Protein AF-A0A968TLF6-F1 (afdb_monomer_lite)

Sequence (465 aa):
MFPANTNHAWLTSAFGILPASILFLIASHLYLSDGKRNRTLSYLLIFTSLFCYEKFLPMFWVAPLLKPTWKWNARSRREQLRHTAILIALMLIVLLIRKLIGEARVNQAIDSDGVMQVLLSLVAGPLISIGAFIFKPLQALMMLETKWIVPLSLLLVAIACGLYFAQLNFQTKRSSNASIKQPQHQSSSLWRLGLAGFAALILAYVLTLTGSEENIYLVNGRASLVHLAAAFGTAILCGCACCGIQLAVSRDRRNSIIAVALASFFMLLIVSGFKNQQEFVAIAQYQRTFWTDVAKLCPDMTRRSIILIDFNQDPVGLDRVQSFNSRFPGLLGLIYKFPSDWINSENPLQSVQPRAYRLDDDWQEQIAIEDDFLQINREVALDRRDLPGRIRSSRVIFLRSQEGRLSRQFEPLVVGDRTFNLKQNQTQLKAPPFPPNFMFDLLMFPTDSQSPADLQSRDRELLDR

Foldseek 3Di:
DDAPDDDVLCCLVVQADVQLVVLLVQLLVLCLDDDPVSPVSSLVSNLVNCVRPNLSLLLCLLSLLLHPPDDPDPVSVVVSVVSVVSSVVSVVVVLVVCVVVVPVLSVVCPDPVVVVLLVCLLPLLLVLLVVCLVVQLVVLVVVPDPVVPVVLVVVLVVQLVVVVVVVVVVVVVPVPDDDDDDDPVPVVSLVSLLVSLSSQLSSSSNPCSNDDSVLSNQCAASSVVSCVSNVSSVVSNVVSVLVVVQVVQPDVVVNSVSSSVVVSSVVSVVSSRVVSNVVVVVLLVLLQQVVQQVFQQPQVQDFQAEEEEEELDDPPPCVSHVSCQECQFPVVVQFFPDDPVQADPVDRLSRRGYGYFYFDNPLLVVFDDDPQWTAFAVNGTSHNPSGNGIDGQLSYFYWYDDPSHIDTDQAFDDRPPDTHGHHDPPDPDSGHPTHTHDCNPSRHDDPPDPDPVVVVVVVVVVVVD

Secondary structure (DSSP, 8-state):
-PPPPPHHHHHIIIIIIHHHHHHHHHHHHHHHS-SHHHHHHHHHHHHHHHHH-TTHHHHGGGGGGG-TT--SSHHHHHHHHHHHHHHHHHHHHHHHHHHHHT-HHHHHTTSHHHHHHHHHHHHHHHHHHHHHHHHHHHHHHHT--HHHHHHHHHHHHHHHHHHHHHHHHHHHHHTSS-----SHHHHHHHHHHHHHHHHHHHHTTTTGGGS-GGGGG--STGGGGGGTTHHHHHHHHHHHHHHHHHHHT-SHHHHHHHHHHHHHHHHHHHHHHHHHHHHHHHHHHHHHHHHHHHHHH-TT--TT-EEEEEESS--TTGGGTT-STTTTTTHHHHHB---GGG--SS-GGG--S-EEEEBPTTHHHH-EEETTEEEE-TTTBS--SS--EEEEGGGEEEEEEETTEEEEE-SPEEETTEEEPPPP-----SS-SS-B-TTHHHHS--TT--SHHHHHHHHHHHH--

Structure (mmCIF, N/CA/C/O backbone):
data_AF-A0A968TLF6-F1
#
_entry.id   AF-A0A968TLF6-F1
#
loop_
_atom_site.group_PDB
_atom_site.id
_atom_site.type_symbol
_atom_site.label_atom_id
_atom_site.label_alt_id
_atom_site.label_comp_id
_atom_site.label_asym_id
_atom_site.label_entity_id
_atom_site.label_seq_id
_atom_site.pdbx_PDB_ins_code
_atom_site.Cartn_x
_atom_site.Cartn_y
_atom_site.Cartn_z
_atom_site.occupancy
_atom_site.B_iso_or_equiv
_atom_site.auth_seq_id
_atom_site.auth_comp_id
_atom_site.auth_asym_id
_atom_site.auth_atom_id
_atom_site.pdbx_PDB_model_num
ATOM 1 N N . MET A 1 1 ? 2.536 -2.983 11.136 1.00 36.59 1 MET A N 1
ATOM 2 C CA . MET A 1 1 ? 2.008 -3.504 9.855 1.00 36.59 1 MET A CA 1
ATOM 3 C C . MET A 1 1 ? 2.344 -2.627 8.655 1.00 36.59 1 MET A C 1
ATOM 5 O O . MET A 1 1 ? 2.484 -3.186 7.577 1.00 36.59 1 MET A O 1
ATOM 9 N N . PHE A 1 2 ? 2.504 -1.307 8.803 1.00 36.72 2 PHE A N 1
ATOM 10 C CA . PHE A 1 2 ? 2.811 -0.430 7.668 1.00 36.72 2 PHE A CA 1
ATOM 11 C C . PHE A 1 2 ? 4.322 -0.186 7.537 1.00 36.72 2 PHE A C 1
ATOM 13 O O . PHE A 1 2 ? 4.965 0.084 8.555 1.00 36.72 2 PHE A O 1
ATOM 20 N N . PRO A 1 3 ? 4.887 -0.313 6.326 1.00 35.09 3 PRO A N 1
ATOM 21 C CA . PRO A 1 3 ? 6.276 0.019 6.056 1.00 35.09 3 PRO A CA 1
ATOM 22 C C . PRO A 1 3 ? 6.532 1.537 6.174 1.00 35.09 3 PRO A C 1
ATOM 24 O O . PRO A 1 3 ? 5.613 2.348 6.083 1.00 35.09 3 PRO A O 1
ATOM 27 N N . ALA A 1 4 ? 7.787 1.927 6.381 1.00 35.28 4 ALA A N 1
ATOM 28 C CA . ALA A 1 4 ? 8.286 3.284 6.317 1.00 35.28 4 ALA A CA 1
ATOM 29 C C . ALA A 1 4 ? 8.352 3.605 4.828 1.00 35.28 4 ALA A C 1
ATOM 31 O O . ALA A 1 4 ? 8.971 2.893 4.039 1.00 35.28 4 ALA A O 1
ATOM 32 N N . ASN A 1 5 ? 7.566 4.591 4.426 1.00 37.34 5 ASN A N 1
ATOM 33 C CA . ASN A 1 5 ? 7.213 4.757 3.030 1.00 37.34 5 ASN A CA 1
ATOM 34 C C . ASN A 1 5 ? 8.344 5.403 2.210 1.00 37.34 5 ASN A C 1
ATOM 36 O O . ASN A 1 5 ? 8.997 6.331 2.675 1.00 37.34 5 ASN A O 1
ATOM 40 N N . THR A 1 6 ? 8.508 4.982 0.953 1.00 45.19 6 THR A N 1
ATOM 41 C CA . THR A 1 6 ? 9.322 5.671 -0.069 1.00 45.19 6 THR A CA 1
ATOM 42 C C . THR A 1 6 ? 8.629 6.953 -0.553 1.00 45.19 6 THR A C 1
ATOM 44 O O . THR A 1 6 ? 7.408 7.027 -0.488 1.00 45.19 6 THR A O 1
ATOM 47 N N . ASN A 1 7 ? 9.351 7.957 -1.074 1.00 45.72 7 ASN A N 1
ATOM 48 C CA . ASN A 1 7 ? 8.862 9.337 -1.299 1.00 45.72 7 ASN A CA 1
ATOM 49 C C . ASN A 1 7 ? 7.407 9.502 -1.798 1.00 45.72 7 ASN A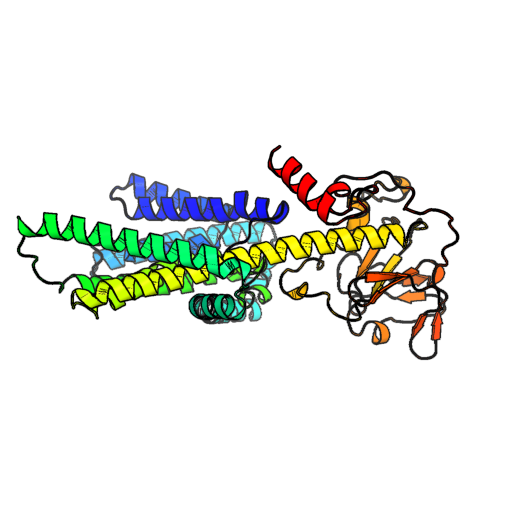 C 1
ATOM 51 O O . ASN A 1 7 ? 6.656 10.259 -1.199 1.00 45.72 7 ASN A O 1
ATOM 55 N N . HIS A 1 8 ? 6.934 8.792 -2.830 1.00 45.19 8 HIS A N 1
ATOM 56 C CA . HIS A 1 8 ? 5.532 8.936 -3.276 1.00 45.19 8 HIS A CA 1
ATOM 57 C C . HIS A 1 8 ? 4.520 8.243 -2.341 1.00 45.19 8 HIS A C 1
ATOM 59 O O . HIS A 1 8 ? 3.414 8.742 -2.116 1.00 45.19 8 HIS A O 1
ATOM 65 N N . ALA A 1 9 ? 4.879 7.087 -1.780 1.00 50.94 9 ALA A N 1
ATOM 66 C CA . ALA A 1 9 ? 4.082 6.425 -0.751 1.00 50.94 9 ALA A CA 1
ATOM 67 C C . ALA A 1 9 ? 4.116 7.222 0.562 1.00 50.94 9 ALA A C 1
ATOM 69 O O . ALA A 1 9 ? 3.123 7.253 1.280 1.00 50.94 9 ALA A O 1
ATOM 70 N N . TRP A 1 10 ? 5.221 7.918 0.840 1.00 54.47 10 TRP A N 1
ATOM 71 C CA . TRP A 1 10 ? 5.373 8.818 1.969 1.00 54.47 10 TRP A CA 1
ATOM 72 C C . TRP A 1 10 ? 4.479 10.020 1.770 1.00 54.47 10 TRP A C 1
ATOM 74 O O . TRP A 1 10 ? 3.708 10.304 2.663 1.00 54.47 10 TRP A O 1
ATOM 84 N N . LEU A 1 11 ? 4.441 10.626 0.582 1.00 55.75 11 LEU A N 1
ATOM 85 C CA . LEU A 1 11 ? 3.497 11.701 0.285 1.00 55.75 11 LEU A CA 1
ATOM 86 C C . LEU A 1 11 ? 2.036 11.233 0.410 1.00 55.75 11 LEU A C 1
ATOM 88 O O . LEU A 1 11 ? 1.231 11.889 1.062 1.00 55.75 11 LEU A O 1
ATOM 92 N N . THR A 1 12 ? 1.694 10.060 -0.134 1.00 60.75 12 THR A N 1
ATOM 93 C CA . THR A 1 12 ? 0.325 9.504 -0.043 1.00 60.75 12 THR A CA 1
ATOM 94 C C . THR A 1 12 ? -0.063 9.180 1.407 1.00 60.75 12 THR A C 1
ATOM 96 O O . THR A 1 12 ? -1.191 9.413 1.836 1.00 60.75 12 THR A O 1
ATOM 99 N N . SER A 1 13 ? 0.879 8.661 2.190 1.00 66.06 13 SER A N 1
ATOM 100 C CA . SER A 1 13 ? 0.694 8.354 3.607 1.00 66.06 13 SER A CA 1
ATOM 101 C C . SER A 1 13 ? 0.651 9.614 4.468 1.00 66.06 13 SER A C 1
ATOM 103 O O . SER A 1 13 ? -0.256 9.765 5.271 1.00 66.06 13 SER A O 1
ATOM 105 N N . ALA A 1 14 ? 1.628 10.505 4.327 1.00 68.88 14 ALA A N 1
ATOM 106 C CA . ALA A 1 14 ? 1.859 11.675 5.166 1.00 68.88 14 ALA A CA 1
ATOM 107 C C . ALA A 1 14 ? 0.891 12.819 4.863 1.00 68.88 14 ALA A C 1
ATOM 109 O O . ALA A 1 14 ? 0.491 13.509 5.793 1.00 68.88 14 ALA A O 1
ATOM 110 N N . PHE A 1 15 ? 0.470 12.990 3.605 1.00 73.12 15 PHE A N 1
ATOM 111 C CA . PHE A 1 15 ? -0.472 14.044 3.208 1.00 73.12 15 PHE A CA 1
ATOM 112 C C . PHE A 1 15 ? -1.885 13.533 2.895 1.00 73.12 15 PHE A C 1
ATOM 114 O O . PHE A 1 15 ? -2.825 14.322 2.897 1.00 73.12 15 PHE A O 1
ATOM 121 N N . GLY A 1 16 ? -2.065 12.226 2.679 1.00 81.12 16 GLY A N 1
ATOM 122 C CA . GLY A 1 16 ? -3.380 11.614 2.470 1.00 81.12 16 GLY A CA 1
ATOM 123 C C . GLY A 1 16 ? -3.870 10.858 3.702 1.00 81.12 16 GLY A C 1
ATOM 124 O O . GLY A 1 16 ? -4.716 11.329 4.461 1.00 81.12 16 GLY A O 1
ATOM 125 N N . ILE A 1 17 ? -3.342 9.657 3.926 1.00 82.81 17 ILE A N 1
ATOM 126 C CA . ILE A 1 17 ? -4.006 8.704 4.824 1.00 82.81 17 ILE A CA 1
ATOM 127 C C . ILE A 1 17 ? -3.821 9.037 6.314 1.00 82.81 17 ILE A C 1
ATOM 129 O O . ILE A 1 17 ? -4.779 8.943 7.082 1.00 82.81 17 ILE A O 1
ATOM 133 N N . LEU A 1 18 ? -2.623 9.450 6.740 1.00 86.88 18 LEU A N 1
ATOM 134 C CA . LEU A 1 18 ? -2.359 9.820 8.133 1.00 86.88 18 LEU A CA 1
ATOM 135 C C . LEU A 1 18 ? -3.174 11.053 8.556 1.00 86.88 18 LEU A C 1
ATOM 137 O O . LEU A 1 18 ? -3.871 10.943 9.568 1.00 86.88 18 LEU A O 1
ATOM 141 N N . PRO A 1 19 ? -3.211 12.168 7.794 1.00 92.00 19 PRO A N 1
ATOM 142 C CA . PRO A 1 19 ? -4.101 13.284 8.102 1.00 92.00 19 PRO A CA 1
ATOM 143 C C . PRO A 1 19 ? -5.563 12.855 8.189 1.00 92.00 19 PRO A C 1
ATOM 145 O O . PRO A 1 19 ? -6.235 13.209 9.153 1.00 92.00 19 PRO A O 1
ATOM 148 N N . ALA A 1 20 ? -6.045 12.028 7.254 1.00 92.25 20 ALA A N 1
ATOM 149 C CA . ALA A 1 20 ? -7.415 11.521 7.298 1.00 92.25 20 ALA A CA 1
ATOM 150 C C . ALA A 1 20 ? -7.697 10.710 8.573 1.00 92.25 20 ALA A C 1
ATOM 152 O O . ALA A 1 20 ? -8.737 10.897 9.202 1.00 92.25 20 ALA A O 1
ATOM 153 N N . SER A 1 21 ? -6.755 9.857 8.990 1.00 92.50 21 SER A N 1
ATOM 154 C CA . SER A 1 21 ? -6.875 9.064 10.217 1.00 92.50 21 SER A CA 1
ATOM 155 C C . SER A 1 21 ? -6.916 9.944 11.470 1.00 92.50 21 SER A C 1
ATOM 157 O O . SER A 1 21 ? -7.756 9.732 12.342 1.00 92.50 21 SER A O 1
ATOM 159 N N . ILE A 1 22 ? -6.079 10.984 11.536 1.00 94.75 22 ILE A N 1
ATOM 160 C CA . ILE A 1 22 ? -6.060 11.947 12.643 1.00 94.75 22 ILE A CA 1
ATOM 161 C C . ILE A 1 22 ? -7.374 12.731 12.674 1.00 94.75 22 ILE A C 1
ATOM 163 O O . ILE A 1 22 ? -8.015 12.811 13.721 1.00 94.75 22 ILE A O 1
ATOM 167 N N . LEU A 1 23 ? -7.820 13.253 11.527 1.00 96.56 23 LEU A N 1
ATOM 168 C CA . LEU A 1 23 ? -9.097 13.959 11.398 1.00 96.56 23 LEU A CA 1
ATOM 169 C C . LEU A 1 23 ? -10.272 13.078 11.827 1.00 96.56 23 LEU A C 1
ATOM 171 O O . LEU A 1 23 ? -11.133 13.540 12.569 1.00 96.56 23 LEU A O 1
ATOM 175 N N . PHE A 1 24 ? -10.283 11.807 11.425 1.00 96.25 24 PHE A N 1
ATOM 176 C CA . PHE A 1 24 ? -11.288 10.831 11.837 1.00 96.25 24 PHE A CA 1
ATOM 177 C C . PHE A 1 24 ? -11.279 10.581 13.350 1.00 96.25 24 PHE A C 1
ATOM 179 O O . PHE A 1 24 ? -12.343 10.559 13.973 1.00 96.25 24 PHE A O 1
ATOM 186 N N . LEU A 1 25 ? -10.103 10.412 13.961 1.00 95.75 25 LEU A N 1
ATOM 187 C CA . LEU A 1 25 ? -9.982 10.192 15.403 1.00 95.75 25 LEU A CA 1
ATOM 188 C C . LEU A 1 25 ? -10.433 11.424 16.198 1.00 95.75 25 LEU A C 1
ATOM 190 O O . LEU A 1 25 ? -11.196 11.281 17.154 1.00 95.75 25 LEU A O 1
ATOM 194 N N . ILE A 1 26 ? -10.039 12.631 15.776 1.00 97.25 26 ILE A N 1
ATOM 195 C CA . ILE A 1 26 ? -10.482 13.887 16.402 1.00 97.25 26 ILE A CA 1
ATOM 196 C C . ILE A 1 26 ? -11.988 14.075 16.198 1.00 97.25 26 ILE A C 1
ATOM 198 O O . ILE A 1 26 ? -12.694 14.400 17.151 1.00 97.25 26 ILE A O 1
ATOM 202 N N . ALA A 1 27 ? -12.512 13.823 14.996 1.00 97.25 27 ALA A N 1
ATOM 203 C CA . ALA A 1 27 ? -13.946 13.875 14.726 1.00 97.25 27 ALA A CA 1
ATOM 204 C C . ALA A 1 27 ? -14.714 12.905 15.632 1.00 97.25 27 ALA A C 1
ATOM 206 O O . ALA A 1 27 ? -15.715 13.286 16.236 1.00 97.25 27 ALA A O 1
ATOM 207 N N . SER A 1 28 ? -14.222 11.673 15.778 1.00 96.19 28 SER A N 1
ATOM 208 C CA . SER A 1 28 ? -14.823 10.649 16.641 1.00 96.19 28 SER A CA 1
ATOM 209 C C . SER A 1 28 ? -14.798 11.078 18.100 1.00 96.19 28 SER A C 1
ATOM 211 O O . SER A 1 28 ? -15.821 11.002 18.777 1.00 96.19 28 SER A O 1
ATOM 213 N N . HIS A 1 29 ? -13.672 11.614 18.567 1.00 95.81 29 HIS A N 1
ATOM 214 C CA . HIS A 1 29 ? -13.556 12.151 19.915 1.00 95.81 29 HIS A CA 1
ATOM 215 C C . HIS A 1 29 ? -14.549 13.298 20.157 1.00 95.81 29 HIS A C 1
ATOM 217 O O . HIS A 1 29 ? -15.343 13.220 21.090 1.00 95.81 29 HIS A O 1
ATOM 223 N N . LEU A 1 30 ? -14.590 14.305 19.277 1.00 96.94 30 LEU A N 1
ATOM 224 C CA . LEU A 1 30 ? -15.505 15.448 19.387 1.00 96.94 30 LEU A CA 1
ATOM 225 C C . LEU A 1 30 ? -16.982 15.051 19.287 1.00 96.94 30 LEU A C 1
ATOM 227 O O . LEU A 1 30 ? -17.829 15.680 19.916 1.00 96.94 30 LEU A O 1
ATOM 231 N N . TYR A 1 31 ? -17.314 14.022 18.507 1.00 96.12 31 TYR A N 1
ATOM 232 C CA . TYR A 1 31 ? -18.682 13.511 18.418 1.00 96.12 31 TYR A CA 1
ATOM 233 C C . TYR A 1 31 ? -19.140 12.837 19.716 1.00 96.12 31 TYR A C 1
ATOM 235 O O . TYR A 1 31 ? -20.321 12.900 20.087 1.00 96.12 31 TYR A O 1
ATOM 243 N N . LEU A 1 32 ? -18.201 12.157 20.379 1.00 94.00 32 LEU A N 1
ATOM 244 C CA . LEU A 1 32 ? -18.404 11.506 21.667 1.00 94.00 32 LEU A CA 1
ATOM 245 C C . LEU A 1 32 ? -18.387 12.503 22.827 1.00 94.00 32 LEU A C 1
ATOM 247 O O . LEU A 1 32 ? -19.070 12.263 23.821 1.00 94.00 32 LEU A O 1
ATOM 251 N N . SER A 1 33 ? -17.673 13.622 22.694 1.00 93.62 33 SER A N 1
ATOM 252 C CA . SER A 1 33 ? -17.761 14.746 23.621 1.00 93.62 33 SER A CA 1
ATOM 253 C C . SER A 1 33 ? -19.144 15.400 23.558 1.00 93.62 33 SER A C 1
ATOM 255 O O . SER A 1 33 ? -19.692 15.668 22.486 1.00 93.62 33 SER A O 1
ATOM 257 N N . ASP A 1 34 ? -19.716 15.715 24.717 1.00 83.50 34 ASP A N 1
ATOM 258 C CA . ASP A 1 34 ? -20.969 16.462 24.766 1.00 83.50 34 ASP A CA 1
ATOM 259 C C . ASP A 1 34 ? -20.774 17.912 24.285 1.00 83.50 34 ASP A C 1
ATOM 261 O O . ASP A 1 34 ? -19.708 18.512 24.429 1.00 83.50 34 ASP A O 1
ATOM 265 N N . GLY A 1 35 ? -21.816 18.478 23.668 1.00 89.06 35 GLY A N 1
ATOM 266 C CA . GLY A 1 35 ? -21.831 19.863 23.184 1.00 89.06 35 GLY A CA 1
ATOM 267 C C . GLY A 1 35 ? -22.208 20.019 21.708 1.00 89.06 35 GLY A C 1
ATOM 268 O O . GLY A 1 35 ? -21.747 19.293 20.827 1.00 89.06 35 GLY A O 1
ATOM 269 N N . LYS A 1 36 ? -23.053 21.016 21.408 1.00 91.19 36 LYS A N 1
ATOM 270 C CA . LYS A 1 36 ? -23.501 21.313 20.033 1.00 91.19 36 LYS A CA 1
ATOM 271 C C . LYS A 1 36 ? -22.332 21.732 19.129 1.00 91.19 36 LYS A C 1
ATOM 273 O O . LYS A 1 36 ? -22.261 21.269 17.996 1.00 91.19 36 LYS A O 1
ATOM 278 N N . ARG A 1 37 ? -21.402 22.546 19.650 1.00 95.44 37 ARG A N 1
ATOM 279 C CA . ARG A 1 37 ? -20.195 23.005 18.936 1.00 95.44 37 ARG A CA 1
ATOM 280 C C . ARG A 1 37 ? -19.302 21.835 18.515 1.00 95.44 37 ARG A C 1
ATOM 282 O O . ARG A 1 37 ? -18.918 21.765 17.353 1.00 95.44 37 ARG A O 1
ATOM 289 N N . ASN A 1 38 ? -19.046 20.897 19.426 1.00 95.62 38 ASN A N 1
ATOM 290 C CA . ASN A 1 38 ? -18.208 19.723 19.165 1.00 95.62 38 ASN A CA 1
ATOM 291 C C . ASN A 1 38 ? -18.820 18.823 18.087 1.00 95.62 38 ASN A C 1
ATOM 293 O O . ASN A 1 38 ? -18.117 18.384 17.184 1.00 95.62 38 ASN A O 1
ATOM 297 N N . ARG A 1 39 ? -20.150 18.646 18.094 1.00 94.38 39 ARG A N 1
ATOM 298 C CA . ARG A 1 39 ? -20.847 17.919 17.021 1.00 94.38 39 ARG A CA 1
ATOM 299 C C . ARG A 1 39 ? -20.675 18.591 15.661 1.00 94.38 39 ARG A C 1
ATOM 301 O O . ARG A 1 39 ? -20.363 17.900 14.698 1.00 94.38 39 ARG A O 1
ATOM 308 N N . THR A 1 40 ? -20.844 19.909 15.562 1.00 95.31 40 THR A N 1
ATOM 309 C CA . THR A 1 40 ? -20.625 20.619 14.289 1.00 95.31 40 THR A CA 1
ATOM 310 C C . THR A 1 40 ? -19.180 20.474 13.812 1.00 95.31 40 THR A C 1
ATOM 312 O O . THR A 1 40 ? -18.957 20.125 12.657 1.00 95.31 40 THR A O 1
ATOM 315 N N . LEU A 1 41 ? -18.206 20.656 14.711 1.00 97.25 41 LEU A N 1
ATOM 316 C CA . LEU A 1 41 ? -16.787 20.472 14.395 1.00 97.25 41 LEU A CA 1
ATOM 317 C C . LEU A 1 41 ? -16.470 19.032 13.974 1.00 97.25 41 LEU A C 1
ATOM 319 O O . LEU A 1 41 ? -15.700 18.837 13.044 1.00 97.25 41 LEU A O 1
ATOM 323 N N . SER A 1 42 ? -17.101 18.027 14.585 1.00 97.62 42 SER A N 1
ATOM 324 C CA . SER A 1 42 ? -16.903 16.626 14.199 1.00 97.62 42 SER A CA 1
ATOM 325 C C . SER A 1 42 ? -17.330 16.351 12.755 1.00 97.62 42 SER A C 1
ATOM 327 O O . SER A 1 42 ? -16.594 15.699 12.019 1.00 97.62 42 SER A O 1
ATOM 329 N N . TYR A 1 43 ? -18.468 16.910 12.319 1.00 97.31 43 TYR A N 1
ATOM 330 C CA . TYR A 1 43 ? -18.930 16.780 10.935 1.00 97.31 43 TYR A CA 1
ATOM 331 C C . TYR A 1 43 ? -18.048 17.552 9.956 1.00 97.31 43 TYR A C 1
ATOM 333 O O . TYR A 1 43 ? -17.803 17.072 8.855 1.00 97.31 43 TYR A O 1
ATOM 341 N N . L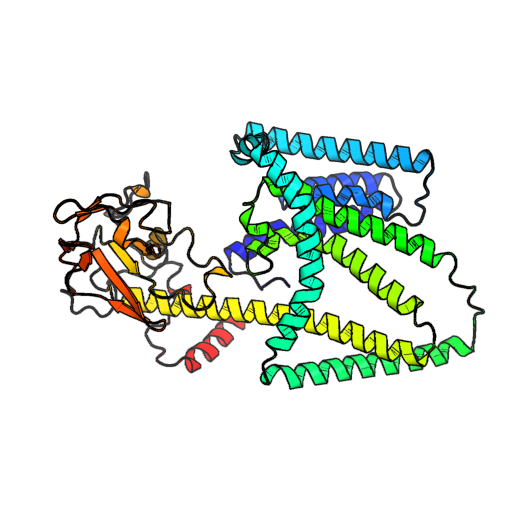EU A 1 44 ? -17.539 18.717 10.365 1.00 96.75 44 LEU A N 1
ATOM 342 C CA . LEU A 1 44 ? -16.581 19.468 9.562 1.00 96.75 44 LEU A CA 1
ATOM 343 C C . LEU A 1 44 ? -15.288 18.666 9.365 1.00 96.75 44 LEU A C 1
ATOM 345 O O . LEU A 1 44 ? -14.848 18.503 8.237 1.00 96.75 44 LEU A O 1
ATOM 349 N N . LEU A 1 45 ? -14.711 18.112 10.435 1.00 97.50 45 LEU A N 1
ATOM 350 C CA . LEU A 1 45 ? -13.459 17.353 10.360 1.00 97.50 45 LEU A CA 1
ATOM 351 C C . LEU A 1 45 ? -13.604 16.048 9.572 1.00 97.50 45 LEU A C 1
ATOM 353 O O . LEU A 1 45 ? -12.727 15.733 8.769 1.00 97.50 45 LEU A O 1
ATOM 357 N N . ILE A 1 46 ? -14.697 15.297 9.760 1.00 96.56 46 ILE A N 1
ATOM 358 C CA . ILE A 1 46 ? -14.914 14.076 8.973 1.00 96.56 46 ILE A CA 1
ATOM 359 C C . ILE A 1 46 ? -15.170 14.405 7.499 1.00 96.56 46 ILE A C 1
ATOM 361 O O . ILE A 1 46 ? -14.688 13.688 6.626 1.00 96.56 46 ILE A O 1
ATOM 365 N N . PHE A 1 47 ? -15.844 15.519 7.203 1.00 94.81 47 PHE A N 1
ATOM 366 C CA . PHE A 1 47 ? -15.964 16.008 5.835 1.00 94.81 47 PHE A CA 1
ATOM 367 C C . PHE A 1 47 ? -14.596 16.388 5.260 1.00 94.81 47 PHE A C 1
ATOM 369 O O . PHE A 1 47 ? -14.266 15.956 4.163 1.00 94.81 47 PHE A O 1
ATOM 376 N N . THR A 1 48 ? -13.747 17.091 6.015 1.00 93.44 48 THR A N 1
ATOM 377 C CA . THR A 1 48 ? -12.374 17.399 5.590 1.00 93.44 48 THR A CA 1
ATOM 378 C C . THR A 1 48 ? -11.562 16.130 5.320 1.00 93.44 48 THR A C 1
ATOM 380 O O . THR A 1 48 ? -10.788 16.088 4.367 1.00 93.44 48 THR A O 1
ATOM 383 N N . SER A 1 49 ? -11.775 15.061 6.097 1.00 93.31 49 SER A N 1
ATOM 384 C CA . SER A 1 49 ? -11.080 13.786 5.882 1.00 93.31 49 SER A CA 1
ATOM 385 C C . SER A 1 49 ? -11.351 13.173 4.502 1.00 93.31 49 SER A C 1
ATOM 387 O O . SER A 1 49 ? -10.488 12.463 3.992 1.00 93.31 49 SER A O 1
ATOM 389 N N . LEU A 1 50 ? -12.479 13.502 3.851 1.00 88.62 50 LEU A N 1
ATOM 390 C CA . LEU A 1 50 ? -12.812 13.032 2.499 1.00 88.62 50 LEU A CA 1
ATOM 391 C C . LEU A 1 50 ? -11.841 13.530 1.432 1.00 88.62 50 LEU A C 1
ATOM 393 O O . LEU A 1 50 ? -11.600 12.822 0.457 1.00 88.62 50 LEU A O 1
ATOM 397 N N . PHE A 1 51 ? -11.275 14.721 1.620 1.00 85.50 51 PHE A N 1
ATOM 398 C CA . PHE A 1 51 ? -10.281 15.275 0.699 1.00 85.50 51 PHE A CA 1
ATOM 399 C C . PHE A 1 51 ? -8.913 14.602 0.853 1.00 85.50 51 PHE A C 1
ATOM 401 O O . PHE A 1 51 ? -8.082 14.693 -0.045 1.00 85.50 51 PHE A O 1
ATOM 408 N N . CYS A 1 52 ? -8.687 13.913 1.973 1.00 87.81 52 CYS A N 1
ATOM 409 C CA . CYS A 1 52 ? -7.438 13.229 2.279 1.00 87.81 52 CYS A CA 1
ATOM 410 C C . CYS A 1 52 ? -7.529 11.720 1.988 1.00 87.81 52 CYS A C 1
ATOM 412 O O . CYS A 1 52 ? -6.698 11.172 1.265 1.00 87.81 52 CYS A O 1
ATOM 414 N N . TYR A 1 53 ? -8.535 11.037 2.550 1.00 86.25 53 TYR A N 1
ATOM 415 C CA . TYR A 1 53 ? -8.811 9.618 2.324 1.00 86.25 53 TYR A CA 1
ATOM 416 C C . TYR A 1 53 ? -10.265 9.265 2.675 1.00 86.25 53 TYR A C 1
ATOM 418 O O . TYR A 1 53 ? -10.659 9.209 3.840 1.00 86.25 53 TYR A O 1
ATOM 426 N N . GLU A 1 54 ? -11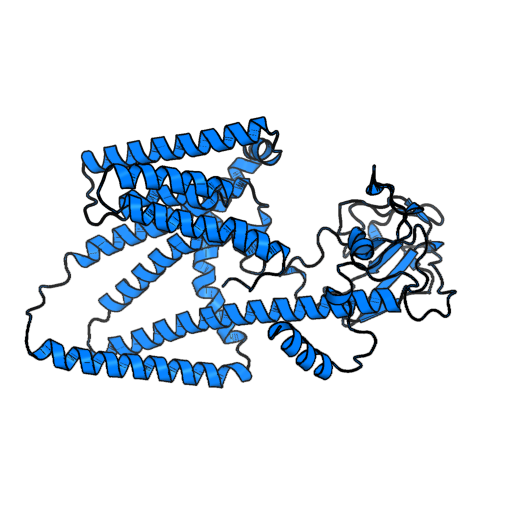.067 8.966 1.657 1.00 86.88 54 GLU A N 1
ATOM 427 C CA . GLU A 1 54 ? -12.526 8.823 1.773 1.00 86.88 54 GLU A CA 1
ATOM 428 C C . GLU A 1 54 ? -13.024 7.676 2.661 1.00 86.88 54 GLU A C 1
ATOM 430 O O . GLU A 1 54 ? -14.109 7.762 3.236 1.00 86.88 54 GLU A O 1
ATOM 435 N N . LYS A 1 55 ? -12.233 6.609 2.825 1.00 89.31 55 LYS A N 1
ATOM 436 C CA . LYS A 1 55 ? -12.663 5.390 3.532 1.00 89.31 55 LYS A CA 1
ATOM 437 C C . LYS A 1 55 ? -12.937 5.584 5.020 1.00 89.31 55 LYS A C 1
ATOM 439 O O . LYS A 1 55 ? -13.581 4.739 5.638 1.00 89.31 55 LYS A O 1
ATOM 444 N N . PHE A 1 56 ? -12.463 6.682 5.606 1.00 92.31 56 PHE A N 1
ATOM 445 C CA . PHE A 1 56 ? -12.755 7.007 6.999 1.00 92.31 56 PHE A CA 1
ATOM 446 C C . PHE A 1 56 ? -14.181 7.536 7.207 1.00 92.31 56 PHE A C 1
ATOM 448 O O . PHE A 1 56 ? -14.723 7.351 8.298 1.00 92.31 56 PHE A O 1
ATOM 455 N N . LEU A 1 57 ? -14.821 8.133 6.190 1.00 93.88 57 LEU A N 1
ATOM 456 C CA . LEU A 1 57 ? -16.175 8.680 6.336 1.00 93.88 57 LEU A CA 1
ATOM 457 C C . LEU A 1 57 ? -17.205 7.589 6.680 1.00 93.88 57 LEU A C 1
ATOM 459 O O . LEU A 1 57 ? -17.911 7.771 7.674 1.00 93.88 57 LEU A O 1
ATOM 463 N N . PRO A 1 58 ? -17.294 6.451 5.957 1.00 93.88 58 PRO A N 1
ATOM 464 C CA . PRO A 1 58 ? -18.248 5.407 6.308 1.00 93.88 58 PRO A CA 1
ATOM 465 C C . PRO A 1 58 ? -18.049 4.865 7.723 1.00 93.88 58 PRO A C 1
ATOM 467 O O . PRO A 1 58 ? -19.012 4.607 8.433 1.00 93.88 58 PRO A O 1
ATOM 470 N N . MET A 1 59 ? -16.812 4.741 8.200 1.00 94.88 59 MET A N 1
ATOM 471 C CA . MET A 1 59 ? -16.577 4.258 9.564 1.00 94.88 59 MET A CA 1
ATOM 472 C C . MET A 1 59 ? -17.175 5.172 10.636 1.00 94.88 59 MET A C 1
ATOM 474 O O . MET A 1 59 ? -17.510 4.710 11.729 1.00 94.88 59 MET A O 1
ATOM 478 N N . PHE A 1 60 ? -17.360 6.457 10.327 1.00 96.50 60 PHE A N 1
ATOM 479 C CA . PHE A 1 60 ? -17.951 7.413 11.253 1.00 96.50 60 PHE A CA 1
ATOM 480 C C . PHE A 1 60 ? -19.404 7.077 11.615 1.00 96.50 60 PHE A C 1
ATOM 482 O O . PHE A 1 60 ? -19.835 7.461 12.699 1.00 96.50 60 PHE A O 1
ATOM 489 N N . TRP A 1 61 ? -20.119 6.264 10.818 1.00 96.00 61 TRP A N 1
ATOM 490 C CA . TRP A 1 61 ? -21.464 5.753 11.153 1.00 96.00 61 TRP A CA 1
ATOM 491 C C . TRP A 1 61 ? -21.546 5.058 12.511 1.00 96.00 61 TRP A C 1
ATOM 493 O O . TRP A 1 61 ? -22.622 4.995 13.116 1.00 96.00 61 TRP A O 1
ATOM 503 N N . VAL A 1 62 ? -20.420 4.517 12.974 1.00 95.69 62 VAL A N 1
ATOM 504 C CA . VAL A 1 62 ? -20.303 3.781 14.231 1.00 95.69 62 VAL A CA 1
ATOM 505 C C . VAL A 1 62 ? -20.148 4.711 15.436 1.00 95.69 62 VAL A C 1
ATOM 507 O O . VAL A 1 62 ? -20.415 4.294 16.562 1.00 95.69 62 VAL A O 1
ATOM 510 N N . ALA A 1 63 ? -19.800 5.987 15.241 1.00 94.94 63 ALA A N 1
ATOM 511 C CA . ALA A 1 63 ? -19.546 6.928 16.333 1.00 94.94 63 ALA A CA 1
ATOM 512 C C . ALA A 1 63 ? -20.673 6.999 17.393 1.00 94.94 63 ALA A C 1
ATOM 514 O O . ALA A 1 63 ? -20.360 7.022 18.584 1.00 94.94 63 ALA A O 1
ATOM 515 N N . PRO A 1 64 ? -21.980 6.967 17.051 1.00 93.31 64 PRO A N 1
ATOM 516 C CA . PRO A 1 64 ? -23.045 6.942 18.058 1.00 93.31 64 PRO A CA 1
ATOM 517 C C . PRO A 1 64 ? -23.066 5.664 18.908 1.00 93.31 64 PRO A C 1
ATOM 519 O O . PRO A 1 64 ? -23.386 5.738 20.095 1.00 93.31 64 PRO A O 1
ATOM 522 N N . LEU A 1 65 ? -22.683 4.515 18.336 1.00 91.81 65 LEU A N 1
ATOM 523 C CA . LEU A 1 65 ? -22.647 3.216 19.024 1.00 91.81 65 LEU A CA 1
ATOM 524 C C . LEU A 1 65 ? -21.549 3.148 20.092 1.00 91.81 65 LEU A C 1
ATOM 526 O O . LEU A 1 65 ? -21.660 2.375 21.045 1.00 91.81 65 LEU A O 1
ATOM 530 N N . LEU A 1 66 ? -20.513 3.980 19.959 1.00 92.31 66 LEU A N 1
ATOM 531 C CA . LEU A 1 66 ? -19.414 4.082 20.917 1.00 92.31 66 LEU A CA 1
ATOM 532 C C . LEU A 1 66 ? -19.784 4.897 22.170 1.00 92.31 66 LEU A C 1
ATOM 534 O O . LEU A 1 66 ? -19.023 4.909 23.138 1.00 92.31 66 LEU A O 1
ATOM 538 N N . LYS A 1 67 ? -20.952 5.559 22.201 1.00 90.56 67 LYS A N 1
ATOM 539 C CA . LYS A 1 67 ? -21.386 6.327 23.377 1.00 90.56 67 LYS A CA 1
ATOM 540 C C . LYS A 1 67 ? -21.665 5.397 24.564 1.00 90.56 67 LYS A C 1
ATOM 542 O O . LYS A 1 67 ? -22.494 4.493 24.440 1.00 90.56 67 LYS A O 1
ATOM 547 N N . PRO A 1 68 ? -21.093 5.655 25.759 1.00 83.00 68 PRO A N 1
ATOM 548 C CA . PRO A 1 68 ? -21.350 4.837 26.947 1.00 83.00 68 PRO A CA 1
ATOM 549 C C . PRO A 1 68 ? -22.842 4.734 27.283 1.00 83.00 68 PRO A C 1
ATOM 551 O O . PRO A 1 68 ? -23.336 3.657 27.623 1.00 83.00 68 PRO A O 1
ATOM 554 N N . THR A 1 69 ? -23.569 5.840 27.104 1.00 82.44 69 THR A N 1
ATOM 555 C CA . THR A 1 69 ? -25.003 5.994 27.384 1.00 82.44 69 THR A CA 1
ATOM 556 C C . THR A 1 69 ? -25.920 5.440 26.293 1.00 82.44 69 THR A C 1
ATOM 558 O O . THR A 1 69 ? -27.141 5.526 26.434 1.00 82.44 69 THR A O 1
ATOM 561 N N . TRP A 1 70 ? -25.370 4.865 25.218 1.00 80.06 70 TRP A N 1
ATOM 562 C CA . TRP A 1 70 ? -26.165 4.312 24.129 1.00 80.06 70 TRP A CA 1
ATOM 563 C C . TRP A 1 70 ? -27.094 3.199 24.625 1.00 80.06 70 TRP A C 1
ATOM 565 O O . TRP A 1 70 ? -26.634 2.167 25.119 1.00 80.06 70 TRP A O 1
ATOM 575 N N . LYS A 1 71 ? -28.403 3.410 24.463 1.00 84.19 71 LYS A N 1
ATOM 576 C CA . LYS A 1 71 ? -29.473 2.449 24.756 1.00 84.19 71 LYS A CA 1
ATOM 577 C C . LYS A 1 71 ? -30.392 2.363 23.544 1.00 84.19 71 LYS A C 1
ATOM 579 O O . LYS A 1 71 ? -30.572 3.353 22.841 1.00 84.19 71 LYS A O 1
ATOM 584 N N . TRP A 1 72 ? -31.021 1.212 23.318 1.00 79.81 72 TRP A N 1
ATOM 585 C CA . TRP A 1 72 ? -31.971 1.031 22.214 1.00 79.81 72 TRP A CA 1
ATOM 586 C C . TRP A 1 72 ? -33.323 1.707 22.506 1.00 79.81 72 TRP A C 1
ATOM 588 O O . TRP A 1 72 ? -34.343 1.059 22.707 1.00 79.81 72 TRP A O 1
ATOM 598 N N . ASN A 1 73 ? -33.329 3.039 22.588 1.00 90.88 73 ASN A N 1
ATOM 599 C CA . ASN A 1 73 ? -34.519 3.852 22.828 1.00 90.88 73 ASN A CA 1
ATOM 600 C C . ASN A 1 73 ? -34.852 4.729 21.604 1.00 90.88 73 ASN A C 1
ATOM 602 O O . ASN A 1 73 ? -34.062 4.870 20.667 1.00 90.88 73 ASN A O 1
ATOM 606 N N . ALA A 1 74 ? -36.050 5.324 21.585 1.00 89.62 74 ALA A N 1
ATOM 607 C CA . ALA A 1 74 ? -36.498 6.173 20.473 1.00 89.62 74 ALA A CA 1
ATOM 608 C C . ALA A 1 74 ? -35.562 7.372 20.217 1.00 89.62 74 ALA A C 1
ATOM 610 O O . ALA A 1 74 ? -35.337 7.750 19.067 1.00 89.62 74 ALA A O 1
ATOM 611 N N . ARG A 1 75 ? -34.963 7.929 21.277 1.00 90.12 75 ARG A N 1
ATOM 612 C CA . ARG A 1 75 ? -34.031 9.063 21.197 1.00 90.12 75 ARG A CA 1
ATOM 613 C C . ARG A 1 75 ? -32.740 8.693 20.463 1.00 90.12 75 ARG A C 1
ATOM 615 O O . ARG A 1 75 ? -32.351 9.403 19.541 1.00 90.12 75 ARG A O 1
ATOM 622 N N . SER A 1 76 ? -32.118 7.577 20.832 1.00 89.50 76 SER A N 1
ATOM 623 C CA . SER A 1 76 ? -30.909 7.049 20.199 1.00 89.50 76 SER A CA 1
ATOM 624 C C . SER A 1 76 ? -31.166 6.649 18.747 1.00 89.50 76 SER A C 1
ATOM 626 O O . SER A 1 76 ? -30.383 7.013 17.877 1.00 89.50 76 SER A O 1
ATOM 628 N N . ARG A 1 77 ? -32.312 6.022 18.437 1.00 90.88 77 ARG A N 1
ATOM 629 C CA . ARG A 1 77 ? -32.698 5.735 17.041 1.00 90.88 77 ARG A CA 1
ATOM 630 C C . ARG A 1 77 ? -32.817 7.006 16.197 1.00 90.88 77 ARG A C 1
ATOM 632 O O . ARG A 1 77 ? -32.268 7.063 15.102 1.00 90.88 77 ARG A O 1
ATOM 639 N N . ARG A 1 78 ? -33.470 8.052 16.718 1.00 92.94 78 ARG A N 1
ATOM 640 C CA . ARG A 1 78 ? -33.570 9.352 16.032 1.00 92.94 78 ARG A CA 1
ATOM 641 C C . ARG A 1 78 ? -32.198 10.002 15.827 1.00 92.94 78 ARG A C 1
ATOM 643 O O . ARG A 1 78 ? -31.962 10.605 14.784 1.00 92.94 78 ARG A O 1
ATOM 650 N N . GLU A 1 79 ? -31.293 9.869 16.796 1.00 92.12 79 GLU A N 1
ATOM 651 C CA . GLU A 1 79 ? -29.909 10.335 16.663 1.00 92.12 79 GLU A CA 1
ATOM 652 C C . GLU A 1 79 ? -29.147 9.569 15.571 1.00 92.12 79 GLU A C 1
ATOM 654 O O . GLU A 1 79 ? -28.521 10.220 14.736 1.00 92.12 79 GLU A O 1
ATOM 659 N N . GLN A 1 80 ? -29.260 8.234 15.512 1.00 93.88 80 GLN A N 1
ATOM 660 C CA . GLN A 1 80 ? -28.639 7.419 14.457 1.00 93.88 80 GLN A CA 1
ATOM 661 C C . GLN A 1 80 ? -29.172 7.772 13.074 1.00 93.88 80 GLN A C 1
ATOM 663 O O . GLN A 1 80 ? -28.387 7.908 12.141 1.00 93.88 80 GLN A O 1
ATOM 668 N N . LEU A 1 81 ? -30.491 7.930 12.933 1.00 95.44 81 LEU A N 1
ATOM 669 C CA . LEU A 1 81 ? -31.114 8.288 11.658 1.00 95.44 81 LEU A CA 1
ATOM 670 C C . LEU A 1 81 ? -30.640 9.660 11.185 1.00 95.44 81 LEU A C 1
ATOM 672 O O . LEU A 1 81 ? -30.241 9.805 10.034 1.00 95.44 81 LEU A O 1
ATOM 676 N N . ARG A 1 82 ? -30.599 10.653 12.084 1.00 95.56 82 ARG A N 1
ATOM 677 C CA . ARG A 1 82 ? -30.070 11.983 11.755 1.00 95.56 82 ARG A CA 1
ATOM 678 C C . ARG A 1 82 ? -28.598 11.918 11.356 1.00 95.56 82 ARG A C 1
ATOM 680 O O . ARG A 1 82 ? -28.205 12.548 10.384 1.00 95.56 82 ARG A O 1
ATOM 687 N N . HIS A 1 83 ? -27.791 11.180 12.112 1.00 96.12 83 HIS A N 1
ATOM 688 C CA . HIS A 1 83 ? -26.370 10.999 11.828 1.00 96.12 83 HIS A CA 1
ATOM 689 C C . HIS A 1 83 ? -26.147 10.324 10.468 1.00 96.12 83 HIS A C 1
ATOM 691 O O . HIS A 1 83 ? -25.357 10.802 9.661 1.00 96.12 83 HIS A O 1
ATOM 697 N N . THR A 1 84 ? -26.926 9.282 10.184 1.00 95.81 84 THR A N 1
ATOM 698 C CA . THR A 1 84 ? -26.908 8.555 8.913 1.00 95.81 84 THR A CA 1
ATOM 699 C C . THR A 1 84 ? -27.303 9.450 7.749 1.00 95.81 84 THR A C 1
ATOM 701 O O . THR A 1 84 ? -26.588 9.486 6.758 1.00 95.81 84 THR A O 1
ATOM 704 N N . ALA A 1 85 ? -28.381 10.225 7.880 1.00 96.94 85 ALA A N 1
ATOM 705 C CA . ALA A 1 85 ? -28.811 11.157 6.842 1.00 96.94 85 ALA A CA 1
ATOM 706 C C . ALA A 1 85 ? -27.728 12.201 6.517 1.00 96.94 85 ALA A C 1
ATOM 708 O O . ALA A 1 85 ? -27.493 12.490 5.347 1.00 96.94 85 ALA A O 1
ATOM 709 N N . ILE A 1 86 ? -27.031 12.721 7.536 1.00 96.19 86 ILE A N 1
ATOM 710 C CA . ILE A 1 86 ? -25.910 13.650 7.334 1.00 96.19 86 ILE A CA 1
ATOM 711 C C . ILE A 1 86 ? -24.771 12.957 6.576 1.00 96.19 86 ILE A C 1
ATOM 713 O O . ILE A 1 86 ? -24.280 13.510 5.600 1.00 96.19 86 ILE A O 1
ATOM 717 N N . LEU A 1 87 ? -24.371 11.748 6.979 1.00 95.94 87 LEU A N 1
ATOM 718 C CA . LEU A 1 87 ? -23.293 11.010 6.312 1.00 95.94 87 LEU A CA 1
ATOM 719 C C . LEU A 1 87 ? -23.614 10.659 4.855 1.00 95.94 87 LEU A C 1
ATOM 721 O O . LEU A 1 87 ? -22.761 10.847 3.990 1.00 95.94 87 LEU A O 1
ATOM 725 N N . ILE A 1 88 ? -24.849 10.231 4.572 1.00 94.06 88 ILE A N 1
ATOM 726 C CA . ILE A 1 88 ? -25.325 9.999 3.200 1.00 94.06 88 ILE A CA 1
ATOM 727 C C . ILE A 1 88 ? -25.241 11.294 2.392 1.00 94.06 88 ILE A C 1
ATOM 729 O O . ILE A 1 88 ? -24.721 11.280 1.281 1.00 94.06 88 ILE A O 1
ATOM 733 N N . ALA A 1 89 ? -25.698 12.420 2.949 1.00 95.25 89 ALA A N 1
ATOM 734 C CA . ALA A 1 89 ? -25.623 13.707 2.265 1.00 95.25 89 ALA A CA 1
ATOM 735 C C . ALA A 1 89 ? -24.170 14.098 1.937 1.00 95.25 89 ALA A C 1
ATOM 737 O O . ALA A 1 89 ? -23.893 14.498 0.810 1.00 95.25 89 ALA A O 1
ATOM 738 N N . LEU A 1 90 ? -23.231 13.920 2.876 1.00 93.69 90 LEU A N 1
ATOM 739 C CA . LEU A 1 90 ? -21.807 14.181 2.629 1.00 93.69 90 LEU A CA 1
ATOM 740 C C . LEU A 1 90 ? -21.233 13.264 1.534 1.00 93.69 90 LEU A C 1
ATOM 742 O O . LEU A 1 90 ? -20.514 13.750 0.663 1.00 93.69 90 LEU A O 1
ATOM 746 N N . MET A 1 91 ? -21.578 11.970 1.535 1.00 89.25 91 MET A N 1
ATOM 747 C CA . MET A 1 91 ? -21.174 11.041 0.470 1.00 89.25 91 MET A CA 1
ATOM 748 C C . MET A 1 91 ? -21.719 11.464 -0.895 1.00 89.25 91 MET A C 1
ATOM 750 O O . MET A 1 91 ? -20.961 11.524 -1.859 1.00 89.25 91 MET A O 1
ATOM 754 N N . LEU A 1 92 ? -23.013 11.785 -0.981 1.00 89.75 92 LEU A N 1
ATOM 755 C CA . LEU A 1 92 ? -23.653 12.196 -2.232 1.00 89.75 92 LEU A CA 1
ATOM 756 C C . LEU A 1 92 ? -23.041 13.482 -2.790 1.00 89.75 92 LEU A C 1
ATOM 758 O O . LEU A 1 92 ? -22.811 13.561 -3.993 1.00 89.75 92 LEU A O 1
ATOM 762 N N . ILE A 1 93 ? -22.727 14.459 -1.932 1.00 90.12 93 ILE A N 1
ATOM 763 C CA . ILE A 1 93 ? -22.046 15.695 -2.340 1.00 90.12 93 ILE A CA 1
ATOM 764 C C . ILE A 1 93 ? -20.691 15.373 -2.980 1.00 90.12 93 ILE A C 1
ATOM 766 O O . ILE A 1 93 ? -20.396 15.872 -4.063 1.00 90.12 93 ILE A O 1
ATOM 770 N N . VAL A 1 94 ? -19.882 14.511 -2.357 1.00 86.38 94 VAL A N 1
ATOM 771 C CA . VAL A 1 94 ? -18.565 14.141 -2.901 1.00 86.38 94 VAL A CA 1
ATOM 772 C C . VAL A 1 94 ? -18.689 13.364 -4.209 1.00 86.38 94 VAL A C 1
ATOM 774 O O . VAL A 1 94 ? -17.978 13.672 -5.165 1.00 86.38 94 VAL A O 1
ATOM 777 N N . LEU A 1 95 ? -19.608 12.398 -4.287 1.00 84.56 95 LEU A N 1
ATOM 778 C CA . LEU A 1 95 ? -19.858 11.642 -5.517 1.00 84.56 95 LEU A CA 1
ATOM 779 C C . LEU A 1 95 ? -20.311 12.558 -6.659 1.00 84.56 95 LEU A C 1
ATOM 781 O O . LEU A 1 95 ? -19.838 12.412 -7.784 1.00 84.56 95 LEU A O 1
ATOM 785 N N . LEU A 1 96 ? -21.177 13.532 -6.371 1.00 88.19 96 LEU A N 1
ATOM 786 C CA . LEU A 1 96 ? -21.648 14.503 -7.353 1.00 88.19 96 LEU A CA 1
ATOM 787 C C . LEU A 1 96 ? -20.512 15.411 -7.835 1.00 88.19 96 LEU A C 1
ATOM 789 O O . LEU A 1 96 ? -20.343 15.570 -9.040 1.00 88.19 96 LEU A O 1
ATOM 793 N N . ILE A 1 97 ? -19.691 15.944 -6.924 1.00 87.12 97 ILE A N 1
ATOM 794 C CA . ILE A 1 97 ? -18.518 16.756 -7.282 1.00 87.12 97 ILE A CA 1
ATOM 795 C C . ILE A 1 97 ? -17.562 15.958 -8.180 1.00 87.12 97 ILE A C 1
ATOM 797 O O . ILE A 1 97 ? -17.147 16.453 -9.224 1.00 87.12 97 ILE A O 1
ATOM 801 N N . ARG A 1 98 ? -17.252 14.705 -7.829 1.00 84.62 98 ARG A N 1
ATOM 802 C CA . ARG A 1 98 ? -16.359 13.847 -8.629 1.00 84.62 98 ARG A CA 1
ATOM 803 C C . ARG A 1 98 ? -16.935 13.497 -9.995 1.00 84.62 98 ARG A C 1
ATOM 805 O O . ARG A 1 98 ? -16.208 13.500 -10.987 1.00 84.62 98 ARG A O 1
ATOM 812 N N . LYS A 1 99 ? -18.247 13.259 -10.062 1.00 85.75 99 LYS A N 1
ATOM 813 C CA . LYS A 1 99 ? -18.954 13.053 -11.328 1.00 85.75 99 LYS A CA 1
ATOM 814 C C . LYS A 1 99 ? -18.875 14.295 -12.217 1.00 85.75 99 LYS A C 1
ATOM 816 O O . LYS A 1 99 ? -18.606 14.159 -13.405 1.00 85.75 99 LYS A O 1
ATOM 821 N N . LEU A 1 100 ? -19.054 15.492 -11.652 1.00 88.50 100 LEU A N 1
ATOM 822 C CA . LEU A 1 100 ? -18.945 16.760 -12.387 1.00 88.50 100 LEU A CA 1
ATOM 823 C C . LEU A 1 100 ? -17.517 17.042 -12.881 1.00 88.50 100 LEU A C 1
ATOM 825 O O . LEU A 1 100 ? -17.354 17.638 -13.939 1.00 88.50 100 LEU A O 1
ATOM 829 N N . ILE A 1 101 ? -16.494 16.584 -12.154 1.00 89.38 101 ILE A N 1
ATOM 830 C CA . ILE A 1 101 ? -15.081 16.663 -12.570 1.00 89.38 101 ILE A CA 1
ATOM 831 C C . ILE A 1 101 ? -14.752 15.638 -13.678 1.00 89.38 101 ILE A C 1
ATOM 833 O O . ILE A 1 101 ? -13.714 15.739 -14.327 1.00 89.38 101 ILE A O 1
ATOM 837 N N . GLY A 1 102 ? -15.636 14.669 -13.938 1.00 81.25 102 GLY A N 1
ATOM 838 C CA . GLY A 1 102 ? -15.426 13.637 -14.953 1.00 81.25 102 GLY A CA 1
ATOM 839 C C . GLY A 1 102 ? -14.506 12.507 -14.489 1.00 81.25 102 GLY A C 1
ATOM 840 O O . GLY A 1 102 ? -13.826 11.887 -15.305 1.00 81.25 102 GLY A O 1
ATOM 841 N N . GLU A 1 103 ? -14.458 12.221 -13.183 1.00 80.06 103 GLU A N 1
ATOM 842 C CA . GLU A 1 103 ? -13.643 11.123 -12.665 1.00 80.06 103 GLU A CA 1
ATOM 843 C C . GLU A 1 103 ? -14.191 9.769 -13.154 1.00 80.06 103 GLU A C 1
ATOM 845 O O . GLU A 1 103 ? -15.226 9.291 -12.687 1.00 80.06 103 GLU A O 1
ATOM 850 N N . ALA A 1 104 ? -13.472 9.127 -14.084 1.00 72.56 104 ALA A N 1
ATOM 851 C CA . ALA A 1 104 ? -13.889 7.888 -14.754 1.00 72.56 104 ALA A CA 1
ATOM 852 C C . ALA A 1 104 ? -14.283 6.751 -13.789 1.00 72.56 104 ALA A C 1
ATOM 854 O O . ALA A 1 104 ? -15.151 5.938 -14.102 1.00 72.56 104 ALA A O 1
ATOM 855 N N . ARG A 1 105 ? -13.692 6.732 -12.589 1.00 70.12 105 ARG A N 1
ATOM 856 C CA . ARG A 1 105 ? -13.961 5.739 -11.537 1.00 70.12 105 ARG A CA 1
ATOM 857 C C . ARG A 1 105 ? -15.393 5.800 -11.012 1.00 70.12 105 ARG A C 1
ATOM 859 O O . ARG A 1 105 ? -15.965 4.770 -10.686 1.00 70.12 105 ARG A O 1
ATOM 866 N N . VAL A 1 106 ? -15.984 6.993 -10.940 1.00 75.62 106 VAL A N 1
ATOM 867 C CA . VAL A 1 106 ? -17.366 7.157 -10.461 1.00 75.62 106 VAL A CA 1
ATOM 868 C C . VAL A 1 106 ? -18.362 6.616 -11.482 1.00 75.62 106 VAL A C 1
ATOM 870 O O . VAL A 1 106 ? -19.404 6.102 -11.094 1.00 75.62 106 VAL A O 1
ATOM 873 N N . ASN A 1 107 ? -18.031 6.684 -12.773 1.00 72.44 107 ASN A N 1
ATOM 874 C CA . ASN A 1 107 ? -18.878 6.125 -13.824 1.00 72.44 107 ASN A CA 1
ATOM 875 C C . ASN A 1 107 ? -18.844 4.590 -13.799 1.00 72.44 107 ASN A C 1
ATOM 877 O O . ASN A 1 107 ? -19.901 3.976 -13.810 1.00 72.44 107 ASN A O 1
ATOM 881 N N . GLN A 1 108 ? -17.658 3.990 -13.641 1.00 69.88 108 GLN A N 1
ATOM 882 C CA . GLN A 1 108 ? -17.495 2.531 -13.511 1.00 69.88 108 GLN A CA 1
ATOM 883 C C . GLN A 1 108 ? -18.158 1.964 -12.246 1.00 69.88 108 GLN A C 1
ATOM 885 O O . GLN A 1 108 ? -18.661 0.846 -12.246 1.00 69.88 108 GLN A O 1
ATOM 890 N N . ALA A 1 109 ? -18.199 2.741 -11.160 1.00 67.88 109 ALA A N 1
ATOM 891 C CA . ALA A 1 109 ? -18.825 2.329 -9.904 1.00 67.88 109 ALA A CA 1
ATOM 892 C C . ALA A 1 109 ? -20.354 2.137 -9.991 1.00 67.88 109 ALA A C 1
ATOM 894 O O . ALA A 1 109 ? -20.936 1.531 -9.093 1.00 67.88 109 ALA A O 1
ATOM 895 N N . ILE A 1 110 ? -21.004 2.688 -11.023 1.00 73.25 110 ILE A N 1
ATOM 896 C CA . ILE A 1 110 ? -22.460 2.605 -11.225 1.00 73.25 110 ILE A CA 1
ATOM 897 C C . ILE A 1 110 ? -22.834 1.387 -12.092 1.00 73.25 110 ILE A C 1
ATOM 899 O O . ILE A 1 110 ? -23.999 0.988 -12.114 1.00 73.25 110 ILE A O 1
ATOM 903 N N . ASP A 1 111 ? -21.856 0.754 -12.743 1.00 81.31 111 ASP A N 1
ATOM 904 C CA . ASP A 1 111 ? -22.067 -0.452 -13.541 1.00 81.31 111 ASP A CA 1
ATOM 905 C C . ASP A 1 111 ? -22.277 -1.689 -12.646 1.00 81.31 111 ASP A C 1
ATOM 907 O O . ASP A 1 111 ? -21.880 -1.720 -11.475 1.00 81.31 111 ASP A O 1
ATOM 911 N N . SER A 1 112 ? -22.907 -2.736 -13.194 1.00 81.88 112 SER A N 1
ATOM 912 C CA . SER A 1 112 ? -23.222 -3.977 -12.462 1.00 81.88 112 SER A CA 1
ATOM 913 C C . SER A 1 112 ? -21.995 -4.610 -11.809 1.00 81.88 112 SER A C 1
ATOM 915 O O . SER A 1 112 ? -22.073 -5.096 -10.677 1.00 81.88 112 SER A O 1
ATOM 917 N N . ASP A 1 113 ? -20.859 -4.555 -12.501 1.00 80.38 113 ASP A N 1
ATOM 918 C CA . ASP A 1 113 ? -19.596 -5.123 -12.037 1.00 80.38 113 ASP A CA 1
ATOM 919 C C . ASP A 1 113 ? -19.057 -4.334 -10.839 1.00 80.38 113 ASP A C 1
ATOM 921 O O . ASP A 1 113 ? -18.663 -4.926 -9.834 1.00 80.38 113 ASP A O 1
ATOM 925 N N . GLY A 1 114 ? -19.154 -3.000 -10.878 1.00 78.88 114 GLY A N 1
ATOM 926 C CA . GLY A 1 114 ? -18.779 -2.129 -9.765 1.00 78.88 114 GLY A CA 1
ATOM 927 C C . GLY A 1 114 ? -19.605 -2.403 -8.506 1.00 78.88 114 GLY A C 1
ATOM 928 O O . GLY A 1 114 ? -19.057 -2.488 -7.406 1.00 78.88 114 GLY A O 1
ATOM 929 N N . VAL A 1 115 ? -20.916 -2.625 -8.647 1.00 83.12 115 VAL A N 1
ATOM 930 C CA . VAL A 1 115 ? -21.785 -2.986 -7.511 1.00 83.12 115 VAL A CA 1
ATOM 931 C C . VAL A 1 115 ? -21.394 -4.342 -6.920 1.00 83.12 115 VAL A C 1
ATOM 933 O O . VAL A 1 115 ? -21.273 -4.464 -5.696 1.00 83.12 115 VAL A O 1
ATOM 936 N N . MET A 1 116 ? -21.162 -5.353 -7.764 1.00 85.50 116 MET A N 1
ATOM 937 C CA . MET A 1 116 ? -20.728 -6.678 -7.310 1.00 85.50 116 MET A CA 1
ATOM 938 C C . MET A 1 116 ? -19.392 -6.601 -6.561 1.00 85.50 116 MET A C 1
ATOM 940 O O . MET A 1 116 ? -19.242 -7.202 -5.495 1.00 85.50 116 MET A O 1
ATOM 944 N N . GLN A 1 117 ? -18.455 -5.791 -7.053 1.00 82.12 117 GLN A N 1
ATOM 945 C CA . GLN A 1 117 ? -17.164 -5.556 -6.407 1.00 82.12 117 GLN A CA 1
ATOM 946 C C . GLN A 1 117 ? -17.304 -4.943 -5.010 1.00 82.12 117 GLN A C 1
ATOM 948 O O . GLN A 1 117 ? -16.580 -5.343 -4.092 1.00 82.12 117 GLN A O 1
ATOM 953 N N . VAL A 1 118 ? -18.242 -4.012 -4.793 1.00 84.25 118 VAL A N 1
ATOM 954 C CA . VAL A 1 118 ? -18.517 -3.491 -3.439 1.00 84.25 118 VAL A CA 1
ATOM 955 C C . VAL A 1 118 ? -19.002 -4.598 -2.532 1.00 84.25 118 VAL A C 1
ATOM 957 O O . VAL A 1 118 ? -18.474 -4.761 -1.434 1.00 84.25 118 VAL A O 1
ATOM 960 N N . LEU A 1 119 ? -19.987 -5.373 -2.982 1.00 88.38 119 LEU A N 1
ATOM 961 C CA . LEU A 1 119 ? -20.553 -6.455 -2.181 1.00 88.38 119 LEU A CA 1
ATOM 962 C C . LEU A 1 119 ? -19.480 -7.478 -1.798 1.00 88.38 119 LEU A C 1
ATOM 964 O O . LEU A 1 119 ? -19.394 -7.864 -0.631 1.00 88.38 119 LEU A O 1
ATOM 968 N N . LEU A 1 120 ? -18.608 -7.842 -2.742 1.00 89.12 120 LEU A N 1
ATOM 969 C CA . LEU A 1 120 ? -17.470 -8.716 -2.480 1.00 89.12 120 LEU A CA 1
ATOM 970 C C . LEU A 1 120 ? -16.499 -8.085 -1.472 1.00 89.12 120 LEU A C 1
ATOM 972 O O . LEU A 1 120 ? -16.096 -8.742 -0.512 1.00 89.12 120 LEU A O 1
ATOM 976 N N . SER A 1 121 ? -16.175 -6.798 -1.628 1.00 88.25 121 SER A N 1
ATOM 977 C CA . SER A 1 121 ? -15.279 -6.061 -0.724 1.00 88.25 121 SER A CA 1
ATOM 978 C C . SER A 1 121 ? -15.787 -6.031 0.720 1.00 88.25 121 SER A C 1
ATOM 980 O O . SER A 1 121 ? -14.990 -6.156 1.653 1.00 88.25 121 SER A O 1
ATOM 982 N N . LEU A 1 122 ? -17.104 -5.893 0.913 1.00 91.75 122 LEU A N 1
ATOM 983 C CA . LEU A 1 122 ? -17.752 -5.861 2.229 1.00 91.75 122 LEU A CA 1
ATOM 984 C C . LEU A 1 122 ? -17.623 -7.182 2.996 1.00 91.75 122 LEU A C 1
ATOM 986 O O . LEU A 1 122 ? -17.754 -7.180 4.219 1.00 91.75 122 LEU A O 1
ATOM 990 N N . VAL A 1 123 ? -17.359 -8.291 2.302 1.00 92.50 123 VAL A N 1
ATOM 991 C CA . VAL A 1 123 ? -17.181 -9.620 2.903 1.00 92.50 123 VAL A CA 1
ATOM 992 C C . VAL A 1 123 ? -15.705 -10.008 2.936 1.00 92.50 123 VAL A C 1
ATOM 994 O O . VAL A 1 123 ? -15.164 -10.308 4.002 1.00 92.50 123 VAL A O 1
ATOM 997 N N . ALA A 1 124 ? -15.030 -9.957 1.786 1.00 92.00 124 ALA A N 1
ATOM 998 C CA . ALA A 1 124 ? -13.633 -10.348 1.649 1.00 92.00 124 ALA A CA 1
ATOM 999 C C . ALA A 1 124 ? -12.713 -9.455 2.493 1.00 92.00 124 ALA A C 1
ATOM 1001 O O . ALA A 1 124 ? -11.869 -9.963 3.230 1.00 92.00 124 ALA A O 1
ATOM 1002 N N . GLY A 1 125 ? -12.914 -8.133 2.466 1.00 90.81 125 GLY A N 1
ATOM 1003 C CA . GLY A 1 125 ? -12.088 -7.170 3.196 1.00 90.81 125 GLY A CA 1
ATOM 1004 C C . GLY A 1 125 ? -12.020 -7.442 4.705 1.00 90.81 125 GLY A C 1
ATOM 1005 O O . GLY A 1 125 ? -10.915 -7.586 5.245 1.00 90.81 125 GLY A O 1
ATOM 1006 N N . PRO A 1 126 ? -13.162 -7.557 5.411 1.00 93.81 126 PRO A N 1
ATOM 1007 C CA . PRO A 1 126 ? -13.195 -7.931 6.824 1.00 93.81 126 PRO A CA 1
ATOM 1008 C C . PRO A 1 126 ? -12.556 -9.289 7.120 1.00 93.81 126 PRO A C 1
ATOM 1010 O O . PRO A 1 126 ? -11.762 -9.384 8.058 1.00 93.81 126 PRO A O 1
ATOM 1013 N N . LEU A 1 127 ? -12.848 -10.319 6.316 1.00 94.19 127 LEU A N 1
ATOM 1014 C CA . LEU A 1 127 ? -12.282 -11.661 6.495 1.00 94.19 127 LEU A CA 1
ATOM 1015 C C . LEU A 1 127 ? -10.758 -11.653 6.369 1.00 94.19 127 LEU A C 1
ATOM 1017 O O . LEU A 1 127 ? -10.066 -12.192 7.230 1.00 94.19 127 LEU A O 1
ATOM 1021 N N . ILE A 1 128 ? -10.232 -10.981 5.347 1.00 91.62 128 ILE A N 1
ATOM 1022 C CA . ILE A 1 128 ? -8.794 -10.844 5.103 1.00 91.62 128 ILE A CA 1
ATOM 1023 C C . ILE A 1 128 ? -8.135 -10.030 6.221 1.00 91.62 128 ILE A C 1
ATOM 1025 O O . ILE A 1 128 ? -7.068 -10.400 6.706 1.00 91.62 128 ILE A O 1
ATOM 1029 N N . SER A 1 129 ? -8.791 -8.966 6.695 1.00 91.00 129 SER A N 1
ATOM 1030 C CA . SER A 1 129 ? -8.284 -8.141 7.802 1.00 91.00 129 SER A CA 1
ATOM 1031 C C . SER A 1 129 ? -8.164 -8.932 9.098 1.00 91.00 129 SER A C 1
ATOM 1033 O O . SER A 1 129 ? -7.132 -8.868 9.759 1.00 91.00 129 SER A O 1
ATOM 1035 N N . ILE A 1 130 ? -9.204 -9.685 9.463 1.00 92.00 130 ILE A N 1
ATOM 1036 C CA . ILE A 1 130 ? -9.196 -10.541 10.656 1.00 92.00 130 ILE A CA 1
ATOM 1037 C C . ILE A 1 130 ? -8.184 -11.676 10.471 1.00 92.00 130 ILE A C 1
ATOM 1039 O O . ILE A 1 130 ? -7.374 -11.932 11.362 1.00 92.00 130 ILE A O 1
ATOM 1043 N N . GLY A 1 131 ? -8.175 -12.308 9.296 1.00 91.31 131 GLY A N 1
ATOM 1044 C CA . GLY A 1 131 ? -7.227 -13.358 8.936 1.00 91.31 131 GLY A CA 1
ATOM 1045 C C . GLY A 1 131 ? -5.776 -12.896 9.055 1.00 91.31 131 GLY A C 1
ATOM 1046 O O . GLY A 1 131 ? -4.942 -13.638 9.569 1.00 91.31 131 GLY A O 1
ATOM 1047 N N . ALA A 1 132 ? -5.470 -11.646 8.698 1.00 89.69 132 ALA A N 1
ATOM 1048 C CA . ALA A 1 132 ? -4.132 -11.079 8.838 1.00 89.69 132 ALA A CA 1
ATOM 1049 C C . ALA A 1 132 ? -3.657 -11.018 10.302 1.00 89.69 132 ALA A C 1
ATOM 1051 O O . ALA A 1 132 ? -2.471 -11.224 10.554 1.00 89.69 132 ALA A O 1
ATOM 1052 N N . PHE A 1 133 ? -4.547 -10.811 11.280 1.00 88.81 133 PHE A N 1
ATOM 1053 C CA . PHE A 1 133 ? -4.171 -10.849 12.701 1.00 88.81 133 PHE A CA 1
ATOM 1054 C C . PHE A 1 133 ? -3.778 -12.252 13.178 1.00 88.81 133 PHE A C 1
ATOM 1056 O O . PHE A 1 133 ? -3.019 -12.366 14.133 1.00 88.81 133 PHE A O 1
ATOM 1063 N N . ILE A 1 134 ? -4.244 -13.309 12.511 1.00 89.69 134 ILE A N 1
ATOM 1064 C CA . ILE A 1 134 ? -3.888 -14.699 12.829 1.00 89.69 134 ILE A CA 1
ATOM 1065 C C . ILE A 1 134 ? -2.659 -15.130 12.020 1.00 89.69 134 ILE A C 1
ATOM 1067 O O . ILE A 1 134 ? -1.699 -15.677 12.561 1.00 89.69 134 ILE A O 1
ATOM 1071 N N . PHE A 1 135 ? -2.667 -14.845 10.718 1.00 90.69 135 PHE A N 1
ATOM 1072 C CA . PHE A 1 135 ? -1.646 -15.300 9.783 1.00 90.69 135 PHE A CA 1
ATOM 1073 C C . PHE A 1 135 ? -0.303 -14.594 9.985 1.00 90.69 135 PHE A C 1
ATOM 1075 O O . PHE A 1 135 ? 0.738 -15.237 9.914 1.00 90.69 135 PHE A O 1
ATOM 1082 N N . LYS A 1 136 ? -0.288 -13.283 10.262 1.00 87.94 136 LYS A N 1
ATOM 1083 C CA . LYS A 1 136 ? 0.965 -12.511 10.336 1.00 87.94 136 LYS A CA 1
ATOM 1084 C C . LYS A 1 136 ? 1.856 -12.892 11.521 1.00 87.94 136 LYS A C 1
ATOM 1086 O O . LYS A 1 136 ? 3.059 -13.023 11.305 1.00 87.94 136 LYS A O 1
ATOM 1091 N N . PRO A 1 137 ? 1.332 -13.115 12.740 1.00 90.00 137 PRO A N 1
ATOM 1092 C CA . PRO A 1 137 ? 2.138 -13.639 13.839 1.00 90.00 137 PRO A CA 1
ATOM 1093 C C . PRO A 1 137 ? 2.705 -15.024 13.544 1.00 90.00 137 PRO A C 1
ATOM 1095 O O . PRO A 1 137 ? 3.876 -15.274 13.816 1.00 90.00 137 PRO A O 1
ATOM 1098 N N . LEU A 1 138 ? 1.896 -15.907 12.947 1.00 90.31 138 LEU A N 1
ATOM 1099 C CA . LEU A 1 138 ? 2.335 -17.249 12.571 1.00 90.31 138 LEU A CA 1
ATOM 1100 C C . LEU A 1 138 ? 3.442 -17.190 11.512 1.00 90.31 138 LEU A C 1
ATOM 1102 O O . LEU A 1 138 ? 4.476 -17.836 11.654 1.00 90.31 138 LEU A O 1
ATOM 1106 N N . GLN A 1 139 ? 3.259 -16.347 10.497 1.00 87.38 139 GLN A N 1
ATOM 1107 C CA . GLN A 1 139 ? 4.261 -16.075 9.475 1.00 87.38 139 GLN A CA 1
ATOM 1108 C C . GLN A 1 139 ? 5.551 -15.514 10.088 1.00 87.38 139 GLN A C 1
ATOM 1110 O O . GLN A 1 139 ? 6.638 -15.954 9.721 1.00 87.38 139 GLN A O 1
ATOM 1115 N N . ALA A 1 140 ? 5.452 -14.571 11.031 1.00 87.75 140 ALA A N 1
ATOM 1116 C CA . ALA A 1 140 ? 6.610 -14.016 11.728 1.00 87.75 140 ALA A CA 1
ATOM 1117 C C . ALA A 1 140 ? 7.368 -15.086 12.522 1.00 87.75 140 ALA A C 1
ATOM 1119 O O . ALA A 1 140 ? 8.594 -15.072 12.531 1.00 87.75 140 ALA A O 1
ATOM 1120 N N . LEU A 1 141 ? 6.651 -16.027 13.138 1.00 87.94 141 LEU A N 1
ATOM 1121 C CA . LEU A 1 141 ? 7.239 -17.136 13.883 1.00 87.94 141 LEU A CA 1
ATOM 1122 C C . LEU A 1 141 ? 7.940 -18.145 12.961 1.00 87.94 141 LEU A C 1
ATOM 1124 O O . LEU A 1 141 ? 9.059 -18.554 13.247 1.00 87.94 141 LEU A O 1
ATOM 1128 N N . MET A 1 142 ? 7.326 -18.495 11.827 1.00 86.88 142 MET A N 1
ATOM 1129 C CA . MET A 1 142 ? 7.924 -19.389 10.822 1.00 86.88 142 MET A CA 1
ATOM 1130 C C . MET A 1 142 ? 9.150 -18.783 10.132 1.00 86.88 142 MET A C 1
ATOM 1132 O O . MET A 1 142 ? 10.005 -19.503 9.629 1.00 86.88 142 MET A O 1
ATOM 1136 N N . MET A 1 143 ? 9.222 -17.455 10.080 1.00 81.25 143 MET A N 1
ATOM 1137 C CA . MET A 1 143 ? 10.277 -16.712 9.397 1.00 81.25 143 MET A CA 1
ATOM 1138 C C . MET A 1 143 ? 11.228 -16.013 10.374 1.00 81.25 143 MET A C 1
ATOM 1140 O O . MET A 1 143 ? 11.917 -15.065 9.991 1.00 81.25 143 MET A O 1
ATOM 1144 N N . LEU A 1 144 ? 11.229 -16.432 11.641 1.00 81.94 144 LEU A N 1
ATOM 1145 C CA . LEU A 1 144 ? 12.034 -15.813 12.680 1.00 81.94 144 LEU A CA 1
ATOM 1146 C C . LEU A 1 144 ? 13.509 -16.175 12.467 1.00 81.94 144 LEU A C 1
ATOM 1148 O O . LEU A 1 144 ? 13.950 -17.282 12.763 1.00 81.94 144 LEU A O 1
ATOM 1152 N N . GLU A 1 145 ? 14.284 -15.231 11.946 1.00 81.69 145 GLU A N 1
ATOM 1153 C CA . GLU A 1 145 ? 15.733 -15.397 11.851 1.00 81.69 145 GLU A CA 1
ATOM 1154 C C . GLU A 1 145 ? 16.373 -15.388 13.247 1.00 81.69 145 GLU A C 1
ATOM 1156 O O . GLU A 1 145 ? 15.938 -14.661 14.146 1.00 81.69 145 GLU A O 1
ATOM 1161 N N . THR A 1 146 ? 17.467 -16.134 13.420 1.00 81.00 146 THR A N 1
ATOM 1162 C CA . THR A 1 146 ? 18.198 -16.253 14.696 1.00 81.00 146 THR A CA 1
ATOM 1163 C C . THR A 1 146 ? 18.611 -14.904 15.285 1.00 81.00 146 THR A C 1
ATOM 1165 O O . THR A 1 146 ? 18.576 -14.731 16.503 1.00 81.00 146 THR A O 1
ATOM 1168 N N . LYS A 1 147 ? 18.905 -13.910 14.434 1.00 83.25 147 LYS A N 1
ATOM 1169 C CA . LYS A 1 147 ? 19.255 -12.539 14.847 1.00 83.25 147 LYS A CA 1
ATOM 1170 C C . LYS A 1 147 ? 18.156 -11.831 15.649 1.00 83.25 147 LYS A C 1
ATOM 1172 O O . LYS A 1 147 ? 18.457 -10.950 16.449 1.00 83.25 147 LYS A O 1
ATOM 1177 N N . TRP A 1 148 ? 16.891 -12.210 15.459 1.00 79.38 148 TRP A N 1
ATOM 1178 C CA . TRP A 1 148 ? 15.765 -11.598 16.162 1.00 79.38 148 TRP A CA 1
ATOM 1179 C C . TRP A 1 148 ? 15.464 -12.261 17.505 1.00 79.38 148 TRP A C 1
ATOM 1181 O O . TRP A 1 148 ? 14.862 -11.612 18.350 1.00 79.38 148 TRP A O 1
ATOM 1191 N N . ILE A 1 149 ? 15.914 -13.496 17.752 1.00 81.75 149 ILE A N 1
ATOM 1192 C CA . ILE A 1 149 ? 15.567 -14.260 18.965 1.00 81.75 149 ILE A CA 1
ATOM 1193 C C . ILE A 1 149 ? 15.987 -13.518 20.241 1.00 81.75 149 ILE A C 1
ATOM 1195 O O . ILE A 1 149 ? 15.183 -13.354 21.159 1.00 81.75 149 ILE A O 1
ATOM 1199 N N . VAL A 1 150 ? 17.228 -13.026 20.288 1.00 79.69 150 VAL A N 1
ATOM 1200 C CA . VAL A 1 150 ? 17.787 -12.342 21.465 1.00 79.69 150 VAL A CA 1
ATOM 1201 C C . VAL A 1 150 ? 17.022 -11.054 21.810 1.00 79.69 150 VAL A C 1
ATOM 1203 O O . VAL A 1 150 ? 16.488 -10.990 22.920 1.00 79.69 150 VAL A O 1
ATOM 1206 N N . PRO A 1 151 ? 16.875 -10.053 20.916 1.00 82.81 151 PRO A N 1
ATOM 1207 C CA . PRO A 1 151 ? 16.130 -8.834 21.243 1.00 82.81 151 PRO A CA 1
ATOM 1208 C C . PRO A 1 151 ? 14.660 -9.118 21.579 1.00 82.81 151 PRO A C 1
ATOM 1210 O O . PRO A 1 151 ? 14.103 -8.475 22.468 1.00 82.81 151 PRO A O 1
ATOM 1213 N N . LEU A 1 152 ? 14.047 -10.118 20.936 1.00 81.50 152 LEU A N 1
ATOM 1214 C CA . LEU A 1 152 ? 12.682 -10.543 21.243 1.00 81.50 152 LEU A CA 1
ATOM 1215 C C . LEU A 1 152 ? 12.547 -11.079 22.668 1.00 81.50 152 LEU A C 1
ATOM 1217 O O . LEU A 1 152 ? 11.619 -10.721 23.391 1.00 81.50 152 LEU A O 1
ATOM 1221 N N . SER A 1 153 ? 13.485 -11.942 23.059 1.00 79.50 153 SER A N 1
ATOM 1222 C CA . SER A 1 153 ? 13.510 -12.564 24.379 1.00 79.50 153 SER A CA 1
ATOM 1223 C C . SER A 1 153 ? 13.748 -11.524 25.474 1.00 79.50 153 SER A C 1
ATOM 1225 O O . SER A 1 153 ? 13.033 -11.522 26.472 1.00 79.50 153 SER A O 1
ATOM 1227 N N . LEU A 1 154 ? 14.656 -10.567 25.248 1.00 83.94 154 LEU A N 1
ATOM 1228 C CA . LEU A 1 154 ? 14.910 -9.460 26.170 1.00 83.94 154 LEU A CA 1
ATOM 1229 C C . LEU A 1 154 ? 13.681 -8.561 26.327 1.00 83.94 154 LEU A C 1
ATOM 1231 O O . LEU A 1 154 ? 13.322 -8.204 27.448 1.00 83.94 154 LEU A O 1
ATOM 1235 N N . LEU A 1 155 ? 12.999 -8.234 25.225 1.00 84.19 155 LEU A N 1
ATOM 1236 C CA . LEU A 1 155 ? 11.774 -7.437 25.264 1.00 84.19 155 LEU A CA 1
ATOM 1237 C C . LEU A 1 155 ? 10.645 -8.169 26.003 1.00 84.19 155 LEU A C 1
ATOM 1239 O O . LEU A 1 155 ? 9.952 -7.562 26.817 1.00 84.19 155 LEU A O 1
ATOM 1243 N N . LEU A 1 156 ? 10.478 -9.473 25.767 1.00 84.12 156 LEU A N 1
ATOM 1244 C CA . LEU A 1 156 ? 9.510 -10.295 26.497 1.00 84.12 156 LEU A CA 1
ATOM 1245 C C . LEU A 1 156 ? 9.799 -10.339 27.992 1.00 84.12 156 LEU A C 1
ATOM 1247 O O . LEU A 1 156 ? 8.876 -10.181 28.789 1.00 84.12 156 LEU A O 1
ATOM 1251 N N . VAL A 1 157 ? 11.065 -10.521 28.373 1.00 83.56 157 VAL A N 1
ATOM 1252 C CA . VAL A 1 157 ? 11.490 -10.492 29.776 1.00 83.56 157 VAL A CA 1
ATOM 1253 C C . VAL A 1 157 ? 11.210 -9.119 30.383 1.00 83.56 157 VAL A C 1
ATOM 1255 O O . VAL A 1 157 ? 10.633 -9.049 31.463 1.00 83.56 157 VAL A O 1
ATOM 1258 N N . ALA A 1 158 ? 11.520 -8.026 29.681 1.00 84.56 158 ALA A N 1
ATOM 1259 C CA . ALA A 1 158 ? 11.229 -6.672 30.148 1.00 84.56 158 ALA A CA 1
ATOM 1260 C C . ALA A 1 158 ? 9.722 -6.441 30.361 1.00 84.56 158 ALA A C 1
ATOM 1262 O O . ALA A 1 158 ? 9.325 -5.894 31.391 1.00 84.56 158 ALA A O 1
ATOM 1263 N N . ILE A 1 159 ? 8.873 -6.908 29.437 1.00 82.12 159 ILE A N 1
ATOM 1264 C CA . ILE A 1 159 ? 7.412 -6.832 29.576 1.00 82.12 159 ILE A CA 1
ATOM 1265 C C . ILE A 1 159 ? 6.935 -7.688 30.754 1.00 82.12 159 ILE A C 1
ATOM 1267 O O . ILE A 1 159 ? 6.144 -7.215 31.567 1.00 82.12 159 ILE A O 1
ATOM 1271 N N . ALA A 1 160 ? 7.423 -8.922 30.884 1.00 80.38 160 ALA A N 1
ATOM 1272 C CA . ALA A 1 160 ? 7.057 -9.816 31.980 1.00 80.38 160 ALA A CA 1
ATOM 1273 C C . ALA A 1 160 ? 7.459 -9.234 33.346 1.00 80.38 160 ALA A C 1
ATOM 1275 O O . ALA A 1 160 ? 6.638 -9.207 34.263 1.00 80.38 160 ALA A O 1
ATOM 1276 N N . CYS A 1 161 ? 8.675 -8.696 33.464 1.00 81.25 161 CYS A N 1
ATOM 1277 C CA . CYS A 1 161 ? 9.149 -7.990 34.652 1.00 81.25 161 CYS A CA 1
ATOM 1278 C C . CYS A 1 161 ? 8.297 -6.749 34.942 1.00 81.25 161 CYS A C 1
ATOM 1280 O O . CYS A 1 161 ? 7.852 -6.566 36.072 1.00 81.25 161 CYS A O 1
ATOM 1282 N N . GLY A 1 162 ? 8.008 -5.922 33.933 1.00 84.56 162 GLY A N 1
ATOM 1283 C CA . GLY A 1 162 ? 7.159 -4.738 34.081 1.00 84.56 162 GLY A CA 1
ATOM 1284 C C . GLY A 1 162 ? 5.749 -5.081 34.568 1.00 84.56 162 GLY A C 1
ATOM 1285 O O . GLY A 1 162 ? 5.238 -4.440 35.486 1.00 84.56 162 GLY A O 1
ATOM 1286 N N . LEU A 1 163 ? 5.145 -6.139 34.020 1.00 80.44 163 LEU A N 1
ATOM 1287 C CA . LEU A 1 163 ? 3.851 -6.655 34.469 1.00 80.44 163 LEU A CA 1
ATOM 1288 C C . LEU A 1 163 ? 3.918 -7.200 35.902 1.00 80.44 163 LEU A C 1
ATOM 1290 O O . LEU A 1 163 ? 3.015 -6.928 36.693 1.00 80.44 163 LEU A O 1
ATOM 1294 N N . TYR A 1 164 ? 4.985 -7.918 36.256 1.00 79.31 164 TYR A N 1
ATOM 1295 C CA . TYR A 1 164 ? 5.211 -8.425 37.610 1.00 79.31 164 TYR A CA 1
ATOM 1296 C C . TYR A 1 164 ? 5.323 -7.284 38.636 1.00 79.31 164 TYR A C 1
ATOM 1298 O O . TYR A 1 164 ? 4.603 -7.277 39.635 1.00 79.31 164 TYR A O 1
ATOM 1306 N N . PHE A 1 165 ? 6.136 -6.259 38.362 1.00 80.44 165 PHE A N 1
ATOM 1307 C CA . PHE A 1 165 ? 6.255 -5.082 39.231 1.00 80.44 165 PHE A CA 1
ATOM 1308 C C . PHE A 1 165 ? 4.958 -4.268 39.304 1.00 80.44 165 PHE A C 1
ATOM 1310 O O . PHE A 1 165 ? 4.578 -3.806 40.382 1.00 80.44 165 PHE A O 1
ATOM 1317 N N . ALA A 1 166 ? 4.237 -4.122 38.189 1.00 78.62 166 ALA A N 1
ATOM 1318 C CA . ALA A 1 166 ? 2.933 -3.465 38.178 1.00 78.62 166 ALA A CA 1
ATOM 1319 C C . ALA A 1 166 ? 1.921 -4.205 39.066 1.00 78.62 166 ALA A C 1
ATOM 1321 O O . ALA A 1 166 ? 1.178 -3.560 39.804 1.00 78.62 166 ALA A O 1
ATOM 1322 N N . GLN A 1 167 ? 1.923 -5.543 39.053 1.00 75.44 167 GLN A N 1
ATOM 1323 C CA . GLN A 1 167 ? 1.076 -6.360 39.925 1.00 75.44 167 GLN A CA 1
ATOM 1324 C C . GLN A 1 167 ? 1.432 -6.197 41.406 1.00 75.44 167 GLN A C 1
ATOM 1326 O O . GLN A 1 167 ? 0.525 -5.996 42.215 1.00 75.44 167 GLN A O 1
ATOM 1331 N N . LEU A 1 168 ? 2.721 -6.211 41.762 1.00 77.25 168 LEU A N 1
ATOM 1332 C CA . LEU A 1 168 ? 3.176 -5.988 43.142 1.00 77.25 168 LEU A CA 1
ATOM 1333 C C . LEU A 1 168 ? 2.748 -4.610 43.674 1.00 77.25 168 LEU A C 1
ATOM 1335 O O . LEU A 1 168 ? 2.235 -4.493 44.790 1.00 77.25 168 LEU A O 1
ATOM 1339 N N . ASN A 1 169 ? 2.874 -3.570 42.847 1.00 76.44 169 ASN A N 1
ATOM 1340 C CA . ASN A 1 169 ? 2.450 -2.208 43.186 1.00 76.44 169 ASN A CA 1
ATOM 1341 C C . ASN A 1 169 ? 0.920 -2.053 43.269 1.00 76.44 169 ASN A C 1
ATOM 1343 O O . ASN A 1 169 ? 0.416 -1.181 43.981 1.00 76.44 169 ASN A O 1
ATOM 1347 N N . PHE A 1 170 ? 0.162 -2.882 42.547 1.00 66.88 170 PHE A N 1
ATOM 1348 C CA . PHE A 1 170 ? -1.301 -2.882 42.612 1.00 66.88 170 PHE A CA 1
ATOM 1349 C C . PHE A 1 170 ? -1.830 -3.642 43.831 1.00 66.88 170 PHE A C 1
ATOM 1351 O O . PHE A 1 170 ? -2.796 -3.200 44.451 1.00 66.88 170 PHE A O 1
ATOM 1358 N N . GLN A 1 171 ? -1.208 -4.765 44.201 1.00 64.19 171 GLN A N 1
ATOM 1359 C CA . GLN A 1 171 ? -1.610 -5.563 45.365 1.00 64.19 171 GLN A CA 1
ATOM 1360 C C . GLN A 1 171 ? -1.372 -4.817 46.684 1.00 64.19 171 GLN A C 1
ATOM 1362 O O . GLN A 1 171 ? -2.246 -4.824 47.549 1.00 64.19 171 GLN A O 1
ATOM 1367 N N . THR A 1 172 ? -0.263 -4.083 46.800 1.00 60.88 172 THR A N 1
ATOM 1368 C CA . THR A 1 172 ? 0.025 -3.233 47.970 1.00 60.88 172 THR A CA 1
ATOM 1369 C C . THR A 1 172 ? -0.990 -2.098 48.150 1.00 60.88 172 THR A C 1
ATOM 1371 O O . THR A 1 172 ? -1.318 -1.748 49.281 1.00 60.88 172 THR A O 1
ATOM 1374 N N . LYS A 1 173 ? -1.568 -1.566 47.063 1.00 57.53 173 LYS A N 1
ATOM 1375 C CA . LYS A 1 173 ? -2.612 -0.521 47.118 1.00 57.53 173 LYS A CA 1
ATOM 1376 C C . LYS A 1 173 ? -4.035 -1.051 47.326 1.00 57.53 173 LYS A C 1
ATOM 1378 O O . LYS A 1 173 ? -4.881 -0.318 47.829 1.00 57.53 173 LYS A O 1
ATOM 1383 N N . ARG A 1 174 ? -4.326 -2.303 46.955 1.00 52.06 174 ARG A N 1
ATOM 1384 C CA . ARG A 1 174 ? -5.683 -2.887 47.037 1.00 52.06 174 ARG A CA 1
ATOM 1385 C C . ARG A 1 174 ? -6.040 -3.411 48.433 1.00 52.06 174 ARG A C 1
ATOM 1387 O O . ARG A 1 174 ? -7.214 -3.628 48.705 1.00 52.06 174 ARG A O 1
ATOM 1394 N N . SER A 1 175 ? -5.054 -3.574 49.319 1.00 51.94 175 SER A N 1
ATOM 1395 C CA . SER A 1 175 ? -5.267 -4.047 50.694 1.00 51.94 175 SER A CA 1
ATOM 1396 C C . SER A 1 175 ? -5.927 -3.017 51.625 1.00 51.94 175 SER A C 1
ATOM 1398 O O . SER A 1 175 ? -6.315 -3.397 52.726 1.00 51.94 175 SER A O 1
ATOM 1400 N N . SER A 1 176 ? -6.063 -1.741 51.236 1.00 47.75 176 SER A N 1
ATOM 1401 C CA . SER A 1 176 ? -6.591 -0.710 52.144 1.00 47.75 176 SER A CA 1
ATOM 1402 C C . SER A 1 176 ? -7.994 -0.201 51.824 1.00 47.75 176 SER A C 1
ATOM 1404 O O . SER A 1 176 ? -8.597 0.390 52.708 1.00 47.75 176 SER A O 1
ATOM 1406 N N . ASN A 1 177 ? -8.554 -0.427 50.629 1.00 50.06 177 ASN A N 1
ATOM 1407 C CA . ASN A 1 177 ? -9.912 0.026 50.314 1.00 50.06 177 ASN A CA 1
ATOM 1408 C C . ASN A 1 177 ? -10.532 -0.710 49.112 1.00 50.06 177 ASN A C 1
ATOM 1410 O O . ASN A 1 177 ? -9.905 -0.846 48.064 1.00 50.06 177 ASN A O 1
ATOM 1414 N N . ALA A 1 178 ? -11.821 -1.034 49.261 1.00 44.28 178 ALA A N 1
ATOM 1415 C CA . ALA A 1 178 ? -12.822 -1.369 48.237 1.00 44.28 178 ALA A CA 1
ATOM 1416 C C . ALA A 1 178 ? -13.202 -2.852 48.045 1.00 44.28 178 ALA A C 1
ATOM 1418 O O . ALA A 1 178 ? -12.607 -3.612 47.282 1.00 44.28 178 ALA A O 1
ATOM 1419 N N . SER A 1 179 ? -14.356 -3.176 48.637 1.00 44.59 179 SER A N 1
ATOM 1420 C CA . SER A 1 179 ? -15.385 -4.053 48.071 1.00 44.59 179 SER A CA 1
ATOM 1421 C C . SER A 1 179 ? -15.671 -3.653 46.616 1.00 44.59 179 SER A C 1
ATOM 1423 O O . SER A 1 179 ? -16.342 -2.656 46.339 1.00 44.59 179 SER A O 1
ATOM 1425 N N . ILE A 1 180 ? -15.115 -4.405 45.666 1.00 50.62 180 ILE A N 1
ATOM 1426 C CA . ILE A 1 180 ? -15.384 -4.230 44.237 1.00 50.62 180 ILE A CA 1
ATOM 1427 C C . ILE A 1 180 ? -16.664 -4.995 43.926 1.00 50.62 180 ILE A C 1
ATOM 1429 O O . ILE A 1 180 ? -16.666 -6.219 43.791 1.00 50.62 180 ILE A O 1
ATOM 1433 N N . LYS A 1 181 ? -17.771 -4.253 43.832 1.00 43.34 181 LYS A N 1
ATOM 1434 C CA . LYS A 1 181 ? -19.026 -4.762 43.280 1.00 43.34 181 LYS A CA 1
ATOM 1435 C C . LYS A 1 181 ? -18.782 -5.321 41.869 1.00 43.34 181 LYS A C 1
ATOM 1437 O O . LYS A 1 181 ? -18.100 -4.721 41.043 1.00 43.34 181 LYS A O 1
ATOM 1442 N N . GLN A 1 182 ? -19.346 -6.504 41.672 1.00 50.38 182 GLN A N 1
ATOM 1443 C CA . GLN A 1 182 ? -19.169 -7.481 40.599 1.00 50.38 182 GLN A CA 1
ATOM 1444 C C . GLN A 1 182 ? -19.479 -7.018 39.146 1.00 50.38 182 GLN A C 1
ATOM 1446 O O . GLN A 1 182 ? -20.141 -6.003 38.926 1.00 50.38 182 GLN A O 1
ATOM 1451 N N . PRO A 1 183 ? -19.048 -7.809 38.133 1.00 49.44 183 PRO A N 1
ATOM 1452 C CA . PRO A 1 183 ? -18.787 -7.423 36.733 1.00 49.44 183 PRO A CA 1
ATOM 1453 C C . PRO A 1 183 ? -20.012 -7.389 35.793 1.00 49.44 183 PRO A C 1
ATOM 1455 O O . PRO A 1 183 ? -19.866 -7.391 34.568 1.00 49.44 183 PRO A O 1
ATOM 1458 N N . GLN A 1 184 ? -21.236 -7.352 36.322 1.00 50.59 184 GLN A N 1
ATOM 1459 C CA . GLN A 1 184 ? -22.450 -7.609 35.531 1.00 50.59 184 GLN A CA 1
ATOM 1460 C C . GLN A 1 184 ? -22.741 -6.528 34.467 1.00 50.59 184 GLN A C 1
ATOM 1462 O O . GLN A 1 184 ? -23.275 -6.829 33.401 1.00 50.59 184 GLN A O 1
ATOM 1467 N N . HIS A 1 185 ? -22.303 -5.283 34.687 1.00 54.19 185 HIS A N 1
ATOM 1468 C CA . HIS A 1 185 ? -22.412 -4.216 33.683 1.00 54.19 185 HIS A CA 1
ATOM 1469 C C . HIS A 1 185 ? -21.381 -4.317 32.545 1.00 54.19 185 HIS A C 1
ATOM 1471 O O . HIS A 1 185 ? -21.601 -3.755 31.470 1.00 54.19 185 HIS A O 1
ATOM 1477 N N . GLN A 1 186 ? -20.284 -5.055 32.734 1.00 62.66 186 GLN A N 1
ATOM 1478 C CA . GLN A 1 186 ? -19.143 -5.045 31.814 1.00 62.66 186 GLN A CA 1
ATOM 1479 C C . GLN A 1 186 ? -19.396 -5.885 30.550 1.00 62.66 186 GLN A C 1
ATOM 1481 O O . GLN A 1 186 ? -19.091 -5.434 29.446 1.00 62.66 186 GLN A O 1
ATOM 1486 N N . SER A 1 187 ? -20.056 -7.044 30.679 1.00 67.88 187 SER A N 1
ATOM 1487 C CA . SER A 1 187 ? -20.383 -7.922 29.537 1.00 67.88 187 SER A CA 1
ATOM 1488 C C . SER A 1 187 ? -21.345 -7.257 28.539 1.00 67.88 187 SER A C 1
ATOM 1490 O O . SER A 1 187 ? -21.139 -7.307 27.326 1.00 67.88 187 SER A O 1
ATOM 1492 N N . SER A 1 188 ? -22.334 -6.505 29.044 1.00 72.00 188 SER A N 1
ATOM 1493 C CA . SER A 1 188 ? -23.271 -5.743 28.201 1.00 72.00 188 SER A CA 1
ATOM 1494 C C . SER A 1 188 ? -22.602 -4.626 27.382 1.00 72.00 188 SER A C 1
ATOM 1496 O O . SER A 1 188 ? -23.121 -4.204 26.353 1.00 72.00 188 SER A O 1
ATOM 1498 N N . SER A 1 189 ? -21.437 -4.141 27.814 1.00 82.81 189 SER A N 1
ATOM 1499 C CA . SER A 1 189 ? -20.675 -3.135 27.073 1.00 82.81 189 SER A CA 1
ATOM 1500 C C . SER A 1 189 ? -19.790 -3.772 25.999 1.00 82.81 189 SER A C 1
ATOM 1502 O O . SER A 1 189 ? -19.600 -3.179 24.938 1.00 82.81 189 SER A O 1
ATOM 1504 N N . LEU A 1 190 ? -19.276 -4.983 26.244 1.00 89.19 190 LEU A N 1
ATOM 1505 C CA . LEU A 1 190 ? -18.371 -5.676 25.325 1.00 89.19 190 LEU A CA 1
ATOM 1506 C C . LEU A 1 190 ? -19.044 -6.086 24.020 1.00 89.19 190 LEU A C 1
ATOM 1508 O O . LEU A 1 190 ? -18.476 -5.835 22.964 1.00 89.19 190 LEU A O 1
ATOM 1512 N N . TRP A 1 191 ? -20.256 -6.649 24.056 1.00 89.19 191 TRP A N 1
ATOM 1513 C CA . TRP A 1 191 ? -20.945 -7.016 22.810 1.00 89.19 191 TRP A CA 1
ATOM 1514 C C . TRP A 1 191 ? -21.259 -5.781 21.956 1.00 89.19 191 TRP A C 1
ATOM 1516 O O . TRP A 1 191 ? -21.124 -5.830 20.737 1.00 89.19 191 TRP A O 1
ATOM 1526 N N . ARG A 1 192 ? -21.627 -4.654 22.586 1.00 91.12 192 ARG A N 1
ATOM 1527 C CA . ARG A 1 192 ? -21.918 -3.395 21.886 1.00 91.12 192 ARG A CA 1
ATOM 1528 C C . ARG A 1 192 ? -20.668 -2.858 21.200 1.00 91.12 192 ARG A C 1
ATOM 1530 O O . ARG A 1 192 ? -20.736 -2.461 20.041 1.00 91.12 192 ARG A O 1
ATOM 1537 N N . LEU A 1 193 ? -19.538 -2.852 21.907 1.00 93.62 193 LEU A N 1
ATOM 1538 C CA . LEU A 1 193 ? -18.249 -2.449 21.345 1.00 93.62 193 LEU A CA 1
ATOM 1539 C C . LEU A 1 193 ? -17.785 -3.423 20.255 1.00 93.62 193 LEU A C 1
ATOM 1541 O O . LEU A 1 193 ? -17.311 -2.975 19.220 1.00 93.62 193 LEU A O 1
ATOM 1545 N N . GLY A 1 194 ? -17.996 -4.727 20.434 1.00 95.00 194 GLY A N 1
ATOM 1546 C CA . GLY A 1 194 ? -17.720 -5.738 19.415 1.00 95.00 194 GLY A CA 1
ATOM 1547 C C . GLY A 1 194 ? -18.537 -5.511 18.143 1.00 95.00 194 GLY A C 1
ATOM 1548 O O . GLY A 1 194 ? -17.975 -5.468 17.053 1.00 95.00 194 GLY A O 1
ATOM 1549 N N . LEU A 1 195 ? -19.844 -5.266 18.273 1.00 93.94 195 LEU A N 1
ATOM 1550 C CA . LEU A 1 195 ? -20.720 -4.947 17.144 1.00 93.94 195 LEU A CA 1
ATOM 1551 C C . LEU A 1 195 ? -20.309 -3.636 16.463 1.00 93.94 195 LEU A C 1
ATOM 1553 O O . LEU A 1 195 ? -20.289 -3.564 15.239 1.00 93.94 195 LEU A O 1
ATOM 1557 N N . ALA A 1 196 ? -19.948 -2.615 17.243 1.00 94.94 196 ALA A N 1
ATOM 1558 C CA . ALA A 1 196 ? -19.422 -1.357 16.727 1.00 94.94 196 ALA A CA 1
ATOM 1559 C C . ALA A 1 196 ? -18.117 -1.575 15.938 1.00 94.94 196 ALA A C 1
ATOM 1561 O O . ALA A 1 196 ? -18.000 -1.107 14.809 1.00 94.94 196 ALA A O 1
ATOM 1562 N N . GLY A 1 197 ? -17.167 -2.335 16.488 1.00 96.00 197 GLY A N 1
ATOM 1563 C CA . GLY A 1 197 ? -15.914 -2.685 15.819 1.00 96.00 197 GLY A CA 1
ATOM 1564 C C . GLY A 1 197 ? -16.135 -3.477 14.530 1.00 96.00 197 GLY A C 1
ATOM 1565 O O . GLY A 1 197 ? -15.540 -3.153 13.506 1.00 96.00 197 GLY A O 1
ATOM 1566 N N . PHE A 1 198 ? -17.045 -4.454 14.545 1.00 96.38 198 PHE A N 1
ATOM 1567 C CA . PHE A 1 198 ? -17.406 -5.242 13.365 1.00 96.38 198 PHE A CA 1
ATOM 1568 C C . PHE A 1 198 ? -18.106 -4.402 12.290 1.00 96.38 198 PHE A C 1
ATOM 1570 O O . PHE A 1 198 ? -17.760 -4.487 11.114 1.00 96.38 198 PHE A O 1
ATOM 1577 N N . ALA A 1 199 ? -19.034 -3.527 12.682 1.00 96.12 199 ALA A N 1
ATOM 1578 C CA . ALA A 1 199 ? -19.667 -2.593 11.759 1.00 96.12 199 ALA A CA 1
ATOM 1579 C C . ALA A 1 199 ? -18.634 -1.635 11.147 1.00 96.12 199 ALA A C 1
ATOM 1581 O O . ALA A 1 199 ? -18.630 -1.444 9.937 1.00 96.12 199 ALA A O 1
ATOM 1582 N N . ALA A 1 200 ? -17.722 -1.080 11.953 1.00 96.00 200 ALA A N 1
ATOM 1583 C CA . ALA A 1 200 ? -16.659 -0.199 11.464 1.00 96.00 200 ALA A CA 1
ATOM 1584 C C . ALA A 1 200 ? -15.741 -0.935 10.482 1.00 96.00 200 ALA A C 1
ATOM 1586 O O . ALA A 1 200 ? -15.349 -0.369 9.464 1.00 96.00 200 ALA A O 1
ATOM 1587 N N . LEU A 1 201 ? -15.448 -2.207 10.769 1.00 95.19 201 LEU A N 1
ATOM 1588 C CA . LEU A 1 201 ? -14.651 -3.068 9.909 1.00 95.19 201 LEU A CA 1
ATOM 1589 C C . LEU A 1 201 ? -15.298 -3.257 8.533 1.00 95.19 201 LEU A C 1
ATOM 1591 O O . LEU A 1 201 ? -14.617 -3.066 7.534 1.00 95.19 201 LEU A O 1
ATOM 1595 N N . ILE A 1 202 ? -16.594 -3.583 8.471 1.00 95.25 202 ILE A N 1
ATOM 1596 C CA . ILE A 1 202 ? -17.336 -3.705 7.204 1.00 95.25 202 ILE A CA 1
ATOM 1597 C C . ILE A 1 202 ? -17.385 -2.355 6.480 1.00 95.25 202 ILE A C 1
ATOM 1599 O O . ILE A 1 202 ? -17.086 -2.263 5.291 1.00 95.25 202 ILE A O 1
ATOM 1603 N N . LEU A 1 203 ? -17.727 -1.287 7.206 1.00 94.50 203 LEU A N 1
ATOM 1604 C CA . LEU A 1 203 ? -17.913 0.047 6.637 1.00 94.50 203 LEU A CA 1
ATOM 1605 C C . LEU A 1 203 ? -16.631 0.610 6.011 1.00 94.50 203 LEU A C 1
ATOM 1607 O O . LEU A 1 203 ? -16.712 1.342 5.027 1.00 94.50 203 LEU A O 1
ATOM 1611 N N . ALA A 1 204 ? -15.454 0.219 6.505 1.00 92.50 204 ALA A N 1
ATOM 1612 C CA . ALA A 1 204 ? -14.167 0.580 5.910 1.00 92.50 204 ALA A CA 1
ATOM 1613 C C . ALA A 1 204 ? -14.020 0.154 4.431 1.00 92.50 204 ALA A C 1
ATOM 1615 O O . ALA A 1 204 ? -13.197 0.726 3.713 1.00 92.50 204 ALA A O 1
ATOM 1616 N N . TYR A 1 205 ? -14.825 -0.814 3.975 1.00 90.88 205 TYR A N 1
ATOM 1617 C CA . TYR A 1 205 ? -14.833 -1.349 2.610 1.00 90.88 205 TYR A CA 1
ATOM 1618 C C . TYR A 1 205 ? -16.029 -0.885 1.768 1.00 90.88 205 TYR A C 1
ATOM 1620 O O . TYR A 1 205 ? -16.180 -1.325 0.638 1.00 90.88 205 TYR A O 1
ATOM 1628 N N . VAL A 1 206 ? -16.878 0.026 2.258 1.00 88.62 206 VAL A N 1
ATOM 1629 C CA . VAL A 1 206 ? -17.996 0.561 1.449 1.00 88.62 206 VAL A CA 1
ATOM 1630 C C . VAL A 1 206 ? -17.487 1.403 0.276 1.00 88.62 206 VAL A C 1
ATOM 1632 O O . VAL A 1 206 ? -18.064 1.387 -0.805 1.00 88.62 206 VAL A O 1
ATOM 1635 N N . LEU A 1 207 ? -16.391 2.138 0.481 1.00 80.69 207 LEU A N 1
ATOM 1636 C CA . LEU A 1 207 ? -15.804 3.041 -0.513 1.00 80.69 207 LEU A CA 1
ATOM 1637 C C . LEU A 1 207 ? -14.538 2.464 -1.170 1.00 80.69 207 LEU A C 1
ATOM 1639 O O . LEU A 1 207 ? -13.646 3.210 -1.560 1.00 80.69 207 LEU A O 1
ATOM 1643 N N . THR A 1 208 ? -14.412 1.137 -1.300 1.00 70.31 208 THR A N 1
ATOM 1644 C CA . THR A 1 208 ? -13.331 0.540 -2.116 1.00 70.31 208 THR A CA 1
ATOM 1645 C C . THR A 1 208 ? -13.515 0.728 -3.620 1.00 70.31 208 THR A C 1
ATOM 1647 O O . THR A 1 208 ? -12.551 0.510 -4.343 1.00 70.31 208 THR A O 1
ATOM 1650 N N . LEU A 1 209 ? -14.672 1.230 -4.069 1.00 55.09 209 LEU A N 1
ATOM 1651 C CA . LEU A 1 209 ? -15.008 1.573 -5.463 1.00 55.09 209 LEU A CA 1
ATOM 1652 C C . LEU A 1 209 ? -13.952 2.399 -6.214 1.00 55.09 209 LEU A C 1
ATOM 1654 O O . LEU A 1 209 ? -13.920 2.409 -7.438 1.00 55.09 209 LEU A O 1
ATOM 1658 N N . THR A 1 210 ? -13.103 3.136 -5.500 1.00 51.09 210 THR A N 1
ATOM 1659 C CA . THR A 1 210 ? -12.115 4.048 -6.089 1.00 51.09 210 THR A CA 1
ATOM 1660 C C . THR A 1 210 ? -10.696 3.474 -6.157 1.00 51.09 210 THR A C 1
ATOM 1662 O O . THR A 1 210 ? -9.777 4.159 -6.624 1.00 51.09 210 THR A O 1
ATOM 1665 N N . GLY A 1 211 ? -10.491 2.226 -5.720 1.00 54.69 211 GLY A N 1
ATOM 1666 C CA . GLY A 1 211 ? -9.218 1.501 -5.799 1.00 54.69 211 GLY A CA 1
ATOM 1667 C C . GLY A 1 211 ? -9.347 0.197 -6.589 1.00 54.69 211 GLY A C 1
ATOM 1668 O O . GLY A 1 211 ? -10.420 -0.387 -6.631 1.00 54.69 211 GLY A O 1
ATOM 1669 N N . SER A 1 212 ? -8.257 -0.273 -7.209 1.00 55.28 212 SER A N 1
ATOM 1670 C CA . SER A 1 212 ? -8.270 -1.554 -7.928 1.00 55.28 212 SER A CA 1
ATOM 1671 C C . SER A 1 212 ? -8.559 -2.718 -6.971 1.00 55.28 212 SER A C 1
ATOM 1673 O O . SER A 1 212 ? -7.908 -2.845 -5.928 1.00 55.28 212 SER A O 1
ATOM 1675 N N . GLU A 1 213 ? -9.547 -3.540 -7.342 1.00 56.19 213 GLU A N 1
ATOM 1676 C CA . GLU A 1 213 ? -10.041 -4.741 -6.648 1.00 56.19 213 GLU A CA 1
ATOM 1677 C C . GLU A 1 213 ? -8.913 -5.685 -6.211 1.00 56.19 213 GLU A C 1
ATOM 1679 O O . GLU A 1 213 ? -8.926 -6.208 -5.095 1.00 56.19 213 GLU A O 1
ATOM 1684 N N . GLU A 1 214 ? -7.881 -5.799 -7.049 1.00 62.19 214 GLU A N 1
ATOM 1685 C CA . GLU A 1 214 ? -6.671 -6.593 -6.813 1.00 62.19 214 GLU A CA 1
ATOM 1686 C C . GLU A 1 214 ? -6.031 -6.317 -5.445 1.00 62.19 214 GLU A C 1
ATOM 1688 O O . GLU A 1 214 ? -5.443 -7.207 -4.836 1.00 62.19 214 GLU A O 1
ATOM 1693 N N . ASN A 1 215 ? -6.183 -5.104 -4.904 1.00 71.38 215 ASN A N 1
ATOM 1694 C CA . ASN A 1 215 ? -5.539 -4.733 -3.650 1.00 71.38 215 ASN A CA 1
ATOM 1695 C C . ASN A 1 215 ? -6.194 -5.340 -2.405 1.00 71.38 215 ASN A C 1
ATOM 1697 O O . ASN A 1 215 ? -5.528 -5.414 -1.377 1.00 71.38 215 ASN A O 1
ATOM 1701 N N . ILE A 1 216 ? -7.463 -5.766 -2.456 1.00 79.50 216 ILE A N 1
ATOM 1702 C CA . ILE A 1 216 ? -8.187 -6.265 -1.268 1.00 79.50 216 ILE A CA 1
ATOM 1703 C C . ILE A 1 216 ? -7.569 -7.567 -0.747 1.00 79.50 216 ILE A C 1
ATOM 1705 O O . ILE A 1 216 ? -7.575 -7.812 0.456 1.00 79.50 216 ILE A O 1
ATOM 1709 N N . TYR A 1 217 ? -6.995 -8.375 -1.636 1.00 83.12 217 TYR A N 1
ATOM 1710 C CA . TYR A 1 217 ? -6.305 -9.619 -1.288 1.00 83.12 217 TYR A CA 1
ATOM 1711 C C . TYR A 1 217 ? -4.845 -9.398 -0.869 1.00 83.12 217 TYR A C 1
ATOM 1713 O O . TYR A 1 217 ? -4.208 -10.285 -0.295 1.00 83.12 217 TYR A O 1
ATOM 1721 N N . LEU A 1 218 ? -4.309 -8.198 -1.098 1.00 77.25 218 LEU A N 1
ATOM 1722 C CA . LEU A 1 218 ? -2.915 -7.870 -0.843 1.00 77.25 218 LEU A CA 1
ATOM 1723 C C . LEU A 1 218 ? -2.723 -7.333 0.579 1.00 77.25 218 LEU A C 1
ATOM 1725 O O . LEU A 1 218 ? -2.733 -6.136 0.852 1.00 77.25 218 LEU A O 1
ATOM 1729 N N . VAL A 1 219 ? -2.421 -8.247 1.498 1.00 75.75 219 VAL A N 1
ATOM 1730 C CA . VAL A 1 219 ? -2.074 -7.947 2.903 1.00 75.75 219 VAL A CA 1
ATOM 1731 C C . VAL A 1 219 ? -0.617 -7.505 3.106 1.00 75.75 219 VAL A C 1
ATOM 1733 O O . VAL A 1 219 ? -0.130 -7.460 4.239 1.00 75.75 219 VAL A O 1
ATOM 1736 N N . ASN A 1 220 ? 0.117 -7.260 2.023 1.00 71.62 220 ASN A N 1
ATOM 1737 C CA . ASN A 1 220 ? 1.521 -6.859 2.019 1.00 71.62 220 ASN A CA 1
ATOM 1738 C C . ASN A 1 220 ? 1.745 -5.682 1.072 1.00 71.62 220 ASN A C 1
ATOM 1740 O O . ASN A 1 220 ? 0.932 -5.395 0.194 1.00 71.62 220 ASN A O 1
ATOM 1744 N N . GLY A 1 221 ? 2.869 -4.999 1.271 1.00 68.12 221 GLY A N 1
ATOM 1745 C CA . GLY A 1 221 ? 3.296 -3.923 0.393 1.00 68.12 221 GLY A CA 1
ATOM 1746 C C . GLY A 1 221 ? 2.349 -2.720 0.381 1.00 68.12 221 GLY A C 1
ATOM 1747 O O . GLY A 1 221 ? 1.536 -2.509 1.285 1.00 68.12 221 GLY A O 1
ATOM 1748 N N . ARG A 1 222 ? 2.467 -1.912 -0.675 1.00 65.50 222 ARG A N 1
ATOM 1749 C CA . ARG A 1 222 ? 1.693 -0.674 -0.871 1.00 65.50 222 ARG A CA 1
ATOM 1750 C C . ARG A 1 222 ? 0.186 -0.921 -0.964 1.00 65.50 222 ARG A C 1
ATOM 1752 O O . ARG A 1 222 ? -0.597 -0.101 -0.494 1.00 65.50 222 ARG A O 1
ATOM 1759 N N . ALA A 1 223 ? -0.216 -2.030 -1.572 1.00 71.06 223 ALA A N 1
ATOM 1760 C CA . ALA A 1 223 ? -1.620 -2.358 -1.782 1.00 71.06 223 ALA A CA 1
ATOM 1761 C C . ALA A 1 223 ? -2.387 -2.553 -0.459 1.00 71.06 223 ALA A C 1
ATOM 1763 O O . ALA A 1 223 ? -3.553 -2.168 -0.360 1.00 71.06 223 ALA A O 1
ATOM 1764 N N . SER A 1 224 ? -1.695 -2.998 0.599 1.00 75.69 224 SER A N 1
ATOM 1765 C CA . SER A 1 224 ? -2.278 -3.199 1.935 1.00 75.69 224 SER A CA 1
ATOM 1766 C C . SER A 1 224 ? -2.833 -1.935 2.604 1.00 75.69 224 SER A C 1
ATOM 1768 O O . SER A 1 224 ? -3.604 -2.031 3.561 1.00 75.69 224 SER A O 1
ATOM 1770 N N . LEU A 1 225 ? -2.518 -0.741 2.081 1.00 75.94 225 LEU A N 1
ATOM 1771 C CA . LEU A 1 225 ? -3.110 0.526 2.526 1.00 75.94 225 LEU A CA 1
ATOM 1772 C C . LEU A 1 225 ? -4.642 0.521 2.433 1.00 75.94 225 LEU A C 1
ATOM 1774 O O . LEU A 1 225 ? -5.301 1.242 3.182 1.00 75.94 225 LEU A O 1
ATOM 1778 N N . VAL A 1 226 ? -5.214 -0.326 1.567 1.00 78.88 226 VAL A N 1
ATOM 1779 C CA . VAL A 1 226 ? -6.660 -0.553 1.465 1.00 78.88 226 VAL A CA 1
ATOM 1780 C C . VAL A 1 226 ? -7.294 -0.908 2.821 1.00 78.88 226 VAL A C 1
ATOM 1782 O O . VAL A 1 226 ? -8.430 -0.500 3.065 1.00 78.88 226 VAL A O 1
ATOM 1785 N N . HIS A 1 227 ? -6.544 -1.582 3.702 1.00 85.62 227 HIS A N 1
ATOM 1786 C CA . HIS A 1 227 ? -6.975 -2.074 5.011 1.00 85.62 227 HIS A CA 1
ATOM 1787 C C . HIS A 1 227 ? -6.728 -1.079 6.162 1.00 85.62 227 HIS A C 1
ATOM 1789 O O . HIS A 1 227 ? -7.080 -1.359 7.306 1.00 85.62 227 HIS A O 1
ATOM 1795 N N . LEU A 1 228 ? -6.116 0.087 5.916 1.00 86.06 228 LEU A N 1
ATOM 1796 C CA . LEU A 1 228 ? -5.753 1.012 7.000 1.00 86.06 228 LEU A CA 1
ATOM 1797 C C . LEU A 1 228 ? -6.984 1.607 7.702 1.00 86.06 228 LEU A C 1
ATOM 1799 O O . LEU A 1 228 ? -6.998 1.695 8.925 1.00 86.06 228 LEU A O 1
ATOM 1803 N N . ALA A 1 229 ? -8.049 1.938 6.968 1.00 89.00 229 ALA A N 1
ATOM 1804 C CA . ALA A 1 229 ? -9.316 2.333 7.591 1.00 89.00 229 ALA A CA 1
ATOM 1805 C C . ALA A 1 229 ? -9.849 1.207 8.502 1.00 89.00 229 ALA A C 1
ATOM 1807 O O . ALA A 1 229 ? -10.122 1.423 9.683 1.00 89.00 229 ALA A O 1
ATOM 1808 N N . ALA A 1 230 ? -9.858 -0.028 7.994 1.00 91.31 230 ALA A N 1
ATOM 1809 C CA . ALA A 1 230 ? -10.318 -1.219 8.706 1.00 91.31 230 ALA A CA 1
ATOM 1810 C C . ALA A 1 230 ? -9.581 -1.465 10.038 1.00 91.31 230 ALA A C 1
ATOM 1812 O O . ALA A 1 230 ? -10.170 -2.022 10.965 1.00 91.31 230 ALA A O 1
ATOM 1813 N N . ALA A 1 231 ? -8.339 -0.981 10.181 1.00 89.94 231 ALA A N 1
ATOM 1814 C CA . ALA A 1 231 ? -7.561 -1.092 11.413 1.00 89.94 231 ALA A CA 1
ATOM 1815 C C . ALA A 1 231 ? -8.280 -0.512 12.644 1.00 89.94 231 ALA A C 1
ATOM 1817 O O . ALA A 1 231 ? -8.098 -1.038 13.740 1.00 89.94 231 ALA A O 1
ATOM 1818 N N . PHE A 1 232 ? -9.123 0.517 12.488 1.00 92.06 232 PHE A N 1
ATOM 1819 C CA . PHE A 1 232 ? -9.912 1.057 13.602 1.00 92.06 232 PHE A CA 1
ATOM 1820 C C . PHE A 1 232 ? -10.933 0.039 14.128 1.00 92.06 232 PHE A C 1
ATOM 1822 O O . PHE A 1 232 ? -10.976 -0.239 15.329 1.00 92.06 232 PHE A O 1
ATOM 1829 N N . GLY A 1 233 ? -11.719 -0.560 13.228 1.00 93.88 233 GLY A N 1
ATOM 1830 C CA . GLY A 1 233 ? -12.678 -1.608 13.577 1.00 93.88 233 GLY A CA 1
ATOM 1831 C C . GLY A 1 233 ? -11.988 -2.831 14.178 1.00 93.88 233 GLY A C 1
ATOM 1832 O O . GLY A 1 233 ? -12.390 -3.311 15.242 1.00 93.88 233 GLY A O 1
ATOM 1833 N N . THR A 1 234 ? -10.886 -3.278 13.567 1.00 92.69 234 THR A N 1
ATOM 1834 C CA . THR A 1 234 ? -10.120 -4.419 14.081 1.00 92.69 234 THR A CA 1
ATOM 1835 C C . THR A 1 234 ? -9.494 -4.135 15.443 1.00 92.69 234 THR A C 1
ATOM 1837 O O . THR A 1 234 ? -9.511 -5.011 16.298 1.00 92.69 234 THR A O 1
ATOM 1840 N N . ALA A 1 235 ? -9.008 -2.917 15.705 1.00 92.81 235 ALA A N 1
ATOM 1841 C CA . ALA A 1 235 ? -8.470 -2.550 17.016 1.00 92.81 235 ALA A CA 1
ATOM 1842 C C . ALA A 1 235 ? -9.532 -2.646 18.124 1.00 92.81 235 ALA A C 1
ATOM 1844 O O . ALA A 1 235 ? -9.244 -3.169 19.203 1.00 92.81 235 ALA A O 1
ATOM 1845 N N . ILE A 1 236 ? -10.771 -2.213 17.853 1.00 94.38 236 ILE A N 1
ATOM 1846 C CA . ILE A 1 236 ? -11.892 -2.367 18.794 1.00 94.38 236 ILE A CA 1
ATOM 1847 C C . ILE A 1 236 ? -12.189 -3.852 19.034 1.00 94.38 236 ILE A C 1
ATOM 1849 O O . ILE A 1 236 ? -12.333 -4.267 20.186 1.00 94.38 236 ILE A O 1
ATOM 1853 N N . LEU A 1 237 ? -12.246 -4.661 17.970 1.00 95.25 237 LEU A N 1
ATOM 1854 C CA . LEU A 1 237 ? -12.480 -6.105 18.070 1.00 95.25 237 LEU A CA 1
ATOM 1855 C C . LEU A 1 237 ? -11.375 -6.813 18.861 1.00 95.25 237 LEU A C 1
ATOM 1857 O O . LEU A 1 237 ? -11.681 -7.591 19.762 1.00 95.25 237 LEU A O 1
ATOM 1861 N N . CYS A 1 238 ? -10.106 -6.501 18.591 1.00 92.38 238 CYS A N 1
ATOM 1862 C CA . CYS A 1 238 ? -8.967 -7.007 19.352 1.00 92.38 238 CYS A CA 1
ATOM 1863 C C . CYS A 1 238 ? -9.056 -6.599 20.825 1.00 92.38 238 CYS A C 1
ATOM 1865 O O . CYS A 1 238 ? -8.858 -7.439 21.697 1.00 92.38 238 CYS A O 1
ATOM 1867 N N . GLY A 1 239 ? -9.414 -5.347 21.124 1.00 92.00 239 GLY A N 1
ATOM 1868 C CA . GLY A 1 239 ? -9.638 -4.891 22.498 1.00 92.00 239 GLY A CA 1
ATOM 1869 C C . GLY A 1 239 ? -10.748 -5.678 23.204 1.00 92.00 239 GLY A C 1
ATOM 1870 O O . GLY A 1 239 ? -10.572 -6.111 24.344 1.00 92.00 239 GLY A O 1
ATOM 1871 N N . CYS A 1 240 ? -11.862 -5.928 22.509 1.00 93.25 240 CYS A N 1
ATOM 1872 C CA . CYS A 1 240 ? -12.964 -6.745 23.020 1.00 93.25 240 CYS A CA 1
ATOM 1873 C C . CYS A 1 240 ? -12.536 -8.199 23.257 1.00 93.25 240 CYS A C 1
ATOM 1875 O O . CYS A 1 240 ? -12.872 -8.761 24.298 1.00 93.25 240 CYS A O 1
ATOM 1877 N N . ALA A 1 241 ? -11.761 -8.789 22.342 1.00 92.06 241 ALA A N 1
ATOM 1878 C CA . ALA A 1 241 ? -11.229 -10.142 22.478 1.00 92.06 241 ALA A CA 1
ATOM 1879 C C . ALA A 1 241 ? -10.265 -10.254 23.669 1.00 92.06 241 ALA A C 1
ATOM 1881 O O . ALA A 1 241 ? -10.446 -11.124 24.518 1.00 92.06 241 ALA A O 1
ATOM 1882 N N . CYS A 1 242 ? -9.303 -9.334 23.797 1.00 90.12 242 CYS A N 1
ATOM 1883 C CA . CYS A 1 242 ? -8.382 -9.278 24.935 1.00 90.12 242 CYS A CA 1
ATOM 1884 C C . CYS A 1 242 ? -9.135 -9.152 26.267 1.00 90.12 242 CYS A C 1
ATOM 1886 O O . CYS A 1 242 ? -8.842 -9.879 27.215 1.00 90.12 242 CYS A O 1
ATOM 1888 N N . CYS A 1 243 ? -10.139 -8.269 26.331 1.00 88.12 243 CYS A N 1
ATOM 1889 C CA . CYS A 1 243 ? -10.961 -8.103 27.528 1.00 88.12 243 CYS A CA 1
ATOM 1890 C C . CYS A 1 243 ? -11.787 -9.363 27.834 1.00 88.12 243 CYS A C 1
ATOM 1892 O O . CYS A 1 243 ? -11.841 -9.793 28.984 1.00 88.12 243 CYS A O 1
ATOM 1894 N N . GLY A 1 244 ? -12.373 -10.001 26.816 1.00 88.56 244 GLY A N 1
ATOM 1895 C CA . GLY A 1 244 ? -13.102 -11.262 26.962 1.00 88.56 244 GLY A CA 1
ATOM 1896 C C . GLY A 1 244 ? -12.223 -12.398 27.493 1.00 88.56 244 GLY A C 1
ATOM 1897 O O . GLY A 1 244 ? -12.618 -13.083 28.435 1.00 88.56 244 GLY A O 1
ATOM 1898 N N . ILE A 1 245 ? -11.004 -12.546 26.960 1.00 87.38 245 ILE A N 1
ATOM 1899 C CA . ILE A 1 245 ? -10.012 -13.523 27.439 1.00 87.38 245 ILE A CA 1
ATOM 1900 C C . ILE A 1 245 ? -9.656 -13.246 28.905 1.00 87.38 245 ILE A C 1
ATOM 1902 O O . ILE A 1 245 ? -9.629 -14.166 29.721 1.00 87.38 245 ILE A O 1
ATOM 1906 N N . GLN A 1 246 ? -9.425 -11.982 29.265 1.00 82.25 246 GLN A N 1
ATOM 1907 C CA . GLN A 1 246 ? -9.096 -11.605 30.639 1.00 82.25 246 GLN A CA 1
ATOM 1908 C C . GLN A 1 246 ? -10.249 -11.891 31.615 1.00 82.25 246 GLN A C 1
ATOM 1910 O O . GLN A 1 246 ? -10.012 -12.399 32.710 1.00 82.25 246 GLN A O 1
ATOM 1915 N N . LEU A 1 247 ? -11.497 -11.606 31.225 1.00 82.56 247 LEU A N 1
ATOM 1916 C CA . LEU A 1 247 ? -12.680 -11.903 32.040 1.00 82.56 247 LEU A CA 1
ATOM 1917 C C . LEU A 1 247 ? -12.899 -13.411 32.222 1.00 82.56 247 LEU A C 1
ATOM 1919 O O . LEU A 1 247 ? -13.305 -13.838 33.300 1.00 82.56 247 LEU A O 1
ATOM 1923 N N . ALA A 1 248 ? -12.606 -14.219 31.200 1.00 82.06 248 ALA A N 1
ATOM 1924 C CA . ALA A 1 248 ? -12.776 -15.670 31.251 1.00 82.06 248 ALA A CA 1
ATOM 1925 C C . ALA A 1 248 ? -11.794 -16.367 32.210 1.00 82.06 248 ALA A C 1
ATOM 1927 O O . ALA A 1 248 ? -12.062 -17.474 32.676 1.00 82.06 248 ALA A O 1
ATOM 1928 N N . VAL A 1 249 ? -10.654 -15.741 32.521 1.00 78.81 249 VAL A N 1
ATOM 1929 C CA . VAL A 1 249 ? -9.547 -16.391 33.241 1.00 78.81 249 VAL A CA 1
ATOM 1930 C C . VAL A 1 249 ? -9.310 -15.793 34.631 1.00 78.81 249 VAL A C 1
ATOM 1932 O O . VAL A 1 249 ? -8.202 -15.801 35.152 1.00 78.81 249 VAL A O 1
ATOM 1935 N N . SER A 1 250 ? -10.389 -15.363 35.288 1.00 59.75 250 SER A N 1
ATOM 1936 C CA . SER A 1 250 ? -10.445 -14.643 36.573 1.00 59.75 250 SER A CA 1
ATOM 1937 C C . SER A 1 250 ? -9.874 -15.354 37.830 1.00 59.75 250 SER A C 1
ATOM 1939 O O . SER A 1 250 ? -10.331 -15.094 38.941 1.00 59.75 250 SER A O 1
ATOM 1941 N N . ARG A 1 251 ? -8.880 -16.245 37.706 1.00 63.72 251 ARG A N 1
ATOM 1942 C CA . ARG A 1 251 ? -8.060 -16.786 38.804 1.00 63.72 251 ARG A CA 1
ATOM 1943 C C . ARG A 1 251 ? -6.671 -16.139 38.776 1.00 63.72 251 ARG A C 1
ATOM 1945 O O . ARG A 1 251 ? -5.939 -16.294 37.800 1.00 63.72 251 ARG A O 1
ATOM 1952 N N . ASP A 1 252 ? -6.295 -15.477 39.871 1.00 68.50 252 ASP A N 1
ATOM 1953 C CA . ASP A 1 252 ? -5.193 -14.499 39.940 1.00 68.50 252 ASP A CA 1
ATOM 1954 C C . ASP A 1 252 ? -3.862 -14.919 39.294 1.00 68.50 252 ASP A C 1
ATOM 1956 O O . ASP A 1 252 ? -3.256 -14.120 38.583 1.00 68.50 252 ASP A O 1
ATOM 1960 N N . ARG A 1 253 ? -3.410 -16.172 39.450 1.00 65.00 253 ARG A N 1
ATOM 1961 C CA . ARG A 1 253 ? -2.134 -16.621 38.852 1.00 65.00 253 ARG A CA 1
ATOM 1962 C C . ARG A 1 253 ? -2.160 -16.783 37.326 1.00 65.00 253 ARG A C 1
ATOM 1964 O O . ARG A 1 253 ? -1.107 -16.721 36.700 1.00 65.00 253 ARG A O 1
ATOM 1971 N N . ARG A 1 254 ? -3.325 -16.995 36.703 1.00 74.81 254 ARG A N 1
ATOM 1972 C CA . ARG A 1 254 ? -3.421 -17.207 35.244 1.00 74.81 254 ARG A CA 1
ATOM 1973 C C . ARG A 1 254 ? -3.449 -15.895 34.451 1.00 74.81 254 ARG A C 1
ATOM 1975 O O . ARG A 1 254 ? -3.108 -15.901 33.270 1.00 74.81 254 ARG A O 1
ATOM 1982 N N . ASN A 1 255 ? -3.766 -14.775 35.103 1.00 77.00 255 ASN A N 1
ATOM 1983 C CA . ASN A 1 255 ? -3.783 -13.454 34.472 1.00 77.00 255 ASN A CA 1
ATOM 1984 C C . ASN A 1 255 ? -2.402 -13.038 33.945 1.00 77.00 255 ASN A C 1
ATOM 1986 O O . ASN A 1 255 ? -2.312 -12.486 32.852 1.00 77.00 255 ASN A O 1
ATOM 1990 N N . SER A 1 256 ? -1.325 -13.341 34.677 1.00 78.38 256 SER A N 1
ATOM 1991 C CA . SER A 1 256 ? 0.040 -13.009 34.241 1.00 78.38 256 SER A CA 1
ATOM 1992 C C . SER A 1 256 ? 0.450 -13.807 33.004 1.00 78.38 256 SER A C 1
ATOM 1994 O O . SER A 1 256 ? 1.012 -13.239 32.074 1.00 78.38 256 SER A O 1
ATOM 1996 N N . ILE A 1 257 ? 0.102 -15.098 32.948 1.00 83.19 257 ILE A N 1
ATOM 1997 C CA . ILE A 1 257 ? 0.384 -15.956 31.786 1.00 83.19 257 ILE A CA 1
ATOM 1998 C C . ILE A 1 257 ? -0.333 -15.419 30.544 1.00 83.19 257 ILE A C 1
ATOM 2000 O O . ILE A 1 257 ? 0.268 -15.316 29.480 1.00 83.19 257 ILE A O 1
ATOM 2004 N N . ILE A 1 258 ? -1.599 -15.021 30.679 1.00 85.19 258 ILE A N 1
ATOM 2005 C CA . ILE A 1 258 ? -2.371 -14.448 29.569 1.00 85.19 258 ILE A CA 1
ATOM 2006 C C . ILE A 1 258 ? -1.811 -13.111 29.122 1.00 85.19 258 ILE A C 1
ATOM 2008 O O . ILE A 1 258 ? -1.713 -12.871 27.923 1.00 85.19 258 ILE A O 1
ATOM 2012 N N . ALA A 1 259 ? -1.429 -12.247 30.059 1.00 83.19 259 ALA A N 1
ATOM 2013 C CA . ALA A 1 259 ? -0.820 -10.972 29.718 1.00 83.19 259 ALA A CA 1
ATOM 2014 C C . ALA A 1 259 ? 0.489 -11.178 28.938 1.00 83.19 259 ALA A C 1
ATOM 2016 O O . ALA A 1 259 ? 0.694 -10.521 27.920 1.00 83.19 259 ALA A O 1
ATOM 2017 N N . VAL A 1 260 ? 1.322 -12.143 29.347 1.00 84.31 260 VAL A N 1
ATOM 2018 C CA . VAL A 1 260 ? 2.536 -12.532 28.613 1.00 84.31 260 VAL A CA 1
ATOM 2019 C C . VAL A 1 260 ? 2.196 -13.120 27.240 1.00 84.31 260 VAL A C 1
ATOM 2021 O O . VAL A 1 260 ? 2.839 -12.759 26.255 1.00 84.31 260 VAL A O 1
ATOM 2024 N N . ALA A 1 261 ? 1.173 -13.970 27.129 1.00 87.94 261 ALA A N 1
ATOM 2025 C CA . ALA A 1 261 ? 0.749 -14.549 25.854 1.00 87.94 261 ALA A CA 1
ATOM 2026 C C . ALA A 1 261 ? 0.233 -13.480 24.872 1.00 87.94 261 ALA A C 1
ATOM 2028 O O . ALA A 1 261 ? 0.652 -13.450 23.716 1.00 87.94 261 ALA A O 1
ATOM 2029 N N . LEU A 1 262 ? -0.616 -12.556 25.335 1.00 89.25 262 LEU A N 1
ATOM 2030 C CA . LEU A 1 262 ? -1.106 -11.429 24.536 1.00 89.25 262 LEU A CA 1
ATOM 2031 C C . LEU A 1 262 ? 0.035 -10.486 24.142 1.00 89.25 262 LEU A C 1
ATOM 2033 O O . LEU A 1 262 ? 0.121 -10.083 22.984 1.00 89.25 262 LEU A O 1
ATOM 2037 N N . ALA A 1 263 ? 0.943 -10.172 25.069 1.00 87.06 263 ALA A N 1
ATOM 2038 C CA . ALA A 1 263 ? 2.126 -9.372 24.767 1.00 87.06 263 ALA A CA 1
ATOM 2039 C C . ALA A 1 263 ? 3.005 -10.042 23.702 1.00 87.06 263 ALA A C 1
ATOM 2041 O O . ALA A 1 263 ? 3.435 -9.376 22.763 1.00 87.06 263 ALA A O 1
ATOM 2042 N N . SER A 1 264 ? 3.209 -11.359 23.803 1.00 87.81 264 SER A N 1
ATOM 2043 C CA . SER A 1 264 ? 3.949 -12.147 22.811 1.00 87.81 264 SER A CA 1
ATOM 2044 C C . SER A 1 264 ? 3.283 -12.080 21.439 1.00 87.81 264 SER A C 1
ATOM 2046 O O . SER A 1 264 ? 3.949 -11.814 20.443 1.00 87.81 264 SER A O 1
ATOM 2048 N N . PHE A 1 265 ? 1.959 -12.240 21.387 1.00 90.75 265 PHE A N 1
ATOM 2049 C CA . PHE A 1 265 ? 1.179 -12.114 20.158 1.00 90.75 265 PHE A CA 1
ATOM 2050 C C . PHE A 1 265 ? 1.339 -10.731 19.501 1.00 90.75 265 PHE A C 1
ATOM 2052 O O . PHE A 1 265 ? 1.644 -10.643 18.310 1.00 90.75 265 PHE A O 1
ATOM 2059 N N . PHE A 1 266 ? 1.195 -9.640 20.262 1.00 89.06 266 PHE A N 1
ATOM 2060 C CA . PHE A 1 266 ? 1.367 -8.284 19.723 1.00 89.06 266 PHE A CA 1
ATOM 2061 C C . PHE A 1 266 ? 2.809 -7.992 19.308 1.00 89.06 266 PHE A C 1
ATOM 2063 O O . PHE A 1 266 ? 3.042 -7.304 18.316 1.00 89.06 266 PHE A O 1
ATOM 2070 N N . MET A 1 267 ? 3.785 -8.541 20.022 1.00 87.12 267 MET A N 1
ATOM 2071 C CA . MET A 1 267 ? 5.184 -8.419 19.645 1.00 87.12 267 MET A CA 1
ATOM 2072 C C . MET A 1 267 ? 5.485 -9.173 18.334 1.00 87.12 267 MET A C 1
ATOM 2074 O O . MET A 1 267 ? 6.178 -8.624 17.480 1.00 87.12 267 MET A O 1
ATOM 2078 N N . LEU A 1 268 ? 4.881 -10.340 18.080 1.00 88.19 268 LEU A N 1
ATOM 2079 C CA . LEU A 1 268 ? 4.991 -11.012 16.776 1.00 88.19 268 LEU A CA 1
ATOM 2080 C C . LEU A 1 268 ? 4.399 -10.166 15.632 1.00 88.19 268 LEU A C 1
ATOM 2082 O O . LEU A 1 268 ? 4.956 -10.136 14.533 1.00 88.19 268 LEU A O 1
ATOM 2086 N N . LEU A 1 269 ? 3.319 -9.415 15.882 1.00 88.19 269 LEU A N 1
ATOM 2087 C CA . LEU A 1 269 ? 2.794 -8.441 14.911 1.00 88.19 269 LEU A CA 1
ATOM 2088 C C . LEU A 1 269 ? 3.787 -7.301 14.627 1.00 88.19 269 LEU A C 1
ATOM 2090 O O . LEU A 1 269 ? 3.871 -6.828 13.489 1.00 88.19 269 LEU A O 1
ATOM 2094 N N . ILE A 1 270 ? 4.549 -6.863 15.633 1.00 85.25 270 ILE A N 1
ATOM 2095 C CA . ILE A 1 270 ? 5.622 -5.871 15.465 1.00 85.25 270 ILE A CA 1
ATOM 2096 C C . ILE A 1 270 ? 6.762 -6.457 14.623 1.00 85.25 270 ILE A C 1
ATOM 2098 O O . ILE A 1 270 ? 7.192 -5.809 13.668 1.00 85.25 270 ILE A O 1
ATOM 2102 N N . VAL A 1 271 ? 7.199 -7.690 14.904 1.00 85.12 271 VAL A N 1
ATOM 2103 C CA . VAL A 1 271 ? 8.222 -8.392 14.104 1.00 85.12 271 VAL A CA 1
ATOM 2104 C C . VAL A 1 271 ? 7.793 -8.528 12.649 1.00 85.12 271 VAL A C 1
ATOM 2106 O O . VAL A 1 271 ? 8.573 -8.211 11.755 1.00 85.12 271 VAL A O 1
ATOM 2109 N N . SER A 1 272 ? 6.542 -8.923 12.392 1.00 84.19 272 SER A N 1
ATOM 2110 C CA . SER A 1 272 ? 5.992 -8.943 11.031 1.00 84.19 272 SER A CA 1
ATOM 2111 C C . SER A 1 272 ? 6.096 -7.565 10.361 1.00 84.19 272 SER A C 1
ATOM 2113 O O . SER A 1 272 ? 6.449 -7.470 9.188 1.00 84.19 272 SER A O 1
ATOM 2115 N N . GLY A 1 273 ? 5.860 -6.486 11.116 1.00 82.25 273 GLY A N 1
ATOM 2116 C CA . GLY A 1 273 ? 6.077 -5.118 10.654 1.00 82.25 273 GLY A CA 1
ATOM 2117 C C . GLY A 1 273 ? 7.523 -4.842 10.236 1.00 82.25 273 GLY A C 1
ATOM 2118 O O . GLY A 1 273 ? 7.733 -4.321 9.146 1.00 82.25 273 GLY A O 1
ATOM 2119 N N . PHE A 1 274 ? 8.511 -5.211 11.057 1.00 82.31 274 PHE A N 1
ATOM 2120 C CA . PHE A 1 274 ? 9.933 -5.057 10.718 1.00 82.31 274 PHE A CA 1
ATOM 2121 C C . PHE A 1 274 ? 10.349 -5.897 9.516 1.00 82.31 274 PHE A C 1
ATOM 2123 O O . PHE A 1 274 ? 11.113 -5.423 8.679 1.00 82.31 274 PHE A O 1
ATOM 2130 N N . LYS A 1 275 ? 9.822 -7.115 9.391 1.00 81.94 275 LYS A N 1
ATOM 2131 C CA . LYS A 1 275 ? 10.078 -7.952 8.222 1.00 81.94 275 LYS A CA 1
ATOM 2132 C C . LYS A 1 275 ? 9.614 -7.271 6.936 1.00 81.94 275 LYS A C 1
ATOM 2134 O O . LYS A 1 275 ? 10.384 -7.199 5.984 1.00 81.94 275 LYS A O 1
ATOM 2139 N N . ASN A 1 276 ? 8.411 -6.694 6.938 1.00 77.62 276 ASN A N 1
ATOM 2140 C CA . ASN A 1 276 ? 7.931 -5.930 5.788 1.00 77.62 276 ASN A CA 1
ATOM 2141 C C . ASN A 1 276 ? 8.910 -4.793 5.434 1.00 77.62 276 ASN A C 1
ATOM 2143 O O . ASN A 1 276 ? 9.195 -4.597 4.261 1.00 77.62 276 ASN A O 1
ATOM 2147 N N . GLN A 1 277 ? 9.479 -4.081 6.420 1.00 78.12 277 GLN A N 1
ATOM 2148 C CA . GLN A 1 277 ? 10.496 -3.042 6.166 1.00 78.12 277 GLN A CA 1
ATOM 2149 C C . GLN A 1 277 ? 11.753 -3.592 5.495 1.00 78.12 277 GLN A C 1
ATOM 2151 O O . GLN A 1 277 ? 12.278 -2.980 4.568 1.00 78.12 277 GLN A O 1
ATOM 2156 N N . GLN A 1 278 ? 12.243 -4.739 5.966 1.00 80.56 278 GLN A N 1
ATOM 2157 C CA . GLN A 1 278 ? 13.429 -5.381 5.401 1.00 80.56 278 GLN A CA 1
ATOM 2158 C C . GLN A 1 278 ? 13.205 -5.773 3.939 1.00 80.56 278 GLN A C 1
ATOM 2160 O O . GLN A 1 278 ? 14.107 -5.592 3.127 1.00 80.56 278 GLN A O 1
ATOM 2165 N N . GLU A 1 279 ? 11.998 -6.224 3.587 1.00 77.50 279 GLU A N 1
ATOM 2166 C CA . GLU A 1 279 ? 11.628 -6.493 2.194 1.00 77.50 279 GLU A CA 1
ATOM 2167 C C . GLU A 1 279 ? 11.708 -5.215 1.337 1.00 77.50 279 GLU A C 1
ATOM 2169 O O . GLU A 1 279 ? 12.286 -5.251 0.254 1.00 77.50 279 GLU A O 1
ATOM 2174 N N . PHE A 1 280 ? 11.242 -4.059 1.830 1.00 76.81 280 PHE A N 1
ATOM 2175 C CA . PHE A 1 280 ? 11.397 -2.785 1.106 1.00 76.81 280 PHE A CA 1
ATOM 2176 C C . PHE A 1 280 ? 12.858 -2.374 0.912 1.00 76.81 280 PHE A C 1
ATOM 2178 O O . PHE A 1 280 ? 13.210 -1.895 -0.166 1.00 76.81 280 PHE A O 1
ATOM 2185 N N . VAL A 1 281 ? 13.709 -2.568 1.924 1.00 81.50 281 VAL A N 1
ATOM 2186 C CA . VAL A 1 281 ? 15.152 -2.304 1.808 1.00 81.50 281 VAL A CA 1
ATOM 2187 C C . VAL A 1 281 ? 15.776 -3.218 0.755 1.00 81.50 281 VAL A C 1
ATOM 2189 O O . VAL A 1 281 ? 16.498 -2.737 -0.116 1.00 81.50 281 VAL A O 1
ATOM 2192 N N . ALA A 1 282 ? 15.458 -4.514 0.789 1.00 80.69 282 ALA A N 1
ATOM 2193 C CA . ALA A 1 282 ? 15.957 -5.482 -0.183 1.00 80.69 282 ALA A CA 1
ATOM 2194 C C . ALA A 1 282 ? 15.520 -5.129 -1.614 1.00 80.69 282 ALA A C 1
ATOM 2196 O O . ALA A 1 282 ? 16.331 -5.171 -2.534 1.00 80.69 282 ALA A O 1
ATOM 2197 N N . ILE A 1 283 ? 14.269 -4.699 -1.804 1.00 77.75 283 ILE A N 1
ATOM 2198 C CA . ILE A 1 283 ? 13.761 -4.254 -3.108 1.00 77.75 283 ILE A CA 1
ATOM 2199 C C . ILE A 1 283 ? 14.458 -2.973 -3.573 1.00 77.75 283 ILE A C 1
ATOM 2201 O O . ILE A 1 283 ? 14.810 -2.865 -4.744 1.00 77.75 283 ILE A O 1
ATOM 2205 N N . ALA A 1 284 ? 14.689 -2.006 -2.683 1.00 80.56 284 ALA A N 1
ATOM 2206 C CA . ALA A 1 284 ? 15.415 -0.786 -3.033 1.00 80.56 284 ALA A CA 1
ATOM 2207 C C . ALA A 1 284 ? 16.856 -1.096 -3.473 1.00 80.56 284 ALA A C 1
ATOM 2209 O O . ALA A 1 284 ? 17.329 -0.566 -4.478 1.00 80.56 284 ALA A O 1
ATOM 2210 N N . GLN A 1 285 ? 17.536 -2.003 -2.766 1.00 83.69 285 GLN A N 1
ATOM 2211 C CA . GLN A 1 285 ? 18.862 -2.492 -3.150 1.00 83.69 285 GLN A CA 1
ATOM 2212 C C . GLN A 1 285 ? 18.825 -3.230 -4.488 1.00 83.69 285 GLN A C 1
ATOM 2214 O O . GLN A 1 285 ? 19.658 -2.962 -5.349 1.00 83.69 285 GLN A O 1
ATOM 2219 N N . TYR A 1 286 ? 17.832 -4.097 -4.696 1.00 82.12 286 TYR A N 1
ATOM 2220 C CA . TYR A 1 286 ? 17.631 -4.785 -5.966 1.00 82.12 286 TYR A CA 1
ATOM 2221 C C . TYR A 1 286 ? 17.453 -3.794 -7.119 1.00 82.12 286 TYR A C 1
ATOM 2223 O O . TYR A 1 286 ? 18.130 -3.916 -8.133 1.00 82.12 286 TYR A O 1
ATOM 2231 N N . GLN A 1 287 ? 16.605 -2.773 -6.954 1.00 82.44 287 GLN A N 1
ATOM 2232 C CA . GLN A 1 287 ? 16.420 -1.727 -7.961 1.00 82.44 287 GLN A CA 1
ATOM 2233 C C . GLN A 1 287 ? 17.723 -0.981 -8.256 1.00 82.44 287 GLN A C 1
ATOM 2235 O O . GLN A 1 287 ? 18.011 -0.725 -9.424 1.00 82.44 287 GLN A O 1
ATOM 2240 N N . ARG A 1 288 ? 18.527 -0.674 -7.230 1.00 86.50 288 ARG A N 1
ATOM 2241 C CA . ARG A 1 288 ? 19.843 -0.050 -7.422 1.00 86.50 288 ARG A CA 1
ATOM 2242 C C . ARG A 1 288 ? 20.781 -0.930 -8.242 1.00 86.50 288 ARG A C 1
ATOM 2244 O O . ARG A 1 288 ? 21.370 -0.453 -9.212 1.00 86.50 288 ARG A O 1
ATOM 2251 N N . THR A 1 289 ? 20.890 -2.213 -7.895 1.00 85.56 289 THR A N 1
ATOM 2252 C CA . THR A 1 289 ? 21.691 -3.190 -8.653 1.00 85.56 289 THR A CA 1
ATOM 2253 C C . THR A 1 289 ? 21.204 -3.276 -10.090 1.00 85.56 289 THR A C 1
ATOM 2255 O O . THR A 1 289 ? 21.987 -3.129 -11.022 1.00 85.56 289 THR A O 1
ATOM 2258 N N . PHE A 1 290 ? 19.895 -3.430 -10.260 1.00 87.31 290 PHE A N 1
ATOM 2259 C CA . PHE A 1 290 ? 19.241 -3.583 -11.544 1.00 87.31 290 PHE A CA 1
ATOM 2260 C C . PHE A 1 290 ? 19.558 -2.425 -12.496 1.00 87.31 290 PHE A C 1
ATOM 2262 O O . PHE A 1 290 ? 20.061 -2.648 -13.594 1.00 87.31 290 PHE A O 1
ATOM 2269 N N . TRP A 1 291 ? 19.319 -1.178 -12.080 1.00 89.56 291 TRP A N 1
ATOM 2270 C CA . TRP A 1 291 ? 19.571 -0.016 -12.939 1.00 89.56 291 TRP A CA 1
ATOM 2271 C C . TRP A 1 291 ? 21.061 0.243 -13.157 1.00 89.56 291 TRP A C 1
ATOM 2273 O O . TRP A 1 291 ? 21.454 0.654 -14.251 1.00 89.56 291 TRP A O 1
ATOM 2283 N N . THR A 1 292 ? 21.897 -0.085 -12.168 1.00 90.19 292 THR A N 1
ATOM 2284 C CA . THR A 1 292 ? 23.356 -0.068 -12.322 1.00 90.19 292 THR A CA 1
ATOM 2285 C C . THR A 1 292 ? 23.810 -1.045 -13.408 1.00 90.19 292 THR A C 1
ATOM 2287 O O . THR A 1 292 ? 24.633 -0.687 -14.252 1.00 90.19 292 THR A O 1
ATOM 2290 N N . ASP A 1 293 ? 23.251 -2.254 -13.434 1.00 90.06 293 ASP A N 1
ATOM 2291 C CA . ASP A 1 293 ? 23.554 -3.255 -14.454 1.00 90.06 293 ASP A CA 1
ATOM 2292 C C . ASP A 1 293 ? 23.026 -2.831 -15.828 1.00 90.06 293 ASP A C 1
ATOM 2294 O O . ASP A 1 293 ? 23.766 -2.906 -16.808 1.00 90.06 293 ASP A O 1
ATOM 2298 N N . VAL A 1 294 ? 21.799 -2.298 -15.915 1.00 91.56 294 VAL A N 1
ATOM 2299 C CA . VAL A 1 294 ? 21.256 -1.743 -17.170 1.00 91.56 294 VAL A CA 1
ATOM 2300 C C . VAL A 1 294 ? 22.204 -0.691 -17.750 1.00 91.56 294 VAL A C 1
ATOM 2302 O O . VAL A 1 294 ? 22.521 -0.748 -18.938 1.00 91.56 294 VAL A O 1
ATOM 2305 N N . ALA A 1 295 ? 22.701 0.238 -16.931 1.00 91.50 295 ALA A N 1
ATOM 2306 C CA . ALA A 1 295 ? 23.639 1.263 -17.383 1.00 91.50 295 ALA A CA 1
ATOM 2307 C C . ALA A 1 295 ? 24.964 0.668 -17.885 1.00 91.50 295 ALA A C 1
ATOM 2309 O O . ALA A 1 295 ? 25.441 1.051 -18.953 1.00 91.50 295 ALA A O 1
ATOM 2310 N N . LYS A 1 296 ? 25.542 -0.290 -17.147 1.00 91.19 296 LYS A N 1
ATOM 2311 C CA . LYS A 1 296 ? 26.796 -0.966 -17.524 1.00 91.19 296 LYS A CA 1
ATOM 2312 C C . LYS A 1 296 ? 26.664 -1.783 -18.809 1.00 91.19 296 LYS A C 1
ATOM 2314 O O . LYS A 1 296 ? 27.607 -1.849 -19.591 1.00 91.19 296 LYS A O 1
ATOM 2319 N N . LEU A 1 297 ? 25.512 -2.416 -19.021 1.00 93.50 297 LEU A N 1
ATOM 2320 C CA . LEU A 1 297 ? 25.252 -3.300 -20.160 1.00 93.50 297 LEU A CA 1
ATOM 2321 C C . LEU A 1 297 ? 24.782 -2.549 -21.411 1.00 93.50 297 LEU A C 1
ATOM 2323 O O . LEU A 1 297 ? 24.909 -3.063 -22.526 1.00 93.50 297 LEU A O 1
ATOM 2327 N N . CYS A 1 298 ? 24.264 -1.332 -21.240 1.00 94.56 298 CYS A N 1
ATOM 2328 C CA . CYS A 1 298 ? 23.729 -0.505 -22.320 1.00 94.56 298 CYS A CA 1
ATOM 2329 C C . CYS A 1 298 ? 24.466 0.841 -22.465 1.00 94.56 298 CYS A C 1
ATOM 2331 O O . CYS A 1 298 ? 23.799 1.871 -22.565 1.00 94.56 298 CYS A O 1
ATOM 2333 N N . PRO A 1 299 ? 25.812 0.898 -22.481 1.00 93.94 299 PRO A N 1
ATOM 2334 C CA . PRO A 1 299 ? 26.536 2.168 -22.572 1.00 93.94 299 PRO A CA 1
ATOM 2335 C C . PRO A 1 299 ? 26.382 2.834 -23.953 1.00 93.94 299 PRO A C 1
ATOM 2337 O O . PRO A 1 299 ? 26.520 4.045 -24.094 1.00 93.94 299 PRO A O 1
ATOM 2340 N N . ASP A 1 300 ? 26.027 2.045 -24.965 1.00 93.25 300 ASP A N 1
ATOM 2341 C CA . ASP A 1 300 ? 25.773 2.415 -26.354 1.00 93.25 300 ASP A CA 1
ATOM 2342 C C . ASP A 1 300 ? 24.306 2.787 -26.623 1.00 93.25 300 ASP A C 1
ATOM 2344 O O . ASP A 1 300 ? 23.857 2.764 -27.772 1.00 93.25 300 ASP A O 1
ATOM 2348 N N . MET A 1 301 ? 23.504 3.080 -25.598 1.00 93.12 301 MET A N 1
ATOM 2349 C CA . MET A 1 301 ? 22.121 3.512 -25.800 1.00 93.12 301 MET A CA 1
ATOM 2350 C C . MET A 1 301 ? 22.072 4.847 -26.575 1.00 93.12 301 MET A C 1
ATOM 2352 O O . MET A 1 301 ? 22.683 5.851 -26.221 1.00 93.12 301 MET A O 1
ATOM 2356 N N . THR A 1 302 ? 21.331 4.849 -27.679 1.00 93.31 302 THR A N 1
ATOM 2357 C CA . THR A 1 302 ? 21.197 5.978 -28.613 1.00 93.31 302 THR A CA 1
ATOM 2358 C C . THR A 1 302 ? 19.728 6.306 -28.860 1.00 93.31 302 THR A C 1
ATOM 2360 O O . THR A 1 302 ? 18.832 5.594 -28.400 1.00 93.31 302 THR A O 1
ATOM 2363 N N . ARG A 1 303 ? 19.464 7.364 -29.634 1.00 92.62 303 ARG A N 1
ATOM 2364 C CA . ARG A 1 303 ? 18.124 7.749 -30.093 1.00 92.62 303 ARG A CA 1
ATOM 2365 C C . ARG A 1 303 ? 17.309 6.530 -30.562 1.00 92.62 303 ARG A C 1
ATOM 2367 O O . ARG A 1 303 ? 17.748 5.781 -31.432 1.00 92.62 303 ARG A O 1
ATOM 2374 N N . ARG A 1 304 ? 16.105 6.361 -30.005 1.00 92.00 304 ARG A N 1
ATOM 2375 C CA . ARG A 1 304 ? 15.167 5.243 -30.240 1.00 92.00 304 ARG A CA 1
ATOM 2376 C C . ARG A 1 304 ? 15.709 3.851 -29.881 1.00 92.00 304 ARG A C 1
ATOM 2378 O O . ARG A 1 304 ? 15.226 2.867 -30.437 1.00 92.00 304 ARG A O 1
ATOM 2385 N N . SER A 1 305 ? 16.697 3.751 -28.990 1.00 93.81 305 SER A N 1
ATOM 2386 C CA . SER A 1 305 ? 17.096 2.451 -28.436 1.00 93.81 305 SER A CA 1
ATOM 2387 C C . SER A 1 305 ? 16.002 1.920 -27.518 1.00 93.81 305 SER A C 1
ATOM 2389 O O . SER A 1 305 ? 15.466 2.656 -26.690 1.00 93.81 305 SER A O 1
ATOM 2391 N N . ILE A 1 306 ? 15.684 0.642 -27.667 1.00 93.88 306 ILE A N 1
ATOM 2392 C CA . ILE A 1 306 ? 14.672 -0.031 -26.858 1.00 93.88 306 ILE A CA 1
ATOM 2393 C C . ILE A 1 306 ? 15.367 -1.157 -26.115 1.00 93.88 306 ILE A C 1
ATOM 2395 O O . ILE A 1 306 ? 16.008 -1.999 -26.735 1.00 93.88 306 ILE A O 1
ATOM 2399 N N . ILE A 1 307 ? 15.281 -1.134 -24.793 1.00 94.69 307 ILE A N 1
ATOM 2400 C CA . ILE A 1 307 ? 15.874 -2.144 -23.926 1.00 94.69 307 ILE A CA 1
ATOM 2401 C C . ILE A 1 307 ? 14.751 -3.095 -23.527 1.00 94.69 307 ILE A C 1
ATOM 2403 O O . ILE A 1 307 ? 13.839 -2.692 -22.810 1.00 94.69 307 ILE A O 1
ATOM 2407 N N . LEU A 1 308 ? 14.782 -4.325 -24.024 1.00 93.69 308 LEU A N 1
ATOM 2408 C CA . LEU A 1 308 ? 13.841 -5.371 -23.633 1.00 93.69 308 LEU A CA 1
ATOM 2409 C C . LEU A 1 308 ? 14.490 -6.229 -22.557 1.00 93.69 308 LEU A C 1
ATOM 2411 O O . LEU A 1 308 ? 15.658 -6.592 -22.688 1.00 93.69 308 LEU A O 1
ATOM 2415 N N . ILE A 1 309 ? 13.752 -6.499 -21.485 1.00 91.62 309 ILE A N 1
ATOM 2416 C CA . ILE A 1 309 ? 14.278 -7.168 -20.300 1.00 91.62 309 ILE A CA 1
ATOM 2417 C C . ILE A 1 309 ? 13.415 -8.386 -20.002 1.00 91.62 309 ILE A C 1
ATOM 2419 O O . ILE A 1 309 ? 12.247 -8.257 -19.635 1.00 91.62 309 ILE A O 1
ATOM 2423 N N . ASP A 1 310 ? 14.034 -9.543 -20.185 1.00 90.88 310 ASP A N 1
ATOM 2424 C CA . ASP A 1 310 ? 13.478 -10.879 -20.021 1.00 90.88 310 ASP A CA 1
ATOM 2425 C C . ASP A 1 310 ? 13.782 -11.389 -18.610 1.00 90.88 310 ASP A C 1
ATOM 2427 O O . ASP A 1 310 ? 14.949 -11.578 -18.237 1.00 90.88 310 ASP A O 1
ATOM 2431 N N . PHE A 1 311 ? 12.740 -11.562 -17.800 1.00 83.44 311 PHE A N 1
ATOM 2432 C CA . PHE A 1 311 ? 12.852 -12.093 -16.447 1.00 83.44 311 PHE A CA 1
ATOM 2433 C C . PHE A 1 311 ? 12.483 -13.574 -16.468 1.00 83.44 311 PHE A C 1
ATOM 2435 O O . PHE A 1 311 ? 11.389 -13.943 -16.079 1.00 83.44 311 PHE A O 1
ATOM 2442 N N . ASN A 1 312 ? 13.420 -14.435 -16.876 1.00 69.62 312 ASN A N 1
ATOM 2443 C CA . ASN A 1 312 ? 13.207 -15.893 -16.897 1.00 69.62 312 ASN A CA 1
ATOM 2444 C C . ASN A 1 312 ? 12.777 -16.485 -15.540 1.00 69.62 312 ASN A C 1
ATOM 2446 O O . ASN A 1 312 ? 12.297 -17.613 -15.476 1.00 69.62 312 ASN A O 1
ATOM 2450 N N . GLN A 1 313 ? 13.036 -15.772 -14.446 1.00 65.94 313 GLN A N 1
ATOM 2451 C CA . GLN A 1 313 ? 12.540 -16.077 -13.113 1.00 65.94 313 GLN A CA 1
ATOM 2452 C C . GLN A 1 313 ? 12.193 -14.759 -12.447 1.00 65.94 313 GLN A C 1
ATOM 2454 O O . GLN A 1 313 ? 13.021 -13.842 -12.473 1.00 65.94 313 GLN A O 1
ATOM 2459 N N . ASP A 1 314 ? 11.019 -14.681 -11.824 1.00 60.47 314 ASP A N 1
ATOM 2460 C CA . ASP A 1 314 ? 10.643 -13.503 -11.058 1.00 60.47 314 ASP A CA 1
ATOM 2461 C C . ASP A 1 314 ? 11.670 -13.279 -9.937 1.00 60.47 314 ASP A C 1
ATOM 2463 O O . ASP A 1 314 ? 11.832 -14.132 -9.052 1.00 60.47 314 ASP A O 1
ATOM 2467 N N . PRO A 1 315 ? 12.413 -12.159 -9.953 1.00 56.75 315 PRO A N 1
ATOM 2468 C CA . PRO A 1 315 ? 13.358 -11.874 -8.891 1.00 56.75 315 PRO A CA 1
ATOM 2469 C C . PRO A 1 315 ? 12.613 -11.834 -7.555 1.00 56.75 315 PRO A C 1
ATOM 2471 O O . PRO A 1 315 ? 11.560 -11.207 -7.425 1.00 56.75 315 PRO A O 1
ATOM 2474 N N . VAL A 1 316 ? 13.164 -12.546 -6.570 1.00 51.09 316 VAL A N 1
ATOM 2475 C CA . VAL A 1 316 ? 12.596 -12.806 -5.239 1.00 51.09 316 VAL A CA 1
ATOM 2476 C C . VAL A 1 316 ? 11.679 -11.677 -4.739 1.00 51.09 316 VAL A C 1
ATOM 2478 O O . VAL A 1 316 ? 12.138 -10.621 -4.308 1.00 51.09 316 VAL A O 1
A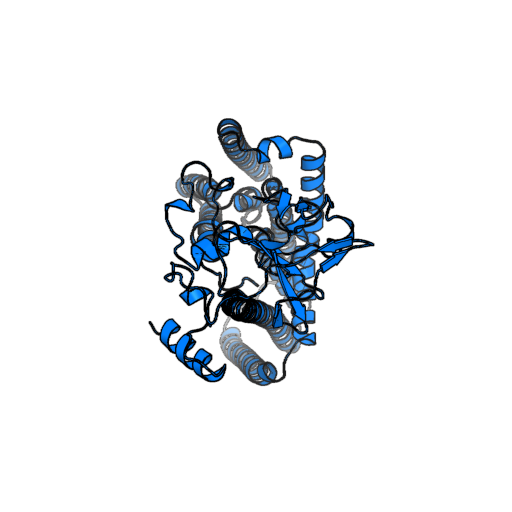TOM 2481 N N . GLY A 1 317 ? 10.367 -11.929 -4.738 1.00 50.66 317 GLY A N 1
ATOM 2482 C CA . GLY A 1 317 ? 9.382 -11.112 -4.021 1.00 50.66 317 GLY A CA 1
ATOM 2483 C C . GLY A 1 317 ? 8.934 -9.808 -4.693 1.00 50.66 317 GLY A C 1
ATOM 2484 O O . GLY A 1 317 ? 8.223 -9.040 -4.039 1.00 50.66 317 GLY A O 1
ATOM 2485 N N . LEU A 1 318 ? 9.280 -9.558 -5.962 1.00 51.38 318 LEU A N 1
ATOM 2486 C CA . LEU A 1 318 ? 8.855 -8.346 -6.681 1.00 51.38 318 LEU A CA 1
ATOM 2487 C C . LEU A 1 318 ? 7.334 -8.232 -6.873 1.00 51.38 318 LEU A C 1
ATOM 2489 O O . LEU A 1 318 ? 6.814 -7.114 -6.866 1.00 51.38 318 LEU A O 1
ATOM 2493 N N . ASP A 1 319 ? 6.607 -9.350 -6.924 1.00 48.84 319 ASP A N 1
ATOM 2494 C CA . ASP A 1 319 ? 5.137 -9.348 -6.989 1.00 48.84 319 ASP A CA 1
ATOM 2495 C C . ASP A 1 319 ? 4.476 -8.773 -5.737 1.00 48.84 319 ASP A C 1
ATOM 2497 O O . ASP A 1 319 ? 3.418 -8.143 -5.791 1.00 48.84 319 ASP A O 1
ATOM 2501 N N . ARG A 1 320 ? 5.103 -8.958 -4.569 1.00 47.91 320 ARG A N 1
ATOM 2502 C CA . ARG A 1 320 ? 4.513 -8.554 -3.280 1.00 47.91 320 ARG A CA 1
ATOM 2503 C C . ARG A 1 320 ? 4.551 -7.047 -3.068 1.00 47.91 320 ARG A C 1
ATOM 2505 O O . ARG A 1 320 ? 3.778 -6.502 -2.278 1.00 47.91 320 ARG A O 1
ATOM 2512 N N . VAL A 1 321 ? 5.456 -6.372 -3.762 1.00 50.50 321 VAL A N 1
ATOM 2513 C CA . VAL A 1 321 ? 5.641 -4.930 -3.715 1.00 50.50 321 VAL A CA 1
ATOM 2514 C C . VAL A 1 321 ? 5.853 -4.499 -5.154 1.00 50.50 321 VAL A C 1
ATOM 2516 O O . VAL A 1 321 ? 6.997 -4.406 -5.573 1.00 50.50 321 VAL A O 1
ATOM 2519 N N . GLN A 1 322 ? 4.751 -4.282 -5.884 1.00 57.22 322 GLN A N 1
ATOM 2520 C CA . GLN A 1 322 ? 4.647 -3.786 -7.270 1.00 57.22 322 GLN A CA 1
ATOM 2521 C C . GLN A 1 322 ? 5.727 -2.750 -7.644 1.00 57.22 322 GLN A C 1
ATOM 2523 O O . GLN A 1 322 ? 5.487 -1.542 -7.702 1.00 57.22 322 GLN A O 1
ATOM 2528 N N . SER A 1 323 ? 6.946 -3.208 -7.872 1.00 53.62 323 SER A N 1
ATOM 2529 C CA . SER A 1 323 ? 8.155 -2.377 -7.865 1.00 53.62 323 SER A CA 1
ATOM 2530 C C . SER A 1 323 ? 8.438 -1.835 -9.258 1.00 53.62 323 SER A C 1
ATOM 2532 O O . SER A 1 323 ? 9.150 -0.842 -9.398 1.00 53.62 323 SER A O 1
ATOM 2534 N N . PHE A 1 324 ? 7.801 -2.424 -10.274 1.00 59.41 324 PHE A N 1
ATOM 2535 C CA . PHE A 1 324 ? 8.054 -2.131 -11.679 1.00 59.41 324 PHE A CA 1
ATOM 2536 C C . PHE A 1 324 ? 6.804 -1.801 -12.512 1.00 59.41 324 PHE A C 1
ATOM 2538 O O . PHE A 1 324 ? 6.934 -1.351 -13.646 1.00 59.41 324 PHE A O 1
ATOM 2545 N N . ASN A 1 325 ? 5.590 -1.911 -11.968 1.00 55.78 325 ASN A N 1
ATOM 2546 C CA . ASN A 1 325 ? 4.404 -2.151 -12.807 1.00 55.78 325 ASN A CA 1
ATOM 2547 C C . ASN A 1 325 ? 3.745 -0.927 -13.458 1.00 55.78 325 ASN A C 1
ATOM 2549 O O . ASN A 1 325 ? 2.561 -0.989 -13.776 1.00 55.78 325 ASN A O 1
ATOM 2553 N N . SER A 1 326 ? 4.431 0.211 -13.640 1.00 56.78 326 SER A N 1
ATOM 2554 C CA . SER A 1 326 ? 3.719 1.329 -14.287 1.00 56.78 326 SER A CA 1
ATOM 2555 C C . SER A 1 326 ? 4.531 2.484 -14.894 1.00 56.78 326 SER A C 1
ATOM 2557 O O . SER A 1 326 ? 3.925 3.389 -15.470 1.00 56.78 326 SER A O 1
ATOM 2559 N N . ARG A 1 327 ? 5.855 2.550 -14.719 1.00 68.19 327 ARG A N 1
ATOM 2560 C CA . ARG A 1 327 ? 6.685 3.664 -15.241 1.00 68.19 327 ARG A CA 1
ATOM 2561 C C . ARG A 1 327 ? 8.051 3.209 -15.739 1.00 68.19 327 ARG A C 1
ATOM 2563 O O . ARG A 1 327 ? 8.990 4.002 -15.800 1.00 68.19 327 ARG A O 1
ATOM 2570 N N . PHE A 1 328 ? 8.166 1.930 -16.061 1.00 77.12 328 PHE A N 1
ATOM 2571 C CA . PHE A 1 328 ? 9.435 1.324 -16.428 1.00 77.12 328 PHE A CA 1
ATOM 2572 C C . PHE A 1 328 ? 10.067 1.977 -17.681 1.00 77.12 328 PHE A C 1
ATOM 2574 O O . PHE A 1 328 ? 11.247 2.338 -17.623 1.00 77.12 328 PHE A O 1
ATOM 2581 N N . PRO A 1 329 ? 9.290 2.313 -18.736 1.00 81.56 329 PRO A N 1
ATOM 2582 C CA . PRO A 1 329 ? 9.806 2.971 -19.939 1.00 81.56 329 PRO A CA 1
ATOM 2583 C C . PRO A 1 329 ? 10.327 4.388 -19.709 1.00 81.56 329 PRO A C 1
ATOM 2585 O O . PRO A 1 329 ? 11.236 4.829 -20.409 1.00 81.56 329 PRO A O 1
ATOM 2588 N N . GLY A 1 330 ? 9.766 5.109 -18.736 1.00 81.88 330 GLY A N 1
ATOM 2589 C CA . GLY A 1 330 ? 10.127 6.498 -18.448 1.00 81.88 330 GLY A CA 1
ATOM 2590 C C . GLY A 1 330 ? 11.305 6.657 -17.487 1.00 81.88 330 GLY A C 1
ATOM 2591 O O . GLY A 1 330 ? 11.847 7.756 -17.379 1.00 81.88 330 GLY A O 1
ATOM 2592 N N . LEU A 1 331 ? 11.712 5.594 -16.785 1.00 86.69 331 LEU A N 1
ATOM 2593 C CA . LEU A 1 331 ? 12.642 5.716 -15.662 1.00 86.69 331 LEU A CA 1
ATOM 2594 C C . LEU A 1 331 ? 14.042 6.168 -16.088 1.00 86.69 331 LEU A C 1
ATOM 2596 O O . LEU A 1 331 ? 14.671 6.949 -15.379 1.00 86.69 331 LEU A O 1
ATOM 2600 N N . LEU A 1 332 ? 14.496 5.761 -17.276 1.00 89.56 332 LEU A N 1
ATOM 2601 C CA . LEU A 1 332 ? 15.782 6.202 -17.818 1.00 89.56 332 LEU A CA 1
ATOM 2602 C C . LEU A 1 332 ? 15.862 7.727 -17.956 1.00 89.56 332 LEU A C 1
ATOM 2604 O O . LEU A 1 332 ? 16.912 8.294 -17.679 1.00 89.56 332 LEU A O 1
ATOM 2608 N N . GLY A 1 333 ? 14.760 8.403 -18.305 1.00 88.75 333 GLY A N 1
ATOM 2609 C CA . GLY A 1 333 ? 14.713 9.871 -18.379 1.00 88.75 333 GLY A CA 1
ATOM 2610 C C . GLY A 1 333 ? 14.716 10.556 -17.007 1.00 88.75 333 GLY A C 1
ATOM 2611 O O . GLY A 1 333 ? 14.975 11.753 -16.909 1.00 88.75 333 GLY A O 1
ATOM 2612 N N . LEU A 1 334 ? 14.447 9.804 -15.935 1.00 88.81 334 LEU A N 1
ATOM 2613 C CA . LEU A 1 334 ? 14.568 10.272 -14.552 1.00 88.81 334 LEU A CA 1
ATOM 2614 C C . LEU A 1 334 ? 15.968 10.005 -13.979 1.00 88.81 334 LEU A C 1
ATOM 2616 O O . LEU A 1 334 ? 16.400 10.721 -13.077 1.00 88.81 334 LEU A O 1
ATOM 2620 N N . ILE A 1 335 ? 16.668 8.990 -14.498 1.00 90.94 335 ILE A N 1
ATOM 2621 C CA . ILE A 1 335 ? 18.049 8.637 -14.134 1.00 90.94 335 ILE A CA 1
ATOM 2622 C C . ILE A 1 335 ? 19.051 9.513 -14.896 1.00 90.94 335 ILE A C 1
ATOM 2624 O O . ILE A 1 335 ? 20.002 10.003 -14.298 1.00 90.94 335 ILE A O 1
ATOM 2628 N N . TYR A 1 336 ? 18.827 9.762 -16.187 1.00 94.00 336 TYR A N 1
ATOM 2629 C CA . TYR A 1 336 ? 19.734 10.502 -17.066 1.00 94.00 336 TYR A CA 1
ATOM 2630 C C . TYR A 1 336 ? 19.064 11.718 -17.706 1.00 94.00 336 TYR A C 1
ATOM 2632 O O . TYR A 1 336 ? 17.858 11.738 -17.947 1.00 94.00 336 TYR A O 1
ATOM 2640 N N . LYS A 1 337 ? 19.863 12.745 -18.007 1.00 94.44 337 LYS A N 1
ATOM 2641 C CA . LYS A 1 337 ? 19.439 13.899 -18.805 1.00 94.44 337 LYS A CA 1
ATOM 2642 C C . LYS A 1 337 ? 19.701 13.608 -20.277 1.00 94.44 337 LYS A C 1
ATOM 2644 O O . LYS A 1 337 ? 20.841 13.681 -20.734 1.00 94.44 337 LYS A O 1
ATOM 2649 N N . PHE A 1 338 ? 18.646 13.278 -21.014 1.00 95.12 338 PHE A N 1
ATOM 2650 C CA . PHE A 1 338 ? 18.734 13.117 -22.462 1.00 95.12 338 PHE A CA 1
ATOM 2651 C C . PHE A 1 338 ? 18.733 14.473 -23.185 1.00 95.12 338 PHE A C 1
ATOM 2653 O O . PHE A 1 338 ? 18.207 15.450 -22.643 1.00 95.12 338 PHE A O 1
ATOM 2660 N N . PRO A 1 339 ? 19.303 14.545 -24.403 1.00 95.81 339 PRO A N 1
ATOM 2661 C CA . PRO A 1 339 ? 19.216 15.729 -25.252 1.00 95.81 339 PRO A CA 1
ATOM 2662 C C . PRO A 1 339 ? 17.770 16.212 -25.425 1.00 95.81 339 PRO A C 1
ATOM 2664 O O . PRO A 1 339 ? 16.849 15.405 -25.573 1.00 95.81 339 PRO A O 1
ATOM 2667 N N . SER A 1 340 ? 17.558 17.529 -25.406 1.00 92.31 340 SER A N 1
ATOM 2668 C CA . SER A 1 340 ? 16.215 18.116 -25.482 1.00 92.31 340 SER A CA 1
ATOM 2669 C C . SER A 1 340 ? 15.503 17.792 -26.796 1.00 92.31 340 SER A C 1
ATOM 2671 O O . SER A 1 340 ? 14.294 17.595 -26.790 1.00 92.31 340 SER A O 1
ATOM 2673 N N . ASP A 1 341 ? 16.236 17.630 -27.901 1.00 94.44 341 ASP A N 1
ATOM 2674 C CA . ASP A 1 341 ? 15.700 17.209 -29.201 1.00 94.44 341 ASP A CA 1
ATOM 2675 C C . ASP A 1 341 ? 15.190 15.753 -29.208 1.00 94.44 341 ASP A C 1
ATOM 2677 O O . ASP A 1 341 ? 14.527 15.320 -30.157 1.00 94.44 341 ASP A O 1
ATOM 2681 N N . TRP A 1 342 ? 15.475 14.974 -28.155 1.00 94.19 342 TRP A N 1
ATOM 2682 C CA . TRP A 1 342 ? 14.936 13.622 -27.982 1.00 94.19 342 TRP A CA 1
ATOM 2683 C C . TRP A 1 342 ? 13.622 13.601 -27.203 1.00 94.19 342 TRP A C 1
ATOM 2685 O O . TRP A 1 342 ? 12.903 12.595 -27.247 1.00 94.19 342 TRP A O 1
ATOM 2695 N N . ILE A 1 343 ? 13.313 14.686 -26.496 1.00 90.50 343 ILE A N 1
ATOM 2696 C CA . ILE A 1 343 ? 12.169 14.802 -25.601 1.00 90.50 343 ILE A CA 1
ATOM 2697 C C . ILE A 1 343 ? 11.124 15.677 -26.286 1.00 90.50 343 ILE A C 1
ATOM 2699 O O . ILE A 1 343 ? 11.331 16.865 -26.506 1.00 90.50 343 ILE A O 1
ATOM 2703 N N . ASN A 1 344 ? 9.973 15.093 -26.607 1.00 86.62 344 ASN A N 1
ATOM 2704 C CA . ASN A 1 344 ? 8.832 15.862 -27.083 1.00 86.62 344 ASN A CA 1
ATOM 2705 C C . ASN A 1 344 ? 7.997 16.287 -25.867 1.00 86.62 344 ASN A C 1
ATOM 2707 O O . ASN A 1 344 ? 7.318 15.461 -25.254 1.00 86.62 344 ASN A O 1
ATOM 2711 N N . SER A 1 345 ? 8.078 17.572 -25.511 1.00 83.19 345 SER A N 1
ATOM 2712 C CA . SER A 1 345 ? 7.358 18.152 -24.372 1.00 83.19 345 SER A CA 1
ATOM 2713 C C . SER A 1 345 ? 5.842 18.187 -24.565 1.00 83.19 345 SER A C 1
ATOM 2715 O O . SER A 1 345 ? 5.110 18.163 -23.581 1.00 83.19 345 SER A O 1
ATOM 2717 N N . GLU A 1 346 ? 5.370 18.241 -25.812 1.00 83.38 346 GLU A N 1
ATOM 2718 C CA . GLU A 1 346 ? 3.941 18.279 -26.141 1.00 83.38 346 GLU A CA 1
ATOM 2719 C C . GLU A 1 346 ? 3.333 16.876 -26.147 1.00 83.38 346 GLU A C 1
ATOM 2721 O O . GLU A 1 346 ? 2.189 16.679 -25.741 1.00 83.38 346 GLU A O 1
ATOM 2726 N N . ASN A 1 347 ? 4.112 15.881 -26.578 1.00 79.38 347 ASN A N 1
ATOM 2727 C CA . ASN A 1 347 ? 3.682 14.494 -26.608 1.00 79.38 347 ASN A CA 1
ATOM 2728 C C . ASN A 1 347 ? 4.802 13.538 -26.162 1.00 79.38 347 ASN A C 1
ATOM 2730 O O . ASN A 1 347 ? 5.564 13.038 -26.999 1.00 79.38 347 ASN A O 1
ATOM 2734 N N . PRO A 1 348 ? 4.869 13.200 -24.859 1.00 76.62 348 PRO A N 1
ATOM 2735 C CA . PRO A 1 348 ? 5.865 12.278 -24.324 1.00 76.62 348 PRO A CA 1
ATOM 2736 C C . PRO A 1 348 ? 5.894 10.921 -25.037 1.00 76.62 348 PRO A C 1
ATOM 2738 O O . PRO A 1 348 ? 6.973 10.349 -25.189 1.00 76.62 348 PRO A O 1
ATOM 2741 N N . LEU A 1 349 ? 4.758 10.443 -25.567 1.00 72.31 349 LEU A N 1
ATOM 2742 C CA . LEU A 1 349 ? 4.681 9.192 -26.332 1.00 72.31 349 LEU A CA 1
ATOM 2743 C C . LEU A 1 349 ? 5.569 9.223 -27.573 1.00 72.31 349 LEU A C 1
ATOM 2745 O O . LEU A 1 349 ? 6.181 8.211 -27.904 1.00 72.31 349 LEU A O 1
ATOM 2749 N N . GLN A 1 350 ? 5.702 10.389 -28.205 1.00 80.88 350 GLN A N 1
ATOM 2750 C CA . GLN A 1 350 ? 6.535 10.599 -29.387 1.00 80.88 350 GLN A CA 1
ATOM 2751 C C . GLN A 1 350 ? 8.008 10.882 -29.052 1.00 80.88 350 GLN A C 1
ATOM 2753 O O . GLN A 1 350 ? 8.824 11.026 -29.964 1.00 80.88 350 GLN A O 1
ATOM 2758 N N . SER A 1 351 ? 8.375 10.943 -27.765 1.00 87.00 351 SER A N 1
ATOM 2759 C CA . SER A 1 351 ? 9.772 11.111 -27.357 1.00 87.00 351 SER A CA 1
ATOM 2760 C C . SER A 1 351 ? 10.615 9.929 -27.822 1.00 87.00 351 SER A C 1
ATOM 2762 O O . SER A 1 351 ? 10.252 8.767 -27.636 1.00 87.00 351 SER A O 1
ATOM 2764 N N . VAL A 1 352 ? 11.775 10.244 -28.384 1.00 91.81 352 VAL A N 1
ATOM 2765 C CA . VAL A 1 352 ? 12.712 9.309 -29.020 1.00 91.81 352 VAL A CA 1
ATOM 2766 C C . VAL A 1 352 ? 13.901 8.965 -28.121 1.00 91.81 352 VAL A C 1
ATOM 2768 O O . VAL A 1 352 ? 14.893 8.411 -28.596 1.00 91.81 352 VAL A O 1
ATOM 2771 N N . GLN A 1 353 ? 13.812 9.291 -26.833 1.00 93.00 353 GLN A N 1
ATOM 2772 C CA . GLN A 1 353 ? 14.769 8.855 -25.820 1.00 93.00 353 GLN A CA 1
ATOM 2773 C C . GLN A 1 353 ? 14.762 7.323 -25.645 1.00 93.00 353 GLN A C 1
ATOM 2775 O O . GLN A 1 353 ? 13.745 6.684 -25.941 1.00 93.00 353 GLN A O 1
ATOM 2780 N N . PRO A 1 354 ? 15.866 6.723 -25.165 1.00 93.69 354 PRO A N 1
ATOM 2781 C CA . PRO A 1 354 ? 15.907 5.315 -24.799 1.00 93.69 354 PRO A CA 1
ATOM 2782 C C . PRO A 1 354 ? 14.822 4.943 -23.787 1.00 93.69 354 PRO A C 1
ATOM 2784 O O . PRO A 1 354 ? 14.549 5.703 -22.856 1.00 93.69 354 PRO A O 1
ATOM 2787 N N . ARG A 1 355 ? 14.224 3.762 -23.954 1.00 91.88 355 ARG A N 1
ATOM 2788 C CA . ARG A 1 355 ? 13.197 3.233 -23.044 1.00 91.88 355 ARG A CA 1
ATOM 2789 C C . ARG A 1 355 ? 13.468 1.774 -22.718 1.00 91.88 355 ARG A C 1
ATOM 2791 O O . ARG A 1 355 ? 13.925 1.033 -23.587 1.00 91.88 355 ARG A O 1
ATOM 2798 N N . ALA A 1 356 ? 13.159 1.378 -21.489 1.00 90.56 356 ALA A N 1
ATOM 2799 C CA . ALA A 1 356 ? 13.245 -0.003 -21.035 1.00 90.56 356 ALA A CA 1
ATOM 2800 C C . ALA A 1 356 ? 11.846 -0.608 -20.869 1.00 90.56 356 ALA A C 1
ATOM 2802 O O . ALA A 1 356 ? 10.943 0.068 -20.383 1.00 90.56 356 ALA A O 1
ATOM 2803 N N . TYR A 1 357 ? 11.671 -1.872 -21.244 1.00 89.50 357 TYR A N 1
ATOM 2804 C CA . TYR A 1 357 ? 10.422 -2.618 -21.094 1.00 89.50 357 TYR A CA 1
ATOM 2805 C C . TYR A 1 357 ? 10.707 -3.968 -20.449 1.00 89.50 357 TYR A C 1
ATOM 2807 O O . TYR A 1 357 ? 11.636 -4.667 -20.853 1.00 89.50 357 TYR A O 1
ATOM 2815 N N . ARG A 1 358 ? 9.894 -4.317 -19.450 1.00 87.56 358 ARG A N 1
ATOM 2816 C CA . ARG A 1 358 ? 9.819 -5.673 -18.908 1.00 87.56 358 ARG A CA 1
ATOM 2817 C C . ARG A 1 358 ? 8.906 -6.494 -19.813 1.00 87.56 358 ARG A C 1
ATOM 2819 O O . ARG A 1 358 ? 7.792 -6.051 -20.102 1.00 87.56 358 ARG A O 1
ATOM 2826 N N . LEU A 1 359 ? 9.400 -7.643 -20.247 1.00 88.38 359 LEU A N 1
ATOM 2827 C CA . LEU A 1 359 ? 8.631 -8.612 -21.016 1.00 88.38 359 LEU A CA 1
ATOM 2828 C C . LEU A 1 359 ? 7.727 -9.435 -20.083 1.00 88.38 359 LEU A C 1
ATOM 2830 O O . LEU A 1 359 ? 8.049 -9.576 -18.900 1.00 88.38 359 LEU A O 1
ATOM 2834 N N . ASP A 1 360 ? 6.587 -9.883 -20.606 1.00 86.25 360 ASP A N 1
ATOM 2835 C CA . ASP A 1 360 ? 5.682 -10.836 -19.938 1.00 86.25 360 ASP A CA 1
ATOM 2836 C C . ASP A 1 360 ? 6.222 -12.275 -20.062 1.00 86.25 360 ASP A C 1
ATOM 2838 O O . ASP A 1 360 ? 7.074 -12.513 -20.911 1.00 86.25 360 ASP A O 1
ATOM 2842 N N . ASP A 1 361 ? 5.767 -13.231 -19.252 1.00 82.88 361 ASP A N 1
ATOM 2843 C CA . ASP A 1 361 ? 6.380 -14.576 -19.175 1.00 82.88 361 ASP A CA 1
ATOM 2844 C C . ASP A 1 361 ? 6.279 -15.367 -20.500 1.00 82.88 361 ASP A C 1
ATOM 2846 O O . ASP A 1 361 ? 7.177 -16.145 -20.823 1.00 82.88 361 ASP A O 1
ATOM 2850 N N . ASP A 1 362 ? 5.252 -15.081 -21.310 1.00 86.25 362 ASP A N 1
ATOM 2851 C CA . ASP A 1 362 ? 4.974 -15.726 -22.606 1.00 86.25 362 ASP A CA 1
ATOM 2852 C C . ASP A 1 362 ? 5.223 -14.787 -23.806 1.00 86.25 362 ASP A C 1
ATOM 2854 O O . ASP A 1 362 ? 4.642 -14.932 -24.890 1.00 86.25 362 ASP A O 1
ATOM 2858 N N . TRP A 1 363 ? 6.080 -13.775 -23.633 1.00 90.06 363 TRP A N 1
ATOM 2859 C CA . TRP A 1 363 ? 6.294 -12.733 -24.640 1.00 90.06 363 TRP A CA 1
ATOM 2860 C C . TRP A 1 363 ? 6.746 -13.277 -26.006 1.00 90.06 363 TRP A C 1
ATOM 2862 O O . TRP A 1 363 ? 6.459 -12.661 -27.036 1.00 90.06 363 TRP A O 1
ATOM 2872 N N . GLN A 1 364 ? 7.447 -14.415 -26.035 1.00 90.19 364 GLN A N 1
ATOM 2873 C CA . GLN A 1 364 ? 7.943 -15.056 -27.255 1.00 90.19 364 GLN A CA 1
ATOM 2874 C C . GLN A 1 364 ? 6.799 -15.511 -28.167 1.00 90.19 364 GLN A C 1
ATOM 2876 O O . GLN A 1 364 ? 6.951 -15.488 -29.386 1.00 90.19 364 GLN A O 1
ATOM 2881 N N . GLU A 1 365 ? 5.658 -15.905 -27.601 1.00 85.81 365 GLU A N 1
ATOM 2882 C CA . GLU A 1 365 ? 4.494 -16.361 -28.370 1.00 85.81 365 GLU A CA 1
ATOM 2883 C C . GLU A 1 365 ? 3.684 -15.188 -28.937 1.00 85.81 365 GLU A C 1
ATOM 2885 O O . GLU A 1 365 ? 2.979 -15.321 -29.937 1.00 85.81 365 GLU A O 1
ATOM 2890 N N . GLN A 1 366 ? 3.800 -14.023 -28.302 1.00 85.56 366 GLN A N 1
ATOM 2891 C CA . GLN A 1 366 ? 2.937 -12.864 -28.533 1.00 85.56 366 GLN A CA 1
ATOM 2892 C C . GLN A 1 366 ? 3.630 -11.755 -29.327 1.00 85.56 366 GLN A C 1
ATOM 2894 O O . GLN A 1 366 ? 2.984 -10.827 -29.827 1.00 85.56 366 GLN A O 1
ATOM 2899 N N . ILE A 1 367 ? 4.956 -11.827 -29.453 1.00 83.31 367 ILE A N 1
ATOM 2900 C CA . ILE A 1 367 ? 5.726 -10.864 -30.228 1.00 83.31 367 ILE A CA 1
ATOM 2901 C C . ILE A 1 367 ? 5.429 -11.067 -31.709 1.00 83.31 367 ILE A C 1
ATOM 2903 O O . ILE A 1 367 ? 5.919 -11.986 -32.353 1.00 83.31 367 ILE A O 1
ATOM 2907 N N . ALA A 1 368 ? 4.572 -10.208 -32.261 1.00 70.06 368 ALA A N 1
ATOM 2908 C CA . ALA A 1 368 ? 4.228 -10.286 -33.671 1.00 70.06 368 ALA A CA 1
ATOM 2909 C C . ALA A 1 368 ? 5.434 -9.882 -34.534 1.00 70.06 368 ALA A C 1
ATOM 2911 O O . ALA A 1 368 ? 6.143 -8.906 -34.250 1.00 70.06 368 ALA A O 1
ATOM 2912 N N . ILE A 1 369 ? 5.668 -10.673 -35.585 1.00 75.81 369 ILE A N 1
ATOM 2913 C CA . ILE A 1 369 ? 6.891 -10.620 -36.381 1.00 75.81 369 ILE A CA 1
ATOM 2914 C C . ILE A 1 369 ? 6.594 -10.255 -37.831 1.00 75.81 369 ILE A C 1
ATOM 2916 O O . ILE A 1 369 ? 5.994 -11.035 -38.575 1.00 75.81 369 ILE A O 1
ATOM 2920 N N . GLU A 1 370 ? 7.173 -9.144 -38.279 1.00 76.38 370 GLU A N 1
ATOM 2921 C CA . GLU A 1 370 ? 7.230 -8.770 -39.694 1.00 76.38 370 GLU A CA 1
ATOM 2922 C C . GLU A 1 370 ? 8.660 -8.366 -40.074 1.00 76.38 370 GLU A C 1
ATOM 2924 O O . GLU A 1 370 ? 9.126 -7.284 -39.702 1.00 76.38 370 GLU A O 1
ATOM 2929 N N . ASP A 1 371 ? 9.338 -9.221 -40.844 1.00 80.94 371 ASP A N 1
ATOM 2930 C CA . ASP A 1 371 ? 10.718 -9.026 -41.308 1.00 80.94 371 ASP A CA 1
ATOM 2931 C C . ASP A 1 371 ? 11.703 -8.760 -40.146 1.00 80.94 371 ASP A C 1
ATOM 2933 O O . ASP A 1 371 ? 11.712 -9.493 -39.160 1.00 80.94 371 ASP A O 1
ATOM 2937 N N . ASP A 1 372 ? 12.498 -7.686 -40.234 1.00 85.19 372 ASP A N 1
ATOM 2938 C CA . ASP A 1 372 ? 13.444 -7.206 -39.211 1.00 85.19 372 ASP A CA 1
ATOM 2939 C C . ASP A 1 372 ? 12.775 -6.416 -38.066 1.00 85.19 372 ASP A C 1
ATOM 2941 O O . ASP A 1 372 ? 13.447 -5.699 -37.309 1.00 85.19 372 ASP A O 1
ATOM 2945 N N . PHE A 1 373 ? 11.445 -6.454 -37.955 1.00 89.19 373 PHE A N 1
ATOM 2946 C CA . PHE A 1 373 ? 10.715 -5.698 -36.945 1.00 89.19 373 PHE A CA 1
ATOM 2947 C C . PHE A 1 373 ? 10.073 -6.590 -35.887 1.00 89.19 373 PHE A C 1
ATOM 2949 O O . PHE A 1 373 ? 9.425 -7.590 -36.182 1.00 89.19 373 PHE A O 1
ATOM 2956 N N . LEU A 1 374 ? 10.197 -6.127 -34.647 1.00 90.25 374 LEU A N 1
ATOM 2957 C CA . LEU A 1 374 ? 9.508 -6.637 -33.474 1.00 90.25 374 LEU A CA 1
ATOM 2958 C C . LEU A 1 374 ? 8.322 -5.723 -33.159 1.00 90.25 374 LEU A C 1
ATOM 2960 O O . LEU A 1 374 ? 8.485 -4.499 -33.071 1.00 90.25 374 LEU A O 1
ATOM 2964 N N . GLN A 1 375 ? 7.135 -6.300 -32.983 1.00 90.00 375 GLN A N 1
ATOM 2965 C CA . GLN A 1 375 ? 5.956 -5.576 -32.519 1.00 90.00 375 GLN A CA 1
ATOM 2966 C C . GLN A 1 375 ? 5.787 -5.760 -31.011 1.00 90.00 375 GLN A C 1
ATOM 2968 O O . GLN A 1 375 ? 5.430 -6.832 -30.537 1.00 90.00 375 GLN A O 1
ATOM 2973 N N . ILE A 1 376 ? 6.013 -4.687 -30.257 1.00 88.19 376 ILE A N 1
ATOM 2974 C CA . ILE A 1 376 ? 5.818 -4.662 -28.807 1.00 88.19 376 ILE A CA 1
ATOM 2975 C C . ILE A 1 376 ? 4.421 -4.107 -28.525 1.00 88.19 376 ILE A C 1
ATOM 2977 O O . ILE A 1 376 ? 4.154 -2.917 -28.730 1.00 88.19 376 ILE A O 1
ATOM 2981 N N . ASN A 1 377 ? 3.522 -4.988 -28.096 1.00 87.06 377 ASN A N 1
ATOM 2982 C CA . ASN A 1 377 ? 2.129 -4.690 -27.776 1.00 87.06 377 ASN A CA 1
ATOM 2983 C C . ASN A 1 377 ? 1.850 -4.947 -26.274 1.00 87.06 377 ASN A C 1
ATOM 2985 O O . ASN A 1 377 ? 2.774 -5.093 -25.476 1.00 87.06 377 ASN A O 1
ATOM 2989 N N . ARG A 1 378 ? 0.568 -4.945 -25.884 1.00 83.75 378 ARG A N 1
ATOM 2990 C CA . ARG A 1 378 ? 0.128 -5.143 -24.487 1.00 83.75 378 ARG A CA 1
ATOM 2991 C C . ARG A 1 378 ? 0.246 -6.578 -23.982 1.00 83.75 378 ARG A C 1
ATOM 2993 O O . ARG A 1 378 ? 0.040 -6.790 -22.794 1.00 83.75 378 ARG A O 1
ATOM 3000 N N . GLU A 1 379 ? 0.474 -7.511 -24.891 1.00 84.88 379 GLU A N 1
ATOM 3001 C CA . GLU A 1 379 ? 0.637 -8.930 -24.604 1.00 84.88 379 GLU A CA 1
ATOM 3002 C C . GLU A 1 379 ? 2.138 -9.167 -24.341 1.00 84.88 379 GLU A C 1
ATOM 3004 O O . GLU A 1 379 ? 2.524 -9.643 -23.287 1.00 84.88 379 GLU A O 1
ATOM 3009 N N . VAL A 1 380 ? 3.016 -8.622 -25.190 1.00 84.94 380 VAL A N 1
ATOM 3010 C CA . VAL A 1 380 ? 4.480 -8.774 -25.075 1.00 84.94 380 VAL A CA 1
ATOM 3011 C C . VAL A 1 380 ? 5.096 -8.107 -23.840 1.00 84.94 380 VAL A C 1
ATOM 3013 O O . VAL A 1 380 ? 6.088 -8.599 -23.302 1.00 84.94 380 VAL A O 1
ATOM 3016 N N . ALA A 1 381 ? 4.599 -6.934 -23.438 1.00 83.94 381 ALA A N 1
ATOM 3017 C CA . ALA A 1 381 ? 5.212 -6.135 -22.380 1.00 83.94 381 ALA A CA 1
ATOM 3018 C C . ALA A 1 381 ? 4.259 -5.896 -21.208 1.00 83.94 381 ALA A C 1
ATOM 3020 O O . ALA A 1 381 ? 3.124 -5.448 -21.386 1.00 83.94 381 ALA A O 1
ATOM 3021 N N . LEU A 1 382 ? 4.790 -6.067 -19.993 1.00 78.88 382 LEU A N 1
ATOM 3022 C CA . LEU A 1 382 ? 4.036 -5.879 -18.754 1.00 78.88 382 LEU A CA 1
ATOM 3023 C C . LEU A 1 382 ? 3.577 -4.419 -18.572 1.00 78.88 382 LEU A C 1
ATOM 3025 O O . LEU A 1 382 ? 2.506 -4.152 -18.020 1.00 78.88 382 LEU A O 1
ATOM 3029 N N . ASP A 1 383 ? 4.372 -3.447 -19.043 1.00 74.94 383 ASP A N 1
ATOM 3030 C CA . ASP A 1 383 ? 3.957 -2.041 -19.035 1.00 74.94 383 ASP A CA 1
ATOM 3031 C C . ASP A 1 383 ? 3.016 -1.753 -20.208 1.00 74.94 383 ASP A C 1
ATOM 3033 O O . ASP A 1 383 ? 3.422 -1.612 -21.359 1.00 74.94 383 ASP A O 1
ATOM 3037 N N . ARG A 1 384 ? 1.726 -1.634 -19.892 1.00 72.56 384 ARG A N 1
ATOM 3038 C CA . ARG A 1 384 ? 0.663 -1.395 -20.878 1.00 72.56 384 ARG A CA 1
ATOM 3039 C C . ARG A 1 384 ? 0.589 0.058 -21.352 1.00 72.56 384 ARG A C 1
ATOM 3041 O O . ARG A 1 384 ? -0.261 0.377 -22.192 1.00 72.56 384 ARG A O 1
ATOM 3048 N N . ARG A 1 385 ? 1.417 0.949 -20.793 1.00 67.75 385 ARG A N 1
ATOM 3049 C CA . ARG A 1 385 ? 1.472 2.371 -21.144 1.00 67.75 385 ARG A CA 1
ATOM 3050 C C . ARG A 1 385 ? 2.668 2.641 -22.046 1.00 67.75 385 ARG A C 1
ATOM 3052 O O . ARG A 1 385 ? 3.728 2.048 -21.907 1.00 67.75 385 ARG A O 1
ATOM 3059 N N . ASP A 1 386 ? 2.474 3.564 -22.979 1.00 73.81 386 ASP A N 1
ATOM 3060 C CA . ASP A 1 386 ? 3.539 4.121 -23.814 1.00 73.81 386 ASP A CA 1
ATOM 3061 C C . ASP A 1 386 ? 4.317 3.084 -24.642 1.00 73.81 386 ASP A C 1
ATOM 3063 O O . ASP A 1 386 ? 5.517 3.241 -24.882 1.00 73.81 386 ASP A O 1
ATOM 3067 N N . LEU A 1 387 ? 3.614 2.041 -25.095 1.00 83.44 387 LEU A N 1
ATOM 3068 C CA . LEU A 1 387 ? 4.178 0.971 -25.907 1.00 83.44 387 LEU A CA 1
ATOM 3069 C C . LEU A 1 387 ? 4.761 1.522 -27.217 1.00 83.44 387 LEU A C 1
ATOM 3071 O O . LEU A 1 387 ? 4.128 2.342 -27.888 1.00 83.44 387 LEU A O 1
ATOM 3075 N N . PRO A 1 388 ? 5.950 1.059 -27.620 1.00 79.81 388 PRO A N 1
ATOM 3076 C CA . PRO A 1 388 ? 6.657 1.615 -28.764 1.00 79.81 388 PRO A CA 1
ATOM 3077 C C . PRO A 1 388 ? 6.109 1.110 -30.109 1.00 79.81 388 PRO A C 1
ATOM 3079 O O . PRO A 1 388 ? 6.503 1.625 -31.155 1.00 79.81 388 PRO A O 1
ATOM 3082 N N . GLY A 1 389 ? 5.209 0.119 -30.101 1.00 85.81 389 GLY A N 1
ATOM 3083 C CA . GLY A 1 389 ? 4.655 -0.486 -31.307 1.00 85.81 389 GLY A CA 1
ATOM 3084 C C . GLY A 1 389 ? 5.725 -1.253 -32.083 1.00 85.81 389 GLY A C 1
ATOM 3085 O O . GLY A 1 389 ? 6.384 -2.133 -31.534 1.00 85.81 389 GLY A O 1
ATOM 3086 N N . ARG A 1 390 ? 5.897 -0.926 -33.368 1.00 89.50 390 ARG A N 1
ATOM 3087 C CA . ARG A 1 390 ? 6.811 -1.626 -34.283 1.00 89.50 390 ARG A CA 1
ATOM 3088 C C . ARG A 1 390 ? 8.226 -1.033 -34.241 1.00 89.50 390 ARG A C 1
ATOM 3090 O O . ARG A 1 390 ? 8.424 0.146 -34.542 1.00 89.50 390 ARG A O 1
ATOM 3097 N N . ILE A 1 391 ? 9.229 -1.856 -33.930 1.00 90.38 391 ILE A N 1
ATOM 3098 C CA . ILE A 1 391 ? 10.634 -1.443 -33.769 1.00 90.38 391 ILE A CA 1
ATOM 3099 C C . ILE A 1 391 ? 11.555 -2.363 -34.569 1.00 90.38 391 ILE A C 1
ATOM 3101 O O . ILE A 1 391 ? 11.359 -3.569 -34.588 1.00 90.38 391 ILE A O 1
ATOM 3105 N N . ARG A 1 392 ? 12.601 -1.812 -35.196 1.00 92.69 392 ARG A N 1
ATOM 3106 C CA . ARG A 1 392 ? 13.650 -2.624 -35.840 1.00 92.69 392 ARG A CA 1
ATOM 3107 C C . ARG A 1 392 ? 14.490 -3.359 -34.797 1.00 92.69 392 ARG A C 1
ATOM 3109 O O . ARG A 1 392 ? 15.004 -2.703 -33.889 1.00 92.69 392 ARG A O 1
ATOM 3116 N N . SER A 1 393 ? 14.723 -4.656 -34.977 1.00 92.44 393 SER A N 1
ATOM 3117 C CA . SER A 1 393 ? 15.523 -5.483 -34.060 1.00 92.44 393 SER A CA 1
ATOM 3118 C C . SER A 1 393 ? 16.939 -4.936 -33.834 1.00 92.44 393 SER A C 1
ATOM 3120 O O . SER A 1 393 ? 17.458 -4.973 -32.723 1.00 92.44 393 SER A O 1
ATOM 3122 N N . SER A 1 394 ? 17.530 -4.292 -34.845 1.00 92.88 394 SER A N 1
ATOM 3123 C CA . SER A 1 394 ? 18.853 -3.653 -34.761 1.00 92.88 394 SER A CA 1
ATOM 3124 C C . SER A 1 394 ? 18.930 -2.459 -33.798 1.00 92.88 394 SER A C 1
ATOM 3126 O O . SER A 1 394 ? 20.020 -1.981 -33.485 1.00 92.88 394 SER A O 1
ATOM 3128 N N . ARG A 1 395 ? 17.787 -1.956 -33.312 1.00 93.06 395 ARG A N 1
ATOM 3129 C CA . ARG A 1 395 ? 17.701 -0.922 -32.263 1.00 93.06 395 ARG A CA 1
ATOM 3130 C C . ARG A 1 395 ? 17.373 -1.491 -30.886 1.00 93.06 395 ARG A C 1
ATOM 3132 O O . ARG A 1 395 ? 17.282 -0.725 -29.924 1.00 93.06 395 ARG A O 1
ATOM 3139 N N . VAL A 1 396 ? 17.186 -2.803 -30.800 1.00 94.94 396 VAL A N 1
ATOM 3140 C CA . VAL A 1 396 ? 16.803 -3.492 -29.578 1.00 94.94 396 VAL A CA 1
ATOM 3141 C C . VAL A 1 396 ? 18.046 -3.995 -28.864 1.00 94.94 396 VAL A C 1
ATOM 3143 O O . VAL A 1 396 ? 18.865 -4.714 -29.435 1.00 94.94 396 VAL A O 1
ATOM 3146 N N . ILE A 1 397 ? 18.180 -3.594 -27.605 1.00 96.00 397 ILE A N 1
ATOM 3147 C CA . ILE A 1 397 ? 19.116 -4.181 -26.656 1.00 96.00 397 ILE A CA 1
ATOM 3148 C C . ILE A 1 397 ? 18.314 -5.181 -25.835 1.00 96.00 397 ILE A C 1
ATOM 3150 O O . ILE A 1 397 ? 17.353 -4.798 -25.173 1.00 96.00 397 ILE A O 1
ATOM 3154 N N . PHE A 1 398 ? 18.688 -6.452 -25.890 1.00 95.19 398 PHE A N 1
ATOM 3155 C CA . PHE A 1 398 ? 18.002 -7.497 -25.143 1.00 95.19 398 PHE A CA 1
ATOM 3156 C C . PHE A 1 398 ? 18.824 -7.868 -23.912 1.00 95.19 398 PHE A C 1
ATOM 3158 O O . PHE A 1 398 ? 20.002 -8.220 -24.024 1.00 95.19 398 PHE A O 1
ATOM 3165 N N . LEU A 1 399 ? 18.214 -7.760 -22.737 1.00 94.38 399 LEU A N 1
ATOM 3166 C CA . LEU A 1 399 ? 18.801 -8.150 -21.464 1.00 94.38 399 LEU A CA 1
ATOM 3167 C C . LEU A 1 399 ? 18.036 -9.347 -20.914 1.00 94.38 399 LEU A C 1
ATOM 3169 O O . LEU A 1 399 ? 16.810 -9.333 -20.880 1.00 94.38 399 LEU A O 1
ATOM 3173 N N . ARG A 1 400 ? 18.759 -10.354 -20.433 1.00 91.94 400 ARG A N 1
ATOM 3174 C CA . ARG A 1 400 ? 18.181 -11.515 -19.760 1.00 91.94 400 ARG A CA 1
ATOM 3175 C C . ARG A 1 400 ? 18.619 -11.541 -18.306 1.00 91.94 400 ARG A C 1
ATOM 3177 O O . ARG A 1 400 ? 19.812 -11.399 -18.017 1.00 91.94 400 ARG A O 1
ATOM 3184 N N . SER A 1 401 ? 17.660 -11.725 -17.405 1.00 87.25 401 SER A N 1
ATOM 3185 C CA . SER A 1 401 ? 17.929 -11.962 -15.992 1.00 87.25 401 SER A CA 1
ATOM 3186 C C . SER A 1 401 ? 18.237 -13.439 -15.757 1.00 87.25 401 SER A C 1
ATOM 3188 O O . SER A 1 401 ? 17.441 -14.310 -16.100 1.00 87.25 401 SER A O 1
ATOM 3190 N N . GLN A 1 402 ? 19.403 -13.718 -15.182 1.00 82.38 402 GLN A N 1
ATOM 3191 C CA . GLN A 1 402 ? 19.808 -15.048 -14.729 1.00 82.38 402 GLN A CA 1
ATOM 3192 C C . GLN A 1 402 ? 20.372 -14.911 -13.317 1.00 82.38 402 GLN A C 1
ATOM 3194 O O . GLN A 1 402 ? 21.251 -14.083 -13.079 1.00 82.38 402 GLN A O 1
ATOM 3199 N N . GLU A 1 403 ? 19.824 -15.673 -12.366 1.00 74.75 403 GLU A N 1
ATOM 3200 C CA . GLU A 1 403 ? 20.262 -15.673 -10.959 1.00 74.75 403 GLU A CA 1
ATOM 3201 C C . GLU A 1 403 ? 20.311 -14.265 -10.324 1.00 74.75 403 GLU A C 1
ATOM 3203 O O . GLU A 1 403 ? 21.187 -13.932 -9.526 1.00 74.75 403 GLU A O 1
ATOM 3208 N N . GLY A 1 404 ? 19.370 -13.394 -10.705 1.00 72.19 404 GLY A N 1
ATOM 3209 C CA . GLY A 1 404 ? 19.281 -12.026 -10.188 1.00 72.19 404 GLY A CA 1
ATOM 3210 C C . GLY A 1 404 ? 20.297 -11.037 -10.770 1.00 72.19 404 GLY A C 1
ATOM 3211 O O . GLY A 1 404 ? 20.319 -9.888 -10.331 1.00 72.19 404 GLY A O 1
ATOM 3212 N N . ARG A 1 405 ? 21.100 -11.433 -11.766 1.00 81.12 405 ARG A N 1
ATOM 3213 C CA . ARG A 1 405 ? 21.984 -10.539 -12.530 1.00 81.12 405 ARG A CA 1
ATOM 3214 C C . ARG A 1 405 ? 21.478 -10.362 -13.951 1.00 81.12 405 ARG A C 1
ATOM 3216 O O . ARG A 1 405 ? 20.899 -11.279 -14.533 1.00 81.12 405 ARG A O 1
ATOM 3223 N N . LEU A 1 406 ? 21.695 -9.179 -14.517 1.00 89.31 406 LEU A N 1
ATOM 3224 C CA . LEU A 1 406 ? 21.398 -8.935 -15.924 1.00 89.31 406 LEU A CA 1
ATOM 3225 C C . LEU A 1 406 ? 22.594 -9.308 -16.794 1.00 89.31 406 LEU A C 1
ATOM 3227 O O . LEU A 1 406 ? 23.747 -9.051 -16.455 1.00 89.31 406 LEU A O 1
ATOM 3231 N N . SER A 1 407 ? 22.297 -9.877 -17.954 1.00 92.88 407 SER A N 1
ATOM 3232 C CA . SER A 1 407 ? 23.264 -10.136 -19.013 1.00 92.88 407 SER A CA 1
ATOM 3233 C C . SER A 1 407 ? 22.712 -9.604 -20.328 1.00 92.88 407 SER A C 1
ATOM 3235 O O . SER A 1 407 ? 21.535 -9.791 -20.636 1.00 92.88 407 SER A O 1
ATOM 3237 N N . ARG A 1 408 ? 23.545 -8.915 -21.109 1.00 94.56 408 ARG A N 1
ATOM 3238 C CA . ARG A 1 408 ? 23.162 -8.497 -22.458 1.00 94.56 408 ARG A CA 1
ATOM 3239 C C . ARG A 1 408 ? 23.356 -9.653 -23.422 1.00 94.56 408 ARG A C 1
ATOM 3241 O O . ARG A 1 408 ? 24.432 -10.240 -23.464 1.00 94.56 408 ARG A O 1
ATOM 3248 N N . GLN A 1 409 ? 22.326 -9.933 -24.207 1.00 94.75 409 GLN A N 1
ATOM 3249 C CA . GLN A 1 409 ? 22.388 -10.919 -25.274 1.00 94.75 409 GLN A CA 1
ATOM 3250 C C . GLN A 1 409 ? 22.835 -10.235 -26.567 1.00 94.75 409 GLN A C 1
ATOM 3252 O O . GLN A 1 409 ? 22.314 -9.182 -26.946 1.00 94.75 409 GLN A O 1
ATOM 3257 N N . PHE A 1 410 ? 23.832 -10.831 -27.213 1.00 92.56 410 PHE A N 1
ATOM 3258 C CA . PHE A 1 410 ? 24.380 -10.370 -28.493 1.00 92.56 410 PHE A CA 1
ATOM 3259 C C . PHE A 1 410 ? 24.050 -11.317 -29.638 1.00 92.56 410 PHE A C 1
ATOM 3261 O O . PHE A 1 410 ? 24.020 -10.890 -30.794 1.00 92.56 410 PHE A O 1
ATOM 3268 N N . GLU A 1 411 ? 23.799 -12.583 -29.311 1.00 92.69 411 GLU A N 1
ATOM 3269 C CA . GLU A 1 411 ? 23.358 -13.579 -30.271 1.00 92.69 411 GLU A CA 1
ATOM 3270 C C . GLU A 1 411 ? 22.015 -13.162 -30.875 1.00 92.69 411 GLU A C 1
ATOM 3272 O O . GLU A 1 411 ? 21.194 -12.543 -30.185 1.00 92.69 411 GLU A O 1
ATOM 3277 N N . PRO A 1 412 ? 21.783 -13.457 -32.164 1.00 90.38 412 PRO A N 1
ATOM 3278 C CA . PRO A 1 412 ? 20.502 -13.186 -32.778 1.00 90.38 412 PRO A CA 1
ATOM 3279 C C . PRO A 1 412 ? 19.365 -13.826 -31.982 1.00 90.38 412 PRO A C 1
ATOM 3281 O O . PRO A 1 412 ? 19.427 -14.993 -31.600 1.00 90.38 412 PRO A O 1
ATOM 3284 N N . LEU A 1 413 ? 18.318 -13.049 -31.728 1.00 90.81 413 LEU A N 1
ATOM 3285 C CA . LEU A 1 413 ? 17.161 -13.531 -30.997 1.00 90.81 413 LEU A CA 1
ATOM 3286 C C . LEU A 1 413 ? 16.386 -14.502 -31.890 1.00 90.81 413 LEU A C 1
ATOM 3288 O O . LEU A 1 413 ? 15.995 -14.130 -32.995 1.00 90.81 413 LEU A O 1
ATOM 3292 N N . VAL A 1 414 ? 16.168 -15.728 -31.421 1.00 89.62 414 VAL A N 1
ATOM 3293 C CA . VAL A 1 414 ? 15.388 -16.742 -32.140 1.00 89.62 414 VAL A CA 1
ATOM 3294 C C . VAL A 1 414 ? 13.993 -16.816 -31.529 1.00 89.62 414 VAL A C 1
ATOM 3296 O O . VAL A 1 414 ? 13.862 -17.051 -30.329 1.00 89.62 414 VAL A O 1
ATOM 3299 N N . VAL A 1 415 ? 12.963 -16.595 -32.347 1.00 87.06 415 VAL A N 1
ATOM 3300 C CA . VAL A 1 415 ? 11.550 -16.699 -31.951 1.00 87.06 415 VAL A CA 1
ATOM 3301 C C . VAL A 1 415 ? 10.817 -17.496 -33.027 1.00 87.06 415 VAL A C 1
ATOM 3303 O O . VAL A 1 415 ? 10.695 -17.039 -34.168 1.00 87.06 415 VAL A O 1
ATOM 3306 N N . GLY A 1 416 ? 10.373 -18.707 -32.682 1.00 85.50 416 GLY A N 1
ATOM 3307 C CA . GLY A 1 416 ? 9.893 -19.683 -33.665 1.00 85.50 416 GLY A CA 1
ATOM 3308 C C . GLY A 1 416 ? 10.972 -19.994 -34.709 1.00 85.50 416 GLY A C 1
ATOM 3309 O O . GLY A 1 416 ? 12.133 -20.197 -34.362 1.00 85.50 416 GLY A O 1
ATOM 3310 N N . ASP A 1 417 ? 10.604 -19.954 -35.989 1.00 85.00 417 ASP A N 1
ATOM 3311 C CA . ASP A 1 417 ? 11.514 -20.228 -37.114 1.00 85.00 417 ASP A CA 1
ATOM 3312 C C . ASP A 1 417 ? 12.277 -18.984 -37.613 1.00 85.00 417 ASP A C 1
ATOM 3314 O O . ASP A 1 417 ? 12.881 -19.003 -38.688 1.00 85.00 417 ASP A O 1
ATOM 3318 N N . ARG A 1 418 ? 12.219 -17.862 -36.882 1.00 85.50 418 ARG A N 1
ATOM 3319 C CA . ARG A 1 418 ? 12.818 -16.585 -37.299 1.00 85.50 418 ARG A CA 1
ATOM 3320 C C . ARG A 1 418 ? 13.951 -16.159 -36.381 1.00 85.50 418 ARG A C 1
ATOM 3322 O O . ARG A 1 418 ? 13.963 -16.440 -35.185 1.00 85.50 418 ARG A O 1
ATOM 3329 N N . THR A 1 419 ? 14.901 -15.437 -36.963 1.00 89.06 419 THR A N 1
ATOM 3330 C CA . THR A 1 419 ? 16.119 -14.982 -36.296 1.00 89.06 419 THR A CA 1
ATOM 3331 C C . THR A 1 419 ? 16.292 -13.483 -36.495 1.00 89.06 419 THR A C 1
ATOM 3333 O O . THR A 1 419 ? 16.254 -13.000 -37.623 1.00 89.06 419 THR A O 1
ATOM 3336 N N . PHE A 1 420 ? 16.513 -12.747 -35.408 1.00 89.69 420 PHE A N 1
ATOM 3337 C CA . PHE A 1 420 ? 16.628 -11.294 -35.432 1.00 89.69 420 PHE A CA 1
ATOM 3338 C C . PHE A 1 420 ? 17.970 -10.822 -34.921 1.00 89.69 420 PHE A C 1
ATOM 3340 O O . PHE A 1 420 ? 18.359 -11.087 -33.784 1.00 89.69 420 PHE A O 1
ATOM 3347 N N . ASN A 1 421 ? 18.638 -10.005 -35.722 1.00 92.38 421 ASN A N 1
ATOM 3348 C CA . ASN A 1 421 ? 19.878 -9.382 -35.295 1.00 92.38 421 ASN A CA 1
ATOM 3349 C C . ASN A 1 421 ? 19.583 -8.277 -34.278 1.00 92.38 421 ASN A C 1
ATOM 3351 O O . ASN A 1 421 ? 18.915 -7.286 -34.595 1.00 92.38 421 ASN A O 1
ATOM 3355 N N . LEU A 1 422 ? 20.085 -8.468 -33.060 1.00 93.31 422 LEU A N 1
ATOM 3356 C CA . LEU A 1 422 ? 20.020 -7.495 -31.978 1.00 93.31 422 LEU A CA 1
ATOM 3357 C C . LEU A 1 422 ? 21.097 -6.418 -32.133 1.00 93.31 422 LEU A C 1
ATOM 3359 O O . LEU A 1 422 ? 22.084 -6.579 -32.863 1.00 93.31 422 LEU A O 1
ATOM 3363 N N . LYS A 1 423 ? 20.929 -5.309 -31.407 1.00 93.12 423 LYS A N 1
ATOM 3364 C CA . LYS A 1 423 ? 21.920 -4.234 -31.361 1.00 93.12 423 LYS A CA 1
ATOM 3365 C C . LYS A 1 423 ? 23.230 -4.735 -30.746 1.00 93.12 423 LYS A C 1
ATOM 3367 O O . LYS A 1 423 ? 23.288 -5.068 -29.560 1.00 93.12 423 LYS A O 1
ATOM 3372 N N . GLN A 1 424 ? 24.303 -4.696 -31.528 1.00 91.62 424 GLN A N 1
ATOM 3373 C CA . GLN A 1 424 ? 25.652 -5.047 -31.080 1.00 91.62 424 GLN A CA 1
ATOM 3374 C C . GLN A 1 424 ? 26.288 -3.903 -30.280 1.00 91.62 424 GLN A C 1
ATOM 3376 O O . GLN A 1 424 ? 26.051 -2.733 -30.588 1.00 91.62 424 GLN A O 1
ATOM 3381 N N . ASN A 1 425 ? 27.103 -4.220 -29.267 1.00 84.75 425 ASN A N 1
ATOM 3382 C CA . ASN A 1 425 ? 27.843 -3.191 -28.533 1.00 84.75 425 ASN A CA 1
ATOM 3383 C C . ASN A 1 425 ? 29.054 -2.752 -29.362 1.00 84.75 425 ASN A C 1
ATOM 3385 O O . ASN A 1 425 ? 30.063 -3.447 -29.425 1.00 84.75 425 ASN A O 1
ATOM 3389 N N . GLN A 1 426 ? 28.939 -1.593 -30.001 1.00 72.62 426 GLN A N 1
ATOM 3390 C CA . GLN A 1 426 ? 30.008 -1.007 -30.814 1.00 72.62 426 GLN A CA 1
ATOM 3391 C C . GLN A 1 426 ? 30.839 0.029 -30.041 1.00 72.62 426 GLN A C 1
ATOM 3393 O O . GLN A 1 426 ? 31.702 0.685 -30.620 1.00 72.62 426 GLN A O 1
ATOM 3398 N N . THR A 1 427 ? 30.581 0.212 -28.740 1.00 74.00 427 THR A N 1
ATOM 3399 C CA . THR A 1 427 ? 31.216 1.262 -27.936 1.00 74.00 427 THR A CA 1
ATOM 3400 C C . THR A 1 427 ? 32.230 0.691 -26.951 1.00 74.00 427 THR A C 1
ATOM 3402 O O . THR A 1 427 ? 32.000 -0.340 -26.327 1.00 74.00 427 THR A O 1
ATOM 3405 N N . GLN A 1 428 ? 33.338 1.407 -26.753 1.00 80.44 428 GLN A N 1
ATOM 3406 C CA . GLN A 1 428 ? 34.295 1.142 -25.666 1.00 80.44 428 GLN A CA 1
ATOM 3407 C C . GLN A 1 428 ? 33.863 1.785 -24.335 1.00 80.44 428 GLN A C 1
ATOM 3409 O O . GLN A 1 428 ? 34.614 1.801 -23.358 1.00 80.44 428 GLN A O 1
ATOM 3414 N N . LEU A 1 429 ? 32.662 2.366 -24.302 1.00 83.12 429 LEU A N 1
ATOM 3415 C CA . LEU A 1 429 ? 32.132 3.057 -23.140 1.00 83.12 429 LEU A CA 1
ATOM 3416 C C . LEU A 1 429 ? 31.783 2.040 -22.049 1.00 83.12 429 LEU A C 1
ATOM 3418 O O . LEU A 1 429 ? 31.164 1.014 -22.313 1.00 83.12 429 LEU A O 1
ATOM 3422 N N . LYS A 1 430 ? 32.162 2.346 -20.806 1.00 82.75 430 LYS A N 1
ATOM 3423 C CA . LYS A 1 430 ? 31.817 1.532 -19.625 1.00 82.75 430 LYS A CA 1
ATOM 3424 C C . LYS A 1 430 ? 30.485 1.938 -18.984 1.00 82.75 430 LYS A C 1
ATOM 3426 O O . LYS A 1 430 ? 29.974 1.216 -18.135 1.00 82.75 430 LYS A O 1
ATOM 3431 N N . ALA A 1 431 ? 29.958 3.102 -19.358 1.00 85.25 431 ALA A N 1
ATOM 3432 C CA . ALA A 1 431 ? 28.714 3.664 -18.851 1.00 85.25 431 ALA A CA 1
ATOM 3433 C C . ALA A 1 431 ? 28.061 4.565 -19.918 1.00 85.25 431 ALA A C 1
ATOM 3435 O O . ALA A 1 431 ? 28.763 5.021 -20.829 1.00 85.25 431 ALA A O 1
ATOM 3436 N N . PRO A 1 432 ? 26.750 4.850 -19.814 1.00 88.25 432 PRO A N 1
ATOM 3437 C CA . PRO A 1 432 ? 26.058 5.725 -20.750 1.00 88.25 432 PRO A CA 1
ATOM 3438 C C . PRO A 1 432 ? 26.634 7.149 -20.691 1.00 88.25 432 PRO A C 1
ATOM 3440 O O . PRO A 1 432 ? 26.856 7.664 -19.593 1.00 88.25 432 PRO A O 1
ATOM 3443 N N . PRO A 1 433 ? 26.840 7.826 -21.833 1.00 90.38 433 PRO A N 1
ATOM 3444 C CA . PRO A 1 433 ? 27.490 9.136 -21.896 1.00 90.38 433 PRO A CA 1
ATOM 3445 C C . PRO A 1 433 ? 26.527 10.292 -21.569 1.00 90.38 433 PRO A C 1
ATOM 3447 O O . PRO A 1 433 ? 26.638 11.378 -22.136 1.00 90.38 433 PRO A O 1
ATOM 3450 N N . PHE A 1 434 ? 25.541 10.067 -20.697 1.00 93.75 434 PHE A N 1
ATOM 3451 C CA . PHE A 1 434 ? 24.538 11.071 -20.344 1.00 93.75 434 PHE A CA 1
ATOM 3452 C C . PHE A 1 434 ? 24.775 11.614 -18.936 1.00 93.75 434 PHE A C 1
ATOM 3454 O O . PHE A 1 434 ? 25.078 10.836 -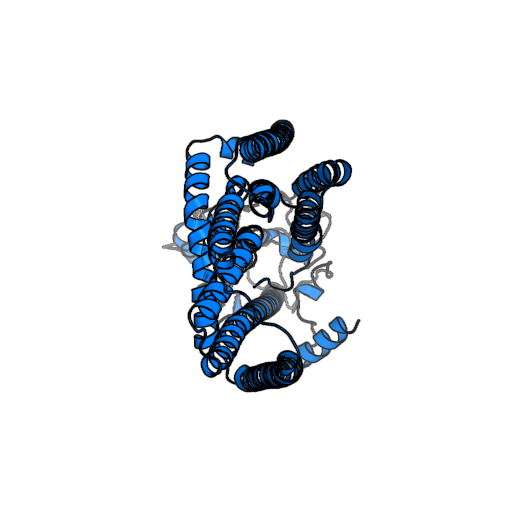18.027 1.00 93.75 434 PHE A O 1
ATOM 3461 N N . PRO A 1 435 ? 24.589 12.927 -18.714 1.00 93.94 435 PRO A N 1
ATOM 3462 C CA . PRO A 1 435 ? 24.651 13.495 -17.376 1.00 93.94 435 PRO A CA 1
ATOM 3463 C C . PRO A 1 435 ? 23.594 12.875 -16.446 1.00 93.94 435 PRO A C 1
ATOM 3465 O O . PRO A 1 435 ? 22.485 12.571 -16.903 1.00 93.94 435 PRO A O 1
ATOM 3468 N N . PRO A 1 436 ? 23.887 12.737 -15.142 1.00 93.56 436 PRO A N 1
ATOM 3469 C CA . PRO A 1 436 ? 22.916 12.258 -14.164 1.00 93.56 436 PRO A CA 1
ATOM 3470 C C . PRO A 1 436 ? 21.732 13.230 -14.012 1.00 93.56 436 PRO A C 1
ATOM 3472 O O . PRO A 1 436 ? 21.860 14.451 -14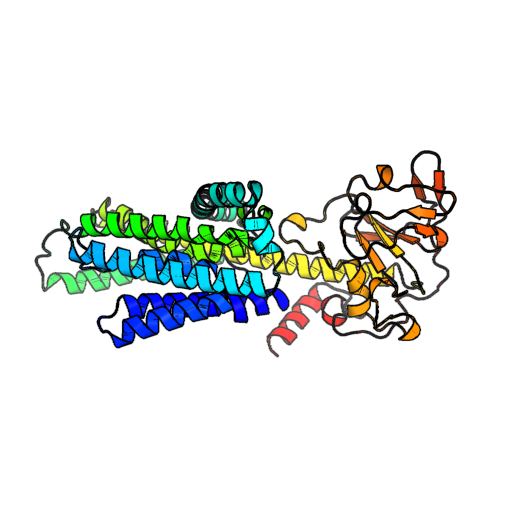.174 1.00 93.56 436 PRO A O 1
ATOM 3475 N N . ASN A 1 437 ? 20.562 12.680 -13.693 1.00 92.44 437 ASN A N 1
ATOM 3476 C CA . ASN A 1 437 ? 19.326 13.401 -13.384 1.00 92.44 437 ASN A CA 1
ATOM 3477 C C . ASN A 1 437 ? 18.834 13.058 -11.960 1.00 92.44 437 ASN A C 1
ATOM 3479 O O . ASN A 1 437 ? 19.523 12.376 -11.208 1.00 92.44 437 ASN A O 1
ATOM 3483 N N . PHE A 1 438 ? 17.665 13.557 -11.554 1.00 87.81 438 PHE A N 1
ATOM 3484 C CA . PHE A 1 438 ? 17.231 13.569 -10.151 1.00 87.81 438 PHE A CA 1
ATOM 3485 C C . PHE A 1 438 ? 17.101 12.194 -9.465 1.00 87.81 438 PHE A C 1
ATOM 3487 O O . PHE A 1 438 ? 17.192 12.137 -8.243 1.00 87.81 438 PHE A O 1
ATOM 3494 N N . MET A 1 439 ? 16.879 11.097 -10.204 1.00 86.31 439 MET A N 1
ATOM 3495 C CA . MET A 1 439 ? 16.829 9.745 -9.620 1.00 86.31 439 MET A CA 1
ATOM 3496 C C . MET A 1 439 ? 18.174 9.019 -9.643 1.00 86.31 439 MET A C 1
ATOM 3498 O O . MET A 1 439 ? 18.238 7.902 -9.131 1.00 86.31 439 MET A O 1
ATOM 3502 N N . PHE A 1 440 ? 19.222 9.601 -10.236 1.00 89.56 440 PHE A N 1
ATOM 3503 C CA . PHE A 1 440 ? 20.495 8.914 -10.447 1.00 89.56 440 PHE A CA 1
ATOM 3504 C C . PHE A 1 440 ? 21.058 8.362 -9.134 1.00 89.56 440 PHE A C 1
ATOM 3506 O O . PHE A 1 440 ? 21.174 7.152 -8.992 1.00 89.56 440 PHE A O 1
ATOM 3513 N N . ASP A 1 441 ? 21.269 9.208 -8.126 1.00 87.81 441 ASP A N 1
ATOM 3514 C CA . ASP A 1 441 ? 21.851 8.784 -6.842 1.00 87.81 441 ASP A CA 1
ATOM 3515 C C . ASP A 1 441 ? 20.927 7.872 -6.013 1.00 87.81 441 ASP A C 1
ATOM 3517 O O . ASP A 1 441 ? 21.369 7.177 -5.099 1.00 87.81 441 ASP A O 1
ATOM 3521 N N . LEU A 1 442 ? 19.623 7.858 -6.315 1.00 85.12 442 LEU A N 1
ATOM 3522 C CA . LEU A 1 442 ? 18.649 7.010 -5.624 1.00 85.12 442 LEU A CA 1
ATOM 3523 C C . LEU A 1 442 ? 18.603 5.591 -6.200 1.00 85.12 442 LEU A C 1
ATOM 3525 O O . LEU A 1 442 ? 18.380 4.639 -5.446 1.00 85.12 442 LEU A O 1
ATOM 3529 N N . LEU A 1 443 ? 18.791 5.466 -7.517 1.00 86.12 443 LEU A N 1
ATOM 3530 C CA . LEU A 1 443 ? 18.643 4.225 -8.284 1.00 86.12 443 LEU A CA 1
ATOM 3531 C C . LEU A 1 443 ? 19.961 3.655 -8.806 1.00 86.12 443 LEU A C 1
ATOM 3533 O O . LEU A 1 443 ? 19.950 2.579 -9.387 1.00 86.12 443 LEU A O 1
ATOM 3537 N N . MET A 1 444 ? 21.082 4.339 -8.620 1.00 86.19 444 MET A N 1
ATOM 3538 C CA . MET A 1 444 ? 22.396 3.870 -9.044 1.00 86.19 444 MET A CA 1
ATOM 3539 C C . MET A 1 444 ? 23.294 3.716 -7.827 1.00 86.19 444 MET A C 1
ATOM 3541 O O . MET A 1 444 ? 23.239 4.518 -6.895 1.00 86.19 444 MET A O 1
ATOM 3545 N N . PHE A 1 445 ? 24.151 2.697 -7.835 1.00 80.69 445 PHE A N 1
ATOM 3546 C CA . PHE A 1 445 ? 25.251 2.671 -6.880 1.00 80.69 445 PHE A CA 1
ATOM 3547 C C . PHE A 1 445 ? 26.319 3.701 -7.269 1.00 80.69 445 PHE A C 1
ATOM 3549 O O . PHE A 1 445 ? 26.563 3.899 -8.464 1.00 80.69 445 PHE A O 1
ATOM 3556 N N . PRO A 1 446 ? 26.990 4.333 -6.287 1.00 62.34 446 PRO A N 1
ATOM 3557 C CA . PRO A 1 446 ? 28.153 5.163 -6.553 1.00 62.34 446 PRO A CA 1
ATOM 3558 C C . PRO A 1 446 ? 29.196 4.356 -7.326 1.00 62.34 446 PRO A C 1
ATOM 3560 O O . PRO A 1 446 ? 29.518 3.225 -6.962 1.00 62.34 446 PRO A O 1
ATOM 3563 N N . THR A 1 447 ? 29.742 4.949 -8.382 1.00 55.84 447 THR A N 1
ATOM 3564 C CA . THR A 1 447 ? 30.672 4.302 -9.319 1.00 55.84 447 THR A CA 1
ATOM 3565 C C . THR A 1 447 ? 31.955 3.771 -8.657 1.00 55.84 447 THR A C 1
ATOM 3567 O O . THR A 1 447 ? 32.618 2.917 -9.243 1.00 55.84 447 THR A O 1
ATOM 3570 N N . ASP A 1 448 ? 32.255 4.213 -7.429 1.00 48.59 448 ASP A N 1
ATOM 3571 C CA . ASP A 1 448 ? 33.481 3.898 -6.683 1.00 48.59 448 ASP A CA 1
ATOM 3572 C C . ASP A 1 448 ? 33.304 2.873 -5.544 1.00 48.59 448 ASP A C 1
ATOM 3574 O O . ASP A 1 448 ? 34.294 2.422 -4.972 1.00 48.59 448 ASP A O 1
ATOM 3578 N N . SER A 1 449 ? 32.079 2.461 -5.188 1.00 46.38 449 SER A N 1
ATOM 3579 C CA . SER A 1 449 ? 31.883 1.486 -4.102 1.00 46.38 449 SER A CA 1
ATOM 3580 C C . SER A 1 449 ? 31.954 0.056 -4.640 1.00 46.38 449 SER A C 1
ATOM 3582 O O . SER A 1 449 ? 30.977 -0.460 -5.185 1.00 46.38 449 SER A O 1
ATOM 3584 N N . GLN A 1 450 ? 33.106 -0.600 -4.481 1.00 41.66 450 GLN A N 1
ATOM 3585 C CA . GLN A 1 450 ? 33.291 -2.004 -4.872 1.00 41.66 450 GLN A CA 1
ATOM 3586 C C . GLN A 1 450 ? 32.756 -3.017 -3.840 1.00 41.66 450 GLN A C 1
ATOM 3588 O O . GLN A 1 450 ? 32.841 -4.219 -4.083 1.00 41.66 450 GLN A O 1
ATOM 3593 N N . SER A 1 451 ? 32.176 -2.581 -2.712 1.00 43.56 451 SER A N 1
ATOM 3594 C CA . SER A 1 451 ? 31.717 -3.492 -1.656 1.00 43.56 451 SER A CA 1
ATOM 3595 C C . SER A 1 451 ? 30.352 -3.116 -1.054 1.00 43.56 451 SER A C 1
ATOM 3597 O O . SER A 1 451 ? 30.132 -1.955 -0.705 1.00 43.56 451 SER A O 1
ATOM 3599 N N . PRO A 1 452 ? 29.455 -4.099 -0.819 1.00 43.84 452 PRO A N 1
ATOM 3600 C CA . PRO A 1 452 ? 28.235 -3.939 -0.018 1.00 43.84 452 PRO A CA 1
ATOM 3601 C C . PRO A 1 452 ? 28.466 -3.358 1.390 1.00 43.84 452 PRO A C 1
ATOM 3603 O O . PRO A 1 452 ? 27.550 -2.776 1.969 1.00 43.84 452 PRO A O 1
ATOM 3606 N N . ALA A 1 453 ? 29.676 -3.503 1.946 1.00 49.59 453 ALA A N 1
ATOM 3607 C CA . ALA A 1 453 ? 30.032 -2.979 3.265 1.00 49.59 453 ALA A CA 1
ATOM 3608 C C . ALA A 1 453 ? 30.211 -1.447 3.275 1.00 49.59 453 ALA A C 1
ATOM 3610 O O . ALA A 1 453 ? 29.789 -0.796 4.230 1.00 49.59 453 ALA A O 1
ATOM 3611 N N . ASP A 1 454 ? 30.740 -0.866 2.192 1.00 45.72 454 ASP A N 1
ATOM 3612 C CA . ASP A 1 454 ? 30.908 0.592 2.043 1.00 45.72 454 ASP A CA 1
ATOM 3613 C C . ASP A 1 454 ? 29.572 1.316 1.821 1.00 45.72 454 ASP A C 1
ATOM 3615 O O . ASP A 1 454 ? 29.433 2.514 2.061 1.00 45.72 454 ASP A O 1
ATOM 3619 N N . LEU A 1 455 ? 28.553 0.579 1.379 1.00 47.78 455 LEU A N 1
ATOM 3620 C CA . LEU A 1 455 ? 27.203 1.100 1.187 1.00 47.78 455 LEU A CA 1
ATOM 3621 C C . LEU A 1 455 ? 26.438 1.204 2.514 1.00 47.78 455 LEU A C 1
ATOM 3623 O O . LEU A 1 455 ? 25.727 2.182 2.731 1.00 47.78 455 LEU A O 1
ATOM 3627 N N . GLN A 1 456 ? 26.641 0.262 3.446 1.00 48.25 456 GLN A N 1
ATOM 3628 C CA . GLN A 1 456 ? 26.029 0.325 4.781 1.00 48.25 456 GLN A CA 1
ATOM 3629 C C . GLN A 1 456 ? 26.577 1.471 5.644 1.00 48.25 456 GLN A C 1
ATOM 3631 O O . GLN A 1 456 ? 25.852 1.981 6.500 1.00 48.25 456 GLN A O 1
ATOM 3636 N N . SER A 1 457 ? 27.834 1.882 5.447 1.00 45.94 457 SER A N 1
ATOM 3637 C CA . SER A 1 457 ? 28.426 3.018 6.166 1.00 45.94 457 SER A CA 1
ATOM 3638 C C . SER A 1 457 ? 27.922 4.364 5.630 1.00 45.94 457 SER A C 1
ATOM 3640 O O . SER A 1 457 ? 27.596 5.244 6.424 1.00 45.94 457 SER A O 1
ATOM 3642 N N . ARG A 1 458 ? 27.753 4.506 4.308 1.00 47.56 458 ARG A N 1
ATOM 3643 C CA . ARG A 1 458 ? 27.199 5.724 3.687 1.00 47.56 458 ARG A CA 1
ATOM 3644 C C . ARG A 1 458 ? 25.698 5.899 3.892 1.00 47.56 458 ARG A C 1
ATOM 3646 O O . ARG A 1 458 ? 25.259 7.024 4.110 1.00 47.56 458 ARG A O 1
ATOM 3653 N N . ASP A 1 459 ? 24.914 4.820 3.868 1.00 43.72 459 ASP A N 1
ATOM 3654 C CA . ASP A 1 459 ? 23.479 4.901 4.177 1.00 43.72 459 ASP A CA 1
ATOM 3655 C C . ASP A 1 459 ? 23.249 5.363 5.634 1.00 43.72 459 ASP A C 1
ATOM 3657 O O . ASP A 1 459 ? 22.264 6.046 5.902 1.00 43.72 459 ASP A O 1
ATOM 3661 N N . ARG A 1 460 ? 24.175 5.077 6.569 1.00 45.19 460 ARG A N 1
ATOM 3662 C CA . ARG A 1 460 ? 24.157 5.675 7.921 1.00 45.19 460 ARG A CA 1
ATOM 3663 C C . ARG A 1 460 ? 24.468 7.172 7.893 1.00 45.19 460 ARG A C 1
ATOM 3665 O O . ARG A 1 460 ? 23.745 7.939 8.511 1.00 45.19 460 ARG A O 1
ATOM 3672 N N . GLU A 1 461 ? 25.475 7.594 7.132 1.00 38.44 461 GLU A N 1
ATOM 3673 C CA . GLU A 1 461 ? 25.847 9.013 7.021 1.00 38.44 461 GLU A CA 1
ATOM 3674 C C . GLU A 1 461 ? 24.745 9.877 6.371 1.00 38.44 461 GLU A C 1
ATOM 3676 O O . GLU A 1 461 ? 24.596 11.048 6.709 1.00 38.44 461 GLU A O 1
ATOM 3681 N N . LEU A 1 462 ? 23.949 9.305 5.461 1.00 39.59 462 LEU A N 1
ATOM 3682 C CA . LEU A 1 462 ? 22.786 9.962 4.847 1.00 39.59 462 LEU A CA 1
ATOM 3683 C C . LEU A 1 462 ? 21.523 9.944 5.720 1.00 39.59 462 LEU A C 1
ATOM 3685 O O . LEU A 1 462 ? 20.622 10.731 5.462 1.00 39.59 462 LEU A O 1
ATOM 3689 N N . LEU A 1 463 ? 21.429 9.044 6.702 1.00 38.94 463 LEU A N 1
ATOM 3690 C CA . LEU A 1 463 ? 20.344 9.029 7.692 1.00 38.94 463 LEU A CA 1
ATOM 3691 C C . LEU A 1 463 ? 20.624 9.969 8.874 1.00 38.94 463 LEU A C 1
ATOM 3693 O O . LEU A 1 463 ? 19.681 10.415 9.523 1.00 38.94 463 LEU A O 1
ATOM 3697 N N . ASP A 1 464 ? 21.901 10.255 9.143 1.00 39.62 464 ASP A N 1
ATOM 3698 C CA . ASP A 1 464 ? 22.344 11.197 10.178 1.00 39.62 464 ASP A CA 1
ATOM 3699 C C . ASP A 1 464 ? 22.336 12.668 9.707 1.00 39.62 464 ASP A C 1
ATOM 3701 O O . ASP A 1 464 ? 22.420 13.576 10.538 1.00 39.62 464 ASP A O 1
ATOM 3705 N N . ARG A 1 465 ? 22.229 12.916 8.395 1.00 41.94 465 ARG A N 1
ATOM 3706 C CA . ARG A 1 465 ? 22.027 14.247 7.792 1.00 41.94 465 ARG A CA 1
ATOM 3707 C C . ARG A 1 465 ? 20.559 14.473 7.460 1.00 41.94 465 ARG A C 1
ATOM 3709 O O . ARG A 1 465 ? 20.105 15.624 7.652 1.00 41.94 465 ARG A O 1
#

Radius of gyration: 28.28 Å; chains: 1; bounding box: 71×43×94 Å

pLDDT: mean 81.26, std 15.02, range [35.09, 97.62]